Protein AF-0000000068845363 (afdb_homodimer)

InterPro domains:
  IPR013830 SGNH hydrolase-type esterase domain [PF13472] (43-236)
  IPR036514 SGNH hydrolase superfamily [G3DSA:3.40.50.1110] (39-269)
  IPR045136 Isoamyl acetate-hydrolyzing esterase Iah1-like [PTHR14209] (37-263)

Organism: Emiliania huxleyi (strain CCMP1516) (NCBI:txid280463)

Radius of gyration: 32.73 Å; Cα contacts (8 Å, |Δi|>4): 1125; chains: 2; bounding box: 74×101×127 Å

Sequence (704 aa):
MFGINHGLIVTALVFAAAALARWRTTTTRVPAFLGGSRPFALLLGDSLTGRGFQPEHHGWVASLSDRYSRKLDLVNRGYGGWNSRWVLRALPHLLPRWGPDAAQCRWVTLWLGANDAVDEWAKQHVPLVEFRANLRAIISQLRAAFPEAKLLLLTPPPCDTDAWAAHRLRQGKSSERSPQQVGLYAEAVREVAREHAGGESAVLVDIHRAFGGADGKGVSSLTLEDGVHLGANGSDLVAGEVLRALDGLGLGVEACAEDAPGHAEIESAADIDRWYTRGVPCSGLRFTAMASTSSPAPAVALMDQMATDSFLSSLAELRSMPHTHVNEKPVGRAEKPNDFGVLVTLNYSREGMFGINHGLIVTALVFAAAALARWRTTTTRVPAFLGGSRPFALLLGDSLTGRGFQPEHHGWVASLSDRYSRKLDLVNRGYGGWNSRWVLRALPHLLPRWGPDAAQCRWVTLWLGANDAVDEWAKQHVPLVEFRANLRAIISQLRAAFPEAKLLLLTPPPCDTDAWAAHRLRQGKSSERSPQQVGLYAEAVREVAREHAGGESAVLVDIHRAFGGADGKGVSSLTLEDGVHLGANGSDLVAGEVLRALDGLGLGVEACAEDAPGHAEIESAADIDRWYTRGVPCSGLRFTAMASTSSPAPAVALMDQMATDSFLSSLAELRSMPHTHVNEKPVGRAEKPNDFGVLVTLNYSREG

pLDDT: mean 72.12, std 30.53, range [21.64, 98.94]

Structure (mmCIF, N/CA/C/O backbone):
data_AF-0000000068845363-model_v1
#
loop_
_entity.id
_entity.type
_entity.pdbx_description
1 polymer 'SGNH hydrolase-type esterase domain-containing protein'
#
loop_
_atom_site.group_PDB
_atom_site.id
_atom_site.type_symbol
_atom_site.label_atom_id
_atom_site.label_alt_id
_atom_site.label_comp_id
_atom_site.label_asym_id
_atom_site.label_entity_id
_atom_site.label_seq_id
_atom_site.pdbx_PDB_ins_code
_atom_site.Cartn_x
_atom_site.Cartn_y
_atom_site.Cartn_z
_atom_site.occupancy
_atom_site.B_iso_or_equiv
_atom_site.auth_seq_id
_atom_site.auth_comp_id
_atom_site.auth_asym_id
_atom_site.auth_atom_id
_atom_site.pdbx_PDB_model_num
ATOM 1 N N . MET A 1 1 ? -51.906 67.938 -47.125 1 25.72 1 MET A N 1
ATOM 2 C CA . MET A 1 1 ? -50.75 67.188 -47.594 1 25.72 1 MET A CA 1
ATOM 3 C C . MET A 1 1 ? -49.844 66.812 -46.438 1 25.72 1 MET A C 1
ATOM 5 O O . MET A 1 1 ? -48.812 67.438 -46.219 1 25.72 1 MET A O 1
ATOM 9 N N . PHE A 1 2 ? -50.438 66.438 -45.312 1 29.45 2 PHE A N 1
ATOM 10 C CA . PHE A 1 2 ? -50.031 66.25 -43.938 1 29.45 2 PHE A CA 1
ATOM 11 C C . PHE A 1 2 ? -49.125 65 -43.812 1 29.45 2 PHE A C 1
ATOM 13 O O . PHE A 1 2 ? -49.594 63.875 -44 1 29.45 2 PHE A O 1
ATOM 20 N N . GLY A 1 3 ? -47.875 65.125 -44.25 1 30.02 3 GLY A N 1
ATOM 21 C CA . GLY A 1 3 ? -46.844 64.125 -44.438 1 30.02 3 GLY A CA 1
ATOM 22 C C . GLY A 1 3 ? -46.406 63.469 -43.125 1 30.02 3 GLY A C 1
ATOM 23 O O . GLY A 1 3 ? -46 64.125 -42.188 1 30.02 3 GLY A O 1
ATOM 24 N N . ILE A 1 4 ? -47.188 62.469 -42.656 1 31.7 4 ILE A N 1
ATOM 25 C CA . ILE A 1 4 ? -47.062 61.656 -41.438 1 31.7 4 ILE A CA 1
ATOM 26 C C . ILE A 1 4 ? -45.656 61.125 -41.312 1 31.7 4 ILE A C 1
ATOM 28 O O . ILE A 1 4 ? -45.125 60.469 -42.219 1 31.7 4 ILE A O 1
ATOM 32 N N . ASN A 1 5 ? -44.781 61.844 -40.531 1 28.81 5 ASN A N 1
ATOM 33 C CA . ASN A 1 5 ? -43.375 61.656 -40.219 1 28.81 5 ASN A CA 1
ATOM 34 C C . ASN A 1 5 ? -43.094 60.344 -39.531 1 28.81 5 ASN A C 1
ATOM 36 O O . ASN A 1 5 ? -43.625 60.094 -38.438 1 28.81 5 ASN A O 1
ATOM 40 N N . HIS A 1 6 ? -43.125 59.156 -40.25 1 33.81 6 HIS A N 1
ATOM 41 C CA . HIS A 1 6 ? -42.969 57.75 -39.906 1 33.81 6 HIS A CA 1
ATOM 42 C C . HIS A 1 6 ? -41.688 57.5 -39.125 1 33.81 6 HIS A C 1
ATOM 44 O O . HIS A 1 6 ? -41.281 56.344 -38.938 1 33.81 6 HIS A O 1
ATOM 50 N N . GLY A 1 7 ? -40.938 58.594 -38.625 1 29.39 7 GLY A N 1
ATOM 51 C CA . GLY A 1 7 ? -39.531 58.406 -38.281 1 29.39 7 GLY A CA 1
ATOM 52 C C . GLY A 1 7 ? -39.344 57.562 -37.031 1 29.39 7 GLY A C 1
ATOM 53 O O . GLY A 1 7 ? -38.25 57.031 -36.781 1 29.39 7 GLY A O 1
ATOM 54 N N . LEU A 1 8 ? -40.219 57.594 -36.062 1 29.12 8 LEU A N 1
ATOM 55 C CA . LEU A 1 8 ? -39.781 57.438 -34.656 1 29.12 8 LEU A CA 1
ATOM 56 C C . LEU A 1 8 ? -39.562 55.969 -34.344 1 29.12 8 LEU A C 1
ATOM 58 O O . LEU A 1 8 ? -39.062 55.625 -33.25 1 29.12 8 LEU A O 1
ATOM 62 N N . ILE A 1 9 ? -40.156 55.062 -35.094 1 27.56 9 ILE A N 1
ATOM 63 C CA . ILE A 1 9 ? -40.469 53.844 -34.375 1 27.56 9 ILE A CA 1
ATOM 64 C C . ILE A 1 9 ? -39.188 53.031 -34.156 1 27.56 9 ILE A C 1
ATOM 66 O O . ILE A 1 9 ? -39.125 52.125 -33.312 1 27.56 9 ILE A O 1
ATOM 70 N N . VAL A 1 10 ? -38.156 53.219 -35 1 27.89 10 VAL A N 1
ATOM 71 C CA . VAL A 1 10 ? -37.375 52 -35.219 1 27.89 10 VAL A CA 1
ATOM 72 C C . VAL A 1 10 ? -36.406 51.812 -34.031 1 27.89 10 VAL A C 1
ATOM 74 O O . VAL A 1 10 ? -35.625 50.875 -34 1 27.89 10 VAL A O 1
ATOM 77 N N . THR A 1 11 ? -36.375 52.75 -33.031 1 27.58 11 THR A N 1
ATOM 78 C CA . THR A 1 11 ? -35.125 52.812 -32.281 1 27.58 11 THR A CA 1
ATOM 79 C C . THR A 1 11 ? -35.062 51.688 -31.266 1 27.58 11 THR A C 1
ATOM 81 O O . THR A 1 11 ? -33.969 51.344 -30.766 1 27.58 11 THR A O 1
ATOM 84 N N . ALA A 1 12 ? -36.219 51.188 -30.828 1 25.89 12 ALA A N 1
ATOM 85 C CA . ALA A 1 12 ? -36.156 50.625 -29.484 1 25.89 12 ALA A CA 1
ATOM 86 C C . ALA A 1 12 ? -35.438 49.25 -29.516 1 25.89 12 ALA A C 1
ATOM 88 O O . ALA A 1 12 ? -35 48.75 -28.484 1 25.89 12 ALA A O 1
ATOM 89 N N . LEU A 1 13 ? -35.625 48.594 -30.625 1 26.62 13 LEU A N 1
ATOM 90 C CA . LEU A 1 13 ? -35.562 47.156 -30.391 1 26.62 13 LEU A CA 1
ATOM 91 C C . LEU A 1 13 ? -34.125 46.719 -30.047 1 26.62 13 LEU A C 1
ATOM 93 O O . LEU A 1 13 ? -33.906 45.594 -29.672 1 26.62 13 LEU A O 1
ATOM 97 N N . VAL A 1 14 ? -33.188 47.562 -30.406 1 28.8 14 VAL A N 1
ATOM 98 C CA . VAL A 1 14 ? -31.938 46.844 -30.656 1 28.8 14 VAL A CA 1
ATOM 99 C C . VAL A 1 14 ? -31.234 46.531 -29.344 1 28.8 14 VAL A C 1
ATOM 101 O O . VAL A 1 14 ? -30.141 45.969 -29.328 1 28.8 14 VAL A O 1
ATOM 104 N N . PHE A 1 15 ? -31.828 46.969 -28.172 1 30.08 15 PHE A N 1
ATOM 105 C CA . PHE A 1 15 ? -30.875 46.969 -27.062 1 30.08 15 PHE A CA 1
ATOM 106 C C . PHE A 1 15 ? -30.641 45.531 -26.562 1 30.08 15 PHE A C 1
ATOM 108 O O . PHE A 1 15 ? -29.828 45.312 -25.656 1 30.08 15 PHE A O 1
ATOM 115 N N . ALA A 1 16 ? -31.594 44.688 -26.828 1 27.31 16 ALA A N 1
ATOM 116 C CA . ALA A 1 16 ? -31.609 43.531 -25.938 1 27.31 16 ALA A CA 1
ATOM 117 C C . ALA A 1 16 ? -30.344 42.688 -26.125 1 27.31 16 ALA A C 1
ATOM 119 O O . ALA A 1 16 ? -29.984 41.906 -25.234 1 27.31 16 ALA A O 1
ATOM 120 N N . ALA A 1 17 ? -29.891 42.688 -27.312 1 28.28 17 ALA A N 1
ATOM 121 C CA . ALA A 1 17 ? -29.125 41.469 -27.562 1 28.28 17 ALA A CA 1
ATOM 122 C C . ALA A 1 17 ? -27.812 41.469 -26.781 1 28.28 17 ALA A C 1
ATOM 124 O O . ALA A 1 17 ? -27.125 40.438 -26.719 1 28.28 17 ALA A O 1
ATOM 125 N N . ALA A 1 18 ? -27.406 42.625 -26.328 1 28.77 18 ALA A N 1
ATOM 126 C CA . ALA A 1 18 ? -25.953 42.688 -26.125 1 28.77 18 ALA A CA 1
ATOM 127 C C . ALA A 1 18 ? -25.547 41.969 -24.844 1 28.77 18 ALA A C 1
ATOM 129 O O . ALA A 1 18 ? -24.344 41.781 -24.594 1 28.77 18 ALA A O 1
ATOM 130 N N . ALA A 1 19 ? -26.438 41.938 -23.844 1 30.7 19 ALA A N 1
ATOM 131 C CA . ALA A 1 19 ? -25.766 41.594 -22.594 1 30.7 19 ALA A CA 1
ATOM 132 C C . ALA A 1 19 ? -25.328 40.125 -22.594 1 30.7 19 ALA A C 1
ATOM 134 O O . ALA A 1 19 ? -26.078 39.25 -22.156 1 30.7 19 ALA A O 1
ATOM 135 N N . LEU A 1 20 ? -25.141 39.562 -23.688 1 30.61 20 LEU A N 1
ATOM 136 C CA . LEU A 1 20 ? -24.578 38.25 -23.406 1 30.61 20 LEU A CA 1
ATOM 137 C C . LEU A 1 20 ? -23.375 38.344 -22.484 1 30.61 20 LEU A C 1
ATOM 139 O O . LEU A 1 20 ? -22.344 38.906 -22.859 1 30.61 20 LEU A O 1
ATOM 143 N N . ALA A 1 21 ? -23.578 38.562 -21.203 1 30.47 21 ALA A N 1
ATOM 144 C CA . ALA A 1 21 ? -22.578 38.406 -20.156 1 30.47 21 ALA A CA 1
ATOM 145 C C . ALA A 1 21 ? -21.594 37.281 -20.469 1 30.47 21 ALA A C 1
ATOM 147 O O . ALA A 1 21 ? -22.016 36.125 -20.672 1 30.47 21 ALA A O 1
ATOM 148 N N . ARG A 1 22 ? -20.562 37.594 -21.047 1 30.45 22 ARG A N 1
ATOM 149 C CA . ARG A 1 22 ? -19.406 36.75 -21.281 1 30.45 22 ARG A CA 1
ATOM 150 C C . ARG A 1 22 ? -19 36 -20.016 1 30.45 22 ARG A C 1
ATOM 152 O O . ARG A 1 22 ? -18.625 36.625 -19.016 1 30.45 22 ARG A O 1
ATOM 159 N N . TRP A 1 23 ? -19.609 34.969 -19.766 1 31.52 23 TRP A N 1
ATOM 160 C CA . TRP A 1 23 ? -19.078 34 -18.812 1 31.52 23 TRP A CA 1
ATOM 161 C C . TRP A 1 23 ? -17.562 33.875 -18.953 1 31.52 23 TRP A C 1
ATOM 163 O O . TRP A 1 23 ? -17.062 33.562 -20.047 1 31.52 23 TRP A O 1
ATOM 173 N N . ARG A 1 24 ? -16.797 34.781 -18.406 1 28.55 24 ARG A N 1
ATOM 174 C CA . ARG A 1 24 ? -15.352 34.594 -18.219 1 28.55 24 ARG A CA 1
ATOM 175 C C . ARG A 1 24 ? -15.031 33.188 -17.719 1 28.55 24 ARG A C 1
ATOM 177 O O . ARG A 1 24 ? -15.344 32.844 -16.578 1 28.55 24 ARG A O 1
ATOM 184 N N . THR A 1 25 ? -15.016 32.281 -18.641 1 27.69 25 THR A N 1
ATOM 185 C CA . THR A 1 25 ? -14.43 31 -18.328 1 27.69 25 THR A CA 1
ATOM 186 C C . THR A 1 25 ? -12.977 31.141 -17.906 1 27.69 25 THR A C 1
ATOM 188 O O . THR A 1 25 ? -12.141 31.594 -18.688 1 27.69 25 THR A O 1
ATOM 191 N N . THR A 1 26 ? -12.664 31.75 -16.781 1 27.88 26 THR A N 1
ATOM 192 C CA . THR A 1 26 ? -11.281 31.672 -16.312 1 27.88 26 THR A CA 1
ATOM 193 C C . THR A 1 26 ? -10.758 30.25 -16.422 1 27.88 26 THR A C 1
ATOM 195 O O . THR A 1 26 ? -11.266 29.344 -15.75 1 27.88 26 THR A O 1
ATOM 198 N N . THR A 1 27 ? -10.461 29.969 -17.641 1 27.64 27 THR A N 1
ATOM 199 C CA . THR A 1 27 ? -9.742 28.703 -17.766 1 27.64 27 THR A CA 1
ATOM 200 C C . THR A 1 27 ? -8.438 28.75 -16.969 1 27.64 27 THR A C 1
ATOM 202 O O . THR A 1 27 ? -7.551 29.547 -17.281 1 27.64 27 THR A O 1
ATOM 205 N N . THR A 1 28 ? -8.453 28.766 -15.742 1 28.34 28 THR A N 1
ATOM 206 C CA . THR A 1 28 ? -7.211 28.609 -14.984 1 28.34 28 THR A CA 1
ATOM 207 C C . THR A 1 28 ? -6.367 27.484 -15.555 1 28.34 28 THR A C 1
ATOM 209 O O . THR A 1 28 ? -6.844 26.344 -15.688 1 28.34 28 THR A O 1
ATOM 212 N N . ARG A 1 29 ? -5.551 27.859 -16.594 1 28.59 29 ARG A N 1
ATOM 213 C CA . ARG A 1 29 ? -4.531 26.922 -17.047 1 28.59 29 ARG A CA 1
ATOM 214 C C . ARG A 1 29 ? -3.912 26.172 -15.867 1 28.59 29 ARG A C 1
ATOM 216 O O . ARG A 1 29 ? -3.355 26.797 -14.953 1 28.59 29 ARG A O 1
ATOM 223 N N . VAL A 1 30 ? -4.492 25.141 -15.602 1 31.75 30 VAL A N 1
ATOM 224 C CA . VAL A 1 30 ? -3.691 24.344 -14.688 1 31.75 30 VAL A CA 1
ATOM 225 C C . VAL A 1 30 ? -2.357 23.984 -15.344 1 31.75 30 VAL A C 1
ATOM 227 O O . VAL A 1 30 ? -2.322 23.516 -16.484 1 31.75 30 VAL A O 1
ATOM 230 N N . PRO A 1 31 ? -1.226 24.719 -15.172 1 31.17 31 PRO A N 1
ATOM 231 C CA . PRO A 1 31 ? 0.071 24.281 -15.703 1 31.17 31 PRO A CA 1
ATOM 232 C C . PRO A 1 31 ? 0.143 22.781 -15.945 1 31.17 31 PRO A C 1
ATOM 234 O O . PRO A 1 31 ? -0.518 22 -15.25 1 31.17 31 PRO A O 1
ATOM 237 N N . ALA A 1 32 ? 0.3 22.484 -17.25 1 33.78 32 ALA A N 1
ATOM 238 C CA . ALA A 1 32 ? 0.647 21.094 -17.516 1 33.78 32 ALA A CA 1
ATOM 239 C C . ALA A 1 32 ? 1.592 20.547 -16.453 1 33.78 32 ALA A C 1
ATOM 241 O O . ALA A 1 32 ? 2.652 21.125 -16.203 1 33.78 32 ALA A O 1
ATOM 242 N N . PHE A 1 33 ? 1.157 20.188 -15.414 1 36.81 33 PHE A N 1
ATOM 243 C CA . PHE A 1 33 ? 1.906 19.562 -14.328 1 36.81 33 PHE A CA 1
ATOM 244 C C . PHE A 1 33 ? 2.857 18.5 -14.867 1 36.81 33 PHE A C 1
ATOM 246 O O . PHE A 1 33 ? 2.42 17.5 -15.461 1 36.81 33 PHE A O 1
ATOM 253 N N . LEU A 1 34 ? 4.016 18.953 -15.531 1 39.16 34 LEU A N 1
ATOM 254 C CA . LEU A 1 34 ? 5.082 18.062 -15.984 1 39.16 34 LEU A CA 1
ATOM 255 C C . LEU A 1 34 ? 5.379 16.984 -14.945 1 39.16 34 LEU A C 1
ATOM 257 O O . LEU A 1 34 ? 6.219 16.109 -15.18 1 39.16 34 LEU A O 1
ATOM 261 N N . GLY A 1 35 ? 5.254 17.188 -13.719 1 46.09 35 GLY A N 1
ATOM 262 C CA . GLY A 1 35 ? 5.738 16.156 -12.812 1 46.09 35 GLY A CA 1
ATOM 263 C C . GLY A 1 35 ? 4.934 14.875 -12.883 1 46.09 35 GLY A C 1
ATOM 264 O O . GLY A 1 35 ? 3.705 14.898 -12.797 1 46.09 35 GLY A O 1
ATOM 265 N N . GLY A 1 36 ? 5.504 13.984 -13.75 1 54.75 36 GLY A N 1
ATOM 266 C CA . GLY A 1 36 ? 4.898 12.68 -13.969 1 54.75 36 GLY A CA 1
ATOM 267 C C . GLY A 1 36 ? 4.387 12.039 -12.695 1 54.75 36 GLY A C 1
ATOM 268 O O . GLY A 1 36 ? 4.742 12.461 -11.594 1 54.75 36 GLY A O 1
ATOM 269 N N . SER A 1 37 ? 3.295 11.242 -12.75 1 74.12 37 SER A N 1
ATOM 270 C CA . SER A 1 37 ? 2.705 10.438 -11.688 1 74.12 37 SER A CA 1
ATOM 271 C C . SER A 1 37 ? 3.701 9.414 -11.148 1 74.12 37 SER A C 1
ATOM 273 O O . SER A 1 37 ? 4.559 8.93 -11.883 1 74.12 37 SER A O 1
ATOM 275 N N . ARG A 1 38 ? 3.934 9.336 -9.773 1 87.94 38 ARG A N 1
ATOM 276 C CA . ARG A 1 38 ? 4.742 8.297 -9.148 1 87.94 38 ARG A CA 1
ATOM 277 C C . ARG A 1 38 ? 4.477 6.938 -9.789 1 87.94 38 ARG A C 1
ATOM 279 O O . ARG A 1 38 ? 3.324 6.527 -9.938 1 87.94 38 ARG A O 1
ATOM 286 N N . PRO A 1 39 ? 5.578 6.312 -10.352 1 91.38 39 PRO A N 1
ATOM 287 C CA . PRO A 1 39 ? 5.387 4.965 -10.898 1 91.38 39 PRO A CA 1
ATOM 288 C C . PRO A 1 39 ? 4.879 3.973 -9.852 1 91.38 39 PRO A C 1
ATOM 290 O O . PRO A 1 39 ? 4.758 4.316 -8.672 1 91.38 39 PRO A O 1
ATOM 293 N N . PHE A 1 40 ? 4.512 2.805 -10.367 1 92.25 40 PHE A N 1
ATOM 294 C CA . PHE A 1 40 ? 4.004 1.8 -9.438 1 92.25 40 PHE A CA 1
ATOM 295 C C . PHE A 1 40 ? 4.535 0.417 -9.797 1 92.25 40 PHE A C 1
ATOM 297 O O . PHE A 1 40 ? 5.195 0.245 -10.82 1 92.25 40 PHE A O 1
ATOM 304 N N . ALA A 1 41 ? 4.434 -0.48 -8.891 1 95.81 41 ALA A N 1
ATOM 305 C CA . ALA A 1 41 ? 4.656 -1.911 -9.086 1 95.81 41 ALA A CA 1
ATOM 306 C C . ALA A 1 41 ? 3.396 -2.709 -8.758 1 95.81 41 ALA A C 1
ATOM 308 O O . ALA A 1 41 ? 2.602 -2.305 -7.902 1 95.81 41 ALA A O 1
ATOM 309 N N . LEU A 1 42 ? 3.246 -3.766 -9.469 1 96.56 42 LEU A N 1
ATOM 310 C CA . LEU A 1 42 ? 2.08 -4.625 -9.281 1 96.56 42 LEU A CA 1
ATOM 311 C C . LEU A 1 42 ? 2.484 -5.969 -8.688 1 96.56 42 LEU A C 1
ATOM 313 O O . LEU A 1 42 ? 3.404 -6.621 -9.188 1 96.56 42 LEU A O 1
ATOM 317 N N . LEU A 1 43 ? 1.872 -6.324 -7.594 1 98.62 43 LEU A N 1
ATOM 318 C CA . LEU A 1 43 ? 2.084 -7.633 -6.984 1 98.62 43 LEU A CA 1
ATOM 319 C C . LEU A 1 43 ? 0.865 -8.531 -7.184 1 98.62 43 LEU A C 1
ATOM 321 O O . LEU A 1 43 ? -0.179 -8.312 -6.566 1 98.62 43 LEU A O 1
ATOM 325 N N . LEU A 1 44 ? 1.01 -9.5 -8.047 1 98.56 44 LEU A N 1
ATOM 326 C CA . LEU A 1 44 ? -0.089 -10.375 -8.438 1 98.56 44 LEU A CA 1
ATOM 327 C C . LEU A 1 44 ? 0.093 -11.766 -7.848 1 98.56 44 LEU A C 1
ATOM 329 O O . LEU A 1 44 ? 1.169 -12.359 -7.965 1 98.56 44 LEU A O 1
ATOM 333 N N . GLY A 1 45 ? -0.979 -12.289 -7.191 1 98.69 45 GLY A N 1
ATOM 334 C CA . GLY A 1 45 ? -0.862 -13.633 -6.652 1 98.69 45 GLY A CA 1
ATOM 335 C C . GLY A 1 45 ? -2.082 -14.062 -5.863 1 98.69 45 GLY A C 1
ATOM 336 O O . GLY A 1 45 ? -3.199 -13.633 -6.148 1 98.69 45 GLY A O 1
ATOM 337 N N . ASP A 1 46 ? -1.892 -15.023 -4.98 1 98.38 46 ASP A N 1
ATOM 338 C CA . ASP A 1 46 ? -2.957 -15.57 -4.148 1 98.38 46 ASP A CA 1
ATOM 339 C C . ASP A 1 46 ? -2.881 -15.023 -2.725 1 98.38 46 ASP A C 1
ATOM 341 O O . ASP A 1 46 ? -2.607 -13.836 -2.527 1 98.38 46 ASP A O 1
ATOM 345 N N . SER A 1 47 ? -3.156 -15.797 -1.711 1 97.88 47 SER A N 1
ATOM 346 C CA . SER A 1 47 ? -3.186 -15.312 -0.333 1 97.88 47 SER A CA 1
ATOM 347 C C . SER A 1 47 ? -1.797 -14.898 0.136 1 97.88 47 SER A C 1
ATOM 349 O O . SER A 1 47 ? -1.664 -14.031 1.007 1 97.88 47 SER A O 1
ATOM 351 N N . LEU A 1 48 ? -0.74 -15.531 -0.375 1 98.25 48 LEU A N 1
ATOM 352 C CA . LEU A 1 48 ? 0.622 -15.172 0.003 1 98.25 48 LEU A CA 1
ATOM 353 C C . LEU A 1 48 ? 0.919 -13.719 -0.352 1 98.25 48 LEU A C 1
ATOM 355 O O . LEU A 1 48 ? 1.643 -13.039 0.374 1 98.25 48 LEU A O 1
ATOM 359 N N . THR A 1 49 ? 0.365 -13.281 -1.445 1 98.69 49 THR A N 1
ATOM 360 C CA . THR A 1 49 ? 0.476 -11.891 -1.865 1 98.69 49 THR A CA 1
ATOM 361 C C . THR A 1 49 ? -0.546 -11.023 -1.137 1 98.69 49 THR A C 1
ATOM 363 O O . THR A 1 49 ? -0.206 -9.953 -0.619 1 98.69 49 THR A O 1
ATOM 366 N N . GLY A 1 50 ? -1.739 -11.492 -1.059 1 97.94 50 GLY A N 1
ATOM 367 C CA . GLY A 1 50 ? -2.826 -10.727 -0.471 1 97.94 50 GLY A CA 1
ATOM 368 C C . GLY A 1 50 ? -2.588 -10.367 0.984 1 97.94 50 GLY A C 1
ATOM 369 O O . GLY A 1 50 ? -3.016 -9.312 1.448 1 97.94 50 GLY A O 1
ATOM 370 N N . ARG A 1 51 ? -1.902 -11.242 1.668 1 97.19 51 ARG A N 1
ATOM 371 C CA . ARG A 1 51 ? -1.638 -11.039 3.088 1 97.19 51 ARG A CA 1
ATOM 372 C C . ARG A 1 51 ? -0.341 -10.266 3.299 1 97.19 51 ARG A C 1
ATOM 374 O O . ARG A 1 51 ? 0.202 -10.242 4.406 1 97.19 51 ARG A O 1
ATOM 381 N N . GLY A 1 52 ? 0.082 -9.641 2.244 1 97.56 52 GLY A N 1
ATOM 382 C CA . GLY A 1 52 ? 1.381 -8.984 2.242 1 97.56 52 GLY A CA 1
ATOM 383 C C . GLY A 1 52 ? 1.407 -7.711 3.062 1 97.56 52 GLY A C 1
ATOM 384 O O . GLY A 1 52 ? 2.469 -7.117 3.26 1 97.56 52 GLY A O 1
ATOM 385 N N . PHE A 1 53 ? 0.288 -7.289 3.662 1 97.25 53 PHE A N 1
ATOM 386 C CA . PHE A 1 53 ? 0.248 -6.074 4.469 1 97.25 53 PHE A CA 1
ATOM 387 C C . PHE A 1 53 ? -0.026 -6.406 5.93 1 97.25 53 PHE A C 1
ATOM 389 O O . PHE A 1 53 ? -0.12 -5.508 6.77 1 97.25 53 PHE A O 1
ATOM 396 N N . GLN A 1 54 ? -0.117 -7.641 6.281 1 94.12 54 GLN A N 1
ATOM 397 C CA . GLN A 1 54 ? -0.496 -8.023 7.637 1 94.12 54 GLN A CA 1
ATOM 398 C C . GLN A 1 54 ? 0.56 -7.586 8.648 1 94.12 54 GLN A C 1
ATOM 400 O O . GLN A 1 54 ? 1.683 -8.094 8.641 1 94.12 54 GLN A O 1
ATOM 405 N N . PRO A 1 55 ? 0.2 -6.754 9.539 1 90.12 55 PRO A N 1
ATOM 406 C CA . PRO A 1 55 ? 1.193 -6.207 10.469 1 90.12 55 PRO A CA 1
ATOM 407 C C . PRO A 1 55 ? 1.771 -7.262 11.406 1 90.12 55 PRO A C 1
ATOM 409 O O . PRO A 1 55 ? 2.955 -7.203 11.75 1 90.12 55 PRO A O 1
ATOM 412 N N . GLU A 1 56 ? 0.968 -8.242 11.766 1 88.06 56 GLU A N 1
ATOM 413 C CA . GLU A 1 56 ? 1.398 -9.258 12.719 1 88.06 56 GLU A CA 1
ATOM 414 C C . GLU A 1 56 ? 2.543 -10.094 12.164 1 88.06 56 GLU A C 1
ATOM 416 O O . GLU A 1 56 ? 3.305 -10.703 12.914 1 88.06 56 GLU A O 1
ATOM 421 N N . HIS A 1 57 ? 2.607 -10.078 10.852 1 90.44 57 HIS A N 1
ATOM 422 C CA . HIS A 1 57 ? 3.619 -10.906 10.211 1 90.44 57 HIS A CA 1
ATOM 423 C C . HIS A 1 57 ? 4.578 -10.062 9.375 1 90.44 57 HIS A C 1
ATOM 425 O O . HIS A 1 57 ? 5.105 -10.531 8.367 1 90.44 57 HIS A O 1
ATOM 431 N N . HIS A 1 58 ? 4.688 -8.758 9.758 1 87.25 58 HIS A N 1
ATOM 432 C CA . HIS A 1 58 ? 5.555 -7.785 9.102 1 87.25 58 HIS A CA 1
ATOM 433 C C . HIS A 1 58 ? 5.078 -7.496 7.684 1 87.25 58 HIS A C 1
ATOM 435 O O . HIS A 1 58 ? 5.059 -6.34 7.254 1 87.25 58 HIS A O 1
ATOM 441 N N . GLY A 1 59 ? 4.539 -8.531 6.988 1 94.12 59 GLY A N 1
ATOM 442 C CA . GLY A 1 59 ? 4.051 -8.367 5.629 1 94.12 59 GLY A CA 1
ATOM 443 C C . GLY A 1 59 ? 5.141 -8 4.645 1 94.12 59 GLY A C 1
ATOM 444 O O . GLY A 1 59 ? 5.73 -6.922 4.738 1 94.12 59 GLY A O 1
ATOM 445 N N . TRP A 1 60 ? 5.398 -8.773 3.645 1 97.94 60 TRP A N 1
ATOM 446 C CA . TRP A 1 60 ? 6.496 -8.516 2.717 1 97.94 60 TRP A CA 1
ATOM 447 C C . TRP A 1 60 ? 6.156 -7.355 1.786 1 97.94 60 TRP A C 1
ATOM 449 O O . TRP A 1 60 ? 7.043 -6.598 1.384 1 97.94 60 TRP A O 1
ATOM 459 N N . VAL A 1 61 ? 4.871 -7.168 1.494 1 98.5 61 VAL A N 1
ATOM 460 C CA . VAL A 1 61 ? 4.445 -6.039 0.674 1 98.5 61 VAL A CA 1
ATOM 461 C C . VAL A 1 61 ? 4.57 -4.746 1.473 1 98.5 61 VAL A C 1
ATOM 463 O O . VAL A 1 61 ? 4.984 -3.715 0.935 1 98.5 61 VAL A O 1
ATOM 466 N N . ALA A 1 62 ? 4.223 -4.773 2.73 1 97.81 62 ALA A N 1
ATOM 467 C CA . ALA A 1 62 ? 4.406 -3.617 3.604 1 97.81 62 ALA A CA 1
ATOM 468 C C . ALA A 1 62 ? 5.875 -3.215 3.674 1 97.81 62 ALA A C 1
ATOM 470 O O . ALA A 1 62 ? 6.207 -2.029 3.582 1 97.81 62 ALA A O 1
ATOM 471 N N . SER A 1 63 ? 6.727 -4.195 3.838 1 97.44 63 SER A N 1
ATOM 472 C CA . SER A 1 63 ? 8.164 -3.953 3.906 1 97.44 63 SER A CA 1
ATOM 473 C C . SER A 1 63 ? 8.672 -3.277 2.639 1 97.44 63 SER A C 1
ATOM 475 O O . SER A 1 63 ? 9.422 -2.299 2.707 1 97.44 63 SER A O 1
ATOM 477 N N . LEU A 1 64 ? 8.273 -3.812 1.541 1 98.38 64 LEU A N 1
ATOM 478 C CA . LEU A 1 64 ? 8.68 -3.215 0.276 1 98.38 64 LEU A CA 1
ATOM 479 C C . LEU A 1 64 ? 8.109 -1.809 0.129 1 98.38 64 LEU A C 1
ATOM 481 O O . LEU A 1 64 ? 8.797 -0.902 -0.35 1 98.38 64 LEU A O 1
ATOM 485 N N . SER A 1 65 ? 6.848 -1.619 0.495 1 98.12 65 SER A N 1
ATOM 486 C CA . SER A 1 65 ? 6.211 -0.308 0.409 1 98.12 65 SER A CA 1
ATOM 487 C C . SER A 1 65 ? 6.965 0.727 1.238 1 98.12 65 SER A C 1
ATOM 489 O O . SER A 1 65 ? 7.109 1.878 0.823 1 98.12 65 SER A O 1
ATOM 491 N N . ASP A 1 66 ? 7.383 0.296 2.381 1 97.44 66 ASP A N 1
ATOM 492 C CA . ASP A 1 66 ? 8.156 1.189 3.24 1 97.44 66 ASP A CA 1
ATOM 493 C C . ASP A 1 66 ? 9.484 1.566 2.59 1 97.44 66 ASP A C 1
ATOM 495 O O . ASP A 1 66 ? 9.867 2.738 2.582 1 97.44 66 ASP A O 1
ATOM 499 N N . ARG A 1 67 ? 10.148 0.593 2.031 1 97.19 67 ARG A N 1
ATOM 500 C CA . ARG A 1 67 ? 11.461 0.816 1.434 1 97.19 67 ARG A CA 1
ATOM 501 C C . ARG A 1 67 ? 11.359 1.708 0.2 1 97.19 67 ARG A C 1
ATOM 503 O O . ARG A 1 67 ? 12.25 2.516 -0.065 1 97.19 67 ARG A O 1
ATOM 510 N N . TYR A 1 68 ? 10.273 1.552 -0.508 1 97.5 68 TYR A N 1
ATOM 511 C CA . TYR A 1 68 ? 10.117 2.307 -1.747 1 97.5 68 TYR A CA 1
ATOM 512 C C . TYR A 1 68 ? 9.289 3.564 -1.52 1 97.5 68 TYR A C 1
ATOM 514 O O . TYR A 1 68 ? 8.797 4.176 -2.475 1 97.5 68 TYR A O 1
ATOM 522 N N . SER A 1 69 ? 9.102 3.912 -0.268 1 95.5 69 SER A N 1
ATOM 523 C CA . SER A 1 69 ? 8.359 5.125 0.057 1 95.5 69 SER A CA 1
ATOM 524 C C . SER A 1 69 ? 8.875 6.32 -0.739 1 95.5 69 SER A C 1
ATOM 526 O O . SER A 1 69 ? 10.078 6.484 -0.913 1 95.5 69 SER A O 1
ATOM 528 N N . ARG A 1 70 ? 7.902 7.16 -1.324 1 95.12 70 ARG A N 1
ATOM 529 C CA . ARG A 1 70 ? 8.18 8.375 -2.08 1 95.12 70 ARG A CA 1
ATOM 530 C C . ARG A 1 70 ? 8.758 8.047 -3.453 1 95.12 70 ARG A C 1
ATOM 532 O O . ARG A 1 70 ? 9.18 8.945 -4.188 1 95.12 70 ARG A O 1
ATOM 539 N N . LYS A 1 71 ? 8.844 6.754 -3.809 1 94.81 71 LYS A N 1
ATOM 540 C CA . LYS A 1 71 ? 9.477 6.352 -5.059 1 94.81 71 LYS A CA 1
ATOM 541 C C . LYS A 1 71 ? 8.516 5.551 -5.934 1 94.81 71 LYS A C 1
ATOM 543 O O . LYS A 1 71 ? 8.367 5.84 -7.121 1 94.81 71 LYS A O 1
ATOM 548 N N . LEU A 1 72 ? 7.891 4.562 -5.305 1 94.94 72 LEU A N 1
ATOM 549 C CA . LEU A 1 72 ? 7.008 3.627 -5.996 1 94.94 72 LEU A CA 1
ATOM 550 C C . LEU A 1 72 ? 5.781 3.309 -5.152 1 94.94 72 LEU A C 1
ATOM 552 O O . LEU A 1 72 ? 5.895 3.09 -3.943 1 94.94 72 LEU A O 1
ATOM 556 N N . ASP A 1 73 ? 4.648 3.324 -5.82 1 93.69 73 ASP A N 1
ATOM 557 C CA . ASP A 1 73 ? 3.469 2.766 -5.168 1 93.69 73 ASP A CA 1
ATOM 558 C C . ASP A 1 73 ? 3.342 1.27 -5.445 1 93.69 73 ASP A C 1
ATOM 560 O O . ASP A 1 73 ? 3.496 0.83 -6.586 1 93.69 73 ASP A O 1
ATOM 564 N N . LEU A 1 74 ? 3.141 0.5 -4.418 1 96.38 74 LEU A N 1
ATOM 565 C CA . LEU A 1 74 ? 2.928 -0.931 -4.602 1 96.38 74 LEU A CA 1
ATOM 566 C C . LEU A 1 74 ? 1.441 -1.267 -4.586 1 96.38 74 LEU A C 1
ATOM 568 O O . LEU A 1 74 ? 0.735 -0.931 -3.633 1 96.38 74 LEU A O 1
ATOM 572 N N . VAL A 1 75 ? 1.008 -1.908 -5.664 1 94.88 75 VAL A N 1
ATOM 573 C CA . VAL A 1 75 ? -0.389 -2.293 -5.836 1 94.88 75 VAL A CA 1
ATOM 574 C C . VAL A 1 75 ? -0.541 -3.797 -5.621 1 94.88 75 VAL A C 1
ATOM 576 O O . VAL A 1 75 ? -0.011 -4.598 -6.395 1 94.88 75 VAL A O 1
ATOM 579 N N . ASN A 1 76 ? -1.248 -4.109 -4.562 1 97.38 76 ASN A N 1
ATOM 580 C CA . ASN A 1 76 ? -1.437 -5.508 -4.191 1 97.38 76 ASN A CA 1
ATOM 581 C C . ASN A 1 76 ? -2.66 -6.109 -4.875 1 97.38 76 ASN A C 1
ATOM 583 O O . ASN A 1 76 ? -3.779 -5.625 -4.691 1 97.38 76 ASN A O 1
ATOM 587 N N . ARG A 1 77 ? -2.439 -7.086 -5.66 1 97.31 77 ARG A N 1
ATOM 588 C CA . ARG A 1 77 ? -3.49 -7.867 -6.305 1 97.31 77 ARG A CA 1
ATOM 589 C C . ARG A 1 77 ? -3.377 -9.344 -5.938 1 97.31 77 ARG A C 1
ATOM 591 O O . ARG A 1 77 ? -3.299 -10.203 -6.816 1 97.31 77 ARG A O 1
ATOM 598 N N . GLY A 1 78 ? -3.422 -9.594 -4.652 1 98.25 78 GLY A N 1
ATOM 599 C CA . GLY A 1 78 ? -3.488 -10.945 -4.109 1 98.25 78 GLY A CA 1
ATOM 600 C C . GLY A 1 78 ? -4.902 -11.383 -3.777 1 98.25 78 GLY A C 1
ATOM 601 O O . GLY A 1 78 ? -5.672 -10.625 -3.188 1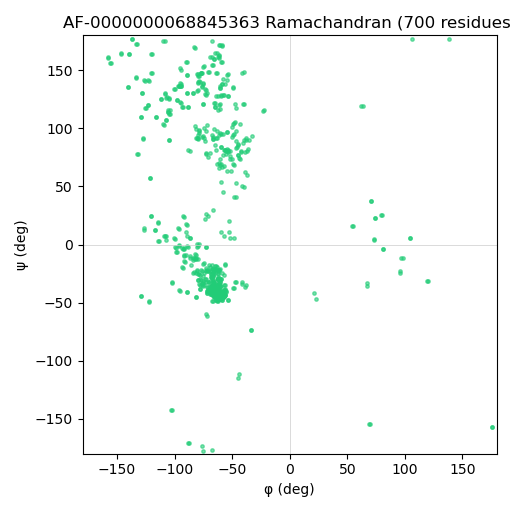 98.25 78 GLY A O 1
ATOM 602 N N . TYR A 1 79 ? -5.199 -12.609 -4.152 1 97.69 79 TYR A N 1
ATOM 603 C CA . TYR A 1 79 ? -6.551 -13.117 -3.943 1 97.69 79 TYR A CA 1
ATOM 604 C C . TYR A 1 79 ? -6.52 -14.469 -3.232 1 97.69 79 TYR A C 1
ATOM 606 O O . TYR A 1 79 ? -6.137 -15.477 -3.824 1 97.69 79 TYR A O 1
ATOM 614 N N . GLY A 1 80 ? -6.945 -14.438 -2.006 1 97.44 80 GLY A N 1
ATOM 615 C CA . GLY A 1 80 ? -6.906 -15.609 -1.146 1 97.44 80 GLY A CA 1
ATOM 616 C C . GLY A 1 80 ? -7.582 -16.828 -1.759 1 97.44 80 GLY A C 1
ATOM 617 O O . GLY A 1 80 ? -8.719 -16.734 -2.225 1 97.44 80 GLY A O 1
ATOM 618 N N . GLY A 1 81 ? -6.898 -17.922 -1.795 1 97.38 81 GLY A N 1
ATOM 619 C CA . GLY A 1 81 ? -7.441 -19.188 -2.264 1 97.38 81 GLY A CA 1
ATOM 620 C C . GLY A 1 81 ? -7.438 -19.312 -3.775 1 97.38 81 GLY A C 1
ATOM 621 O O . GLY A 1 81 ? -7.785 -20.375 -4.316 1 97.38 81 GLY A O 1
ATOM 622 N N . TRP A 1 82 ? -7.043 -18.281 -4.508 1 97.94 82 TRP A N 1
ATOM 623 C CA . TRP A 1 82 ? -7.117 -18.312 -5.965 1 97.94 82 TRP A CA 1
ATOM 624 C C . TRP A 1 82 ? -5.984 -19.141 -6.555 1 97.94 82 TRP A C 1
ATOM 626 O O . TRP A 1 82 ? -4.918 -19.266 -5.949 1 97.94 82 TRP A O 1
ATOM 636 N N . ASN A 1 83 ? -6.273 -19.797 -7.695 1 98.38 83 ASN A N 1
ATOM 637 C CA . ASN A 1 83 ? -5.309 -20.531 -8.5 1 98.38 83 ASN A CA 1
ATOM 638 C C . ASN A 1 83 ? -5 -19.812 -9.805 1 98.38 83 ASN A C 1
ATOM 640 O O . ASN A 1 83 ? -5.508 -18.719 -10.055 1 98.38 83 ASN A O 1
ATOM 644 N N . SER A 1 84 ? -4.074 -20.328 -10.578 1 98.56 84 SER A N 1
ATOM 645 C CA . SER A 1 84 ? -3.625 -19.703 -11.812 1 98.56 84 SER A CA 1
ATOM 646 C C . SER A 1 84 ? -4.762 -19.594 -12.82 1 98.56 84 SER A C 1
ATOM 648 O O . SER A 1 84 ? -4.84 -18.609 -13.57 1 98.56 84 SER A O 1
ATOM 650 N N . ARG A 1 85 ? -5.695 -20.578 -12.844 1 98 85 ARG A N 1
ATOM 651 C CA . ARG A 1 85 ? -6.832 -20.578 -13.766 1 98 85 ARG A CA 1
ATOM 652 C C . ARG A 1 85 ? -7.742 -19.391 -13.5 1 98 85 ARG A C 1
ATOM 654 O O . ARG A 1 85 ? -8.156 -18.688 -14.438 1 98 85 ARG A O 1
ATOM 661 N N . TRP A 1 86 ? -8.008 -19.188 -12.258 1 97.62 86 TRP A N 1
ATOM 662 C CA . TRP A 1 86 ? -8.914 -18.125 -11.867 1 97.62 86 TRP A CA 1
ATOM 663 C C . TRP A 1 86 ? -8.266 -16.75 -12.062 1 97.62 86 TRP A C 1
ATOM 665 O O . TRP A 1 86 ? -8.914 -15.82 -12.547 1 97.62 86 TRP A O 1
ATOM 675 N N . VAL A 1 87 ? -6.969 -16.578 -11.719 1 97.75 87 VAL A N 1
ATOM 676 C CA . VAL A 1 87 ? -6.242 -15.336 -11.93 1 97.75 87 VAL A CA 1
ATOM 677 C C . VAL A 1 87 ? -6.219 -15.008 -13.422 1 97.75 87 VAL A C 1
ATOM 679 O O . VAL A 1 87 ? -6.48 -13.867 -13.812 1 97.75 87 VAL A O 1
ATOM 682 N N . LEU A 1 88 ? -5.922 -15.984 -14.258 1 97.56 88 LEU A N 1
ATOM 683 C CA . LEU A 1 88 ? -5.863 -15.766 -15.695 1 97.56 88 LEU A CA 1
ATOM 684 C C . LEU A 1 88 ? -7.191 -15.227 -16.219 1 97.56 88 LEU A C 1
ATOM 686 O O . LEU A 1 88 ? -7.211 -14.266 -17 1 97.56 88 LEU A O 1
ATOM 690 N N . ARG A 1 89 ? -8.234 -15.82 -15.727 1 95.31 89 ARG A N 1
ATOM 691 C CA . ARG A 1 89 ? -9.555 -15.438 -16.203 1 95.31 89 ARG A CA 1
ATOM 692 C C . ARG A 1 89 ? -9.914 -14.023 -15.773 1 95.31 89 ARG A C 1
ATOM 694 O O . ARG A 1 89 ? -10.523 -13.273 -16.547 1 95.31 89 ARG A O 1
ATOM 701 N N . ALA A 1 90 ? -9.516 -13.633 -14.633 1 94.81 90 ALA A N 1
ATOM 702 C CA . ALA A 1 90 ? -9.93 -12.359 -14.047 1 94.81 90 ALA A CA 1
ATOM 703 C C . ALA A 1 90 ? -8.953 -11.242 -14.398 1 94.81 90 ALA A C 1
ATOM 705 O O . ALA A 1 90 ? -9.242 -10.062 -14.18 1 94.81 90 ALA A O 1
ATOM 706 N N . LEU A 1 91 ? -7.82 -11.516 -14.969 1 95.25 91 LEU A N 1
ATOM 707 C CA . LEU A 1 91 ? -6.668 -10.625 -15.062 1 95.25 91 LEU A CA 1
ATOM 708 C C . LEU A 1 91 ? -7.051 -9.305 -15.727 1 95.25 91 LEU A C 1
ATOM 710 O O . LEU A 1 91 ? -6.672 -8.234 -15.242 1 95.25 91 LEU A O 1
ATOM 714 N N . PRO A 1 92 ? -7.891 -9.242 -16.766 1 89.44 92 PRO A N 1
ATOM 715 C CA . PRO A 1 92 ? -8.234 -7.969 -17.391 1 89.44 92 PRO A CA 1
ATOM 716 C C . PRO A 1 92 ? -8.953 -7.016 -16.438 1 89.44 92 PRO A C 1
ATOM 718 O O . PRO A 1 92 ? -8.875 -5.797 -16.594 1 89.44 92 PRO A O 1
ATOM 721 N N . HIS A 1 93 ? -9.586 -7.602 -15.438 1 88.12 93 HIS A N 1
ATOM 722 C CA . HIS A 1 93 ? -10.359 -6.793 -14.508 1 88.12 93 HIS A CA 1
ATOM 723 C C . HIS A 1 93 ? -9.516 -6.359 -13.312 1 88.12 93 HIS A C 1
ATOM 725 O O . HIS A 1 93 ? -9.906 -5.461 -12.57 1 88.12 93 HIS A O 1
ATOM 731 N N . LEU A 1 94 ? -8.367 -7.004 -13.148 1 91.88 94 LEU A N 1
ATOM 732 C CA . LEU A 1 94 ? -7.586 -6.801 -11.938 1 91.88 94 LEU A CA 1
ATOM 733 C C . LEU A 1 94 ? -6.543 -5.711 -12.141 1 91.88 94 LEU A C 1
ATOM 735 O O . LEU A 1 94 ? -6.043 -5.133 -11.172 1 91.88 94 LEU A O 1
ATOM 739 N N . LEU A 1 95 ? -6.242 -5.426 -13.359 1 89.06 95 LEU A N 1
ATOM 740 C CA . LEU A 1 95 ? -5.137 -4.52 -13.656 1 89.06 95 LEU A CA 1
ATOM 741 C C . LEU A 1 95 ? -5.566 -3.066 -13.5 1 89.06 95 LEU A C 1
ATOM 743 O O . LEU A 1 95 ? -6.668 -2.693 -13.914 1 89.06 95 LEU A O 1
ATOM 747 N N . PRO A 1 96 ? -4.719 -2.305 -12.789 1 81.81 96 PRO A N 1
ATOM 748 C CA . PRO A 1 96 ? -5.031 -0.874 -12.711 1 81.81 96 PRO A CA 1
ATOM 749 C C . PRO A 1 96 ? -5.082 -0.212 -14.086 1 81.81 96 PRO A C 1
ATOM 751 O O . PRO A 1 96 ? -4.309 -0.572 -14.984 1 81.81 96 PRO A O 1
ATOM 754 N N . ARG A 1 97 ? -6.078 0.639 -14.234 1 70.81 97 ARG A N 1
ATOM 755 C CA . ARG A 1 97 ? -6.242 1.39 -15.477 1 70.81 97 ARG A CA 1
ATOM 756 C C . ARG A 1 97 ? -5.809 2.842 -15.297 1 70.81 97 ARG A C 1
ATOM 758 O O . ARG A 1 97 ? -6.531 3.639 -14.695 1 70.81 97 ARG A O 1
ATOM 765 N N . TRP A 1 98 ? -4.617 3.055 -15.539 1 62.78 98 TRP A N 1
ATOM 766 C CA . TRP A 1 98 ? -4.09 4.402 -15.367 1 62.78 98 TRP A CA 1
ATOM 767 C C . TRP A 1 98 ? -4.242 5.215 -16.656 1 62.78 98 TRP A C 1
ATOM 769 O O . TRP A 1 98 ? -4.328 4.648 -17.734 1 62.78 98 TRP A O 1
ATOM 779 N N . GLY A 1 99 ? -4.477 6.441 -16.484 1 58.34 99 GLY A N 1
ATOM 780 C CA . GLY A 1 99 ? -4.57 7.352 -17.625 1 58.34 99 GLY A CA 1
ATOM 781 C C . GLY A 1 99 ? -3.289 7.438 -18.422 1 58.34 99 GLY A C 1
ATOM 782 O O . GLY A 1 99 ? -2.268 6.859 -18.047 1 58.34 99 GLY A O 1
ATOM 783 N N . PRO A 1 100 ? -3.418 7.953 -19.641 1 53.94 100 PRO A N 1
ATOM 784 C CA . PRO A 1 100 ? -2.27 8.039 -20.547 1 53.94 100 PRO A CA 1
ATOM 785 C C . PRO A 1 100 ? -1.04 8.656 -19.875 1 53.94 100 PRO A C 1
ATOM 787 O O . PRO A 1 100 ? 0.092 8.305 -20.219 1 53.94 100 PRO A O 1
ATOM 790 N N . ASP A 1 101 ? -1.303 9.625 -19.047 1 56.5 101 ASP A N 1
ATOM 791 C CA . ASP A 1 101 ? -0.191 10.258 -18.344 1 56.5 101 ASP A CA 1
ATOM 792 C C . ASP A 1 101 ? 0.053 9.602 -17 1 56.5 101 ASP A C 1
ATOM 794 O O . ASP A 1 101 ? 0.684 10.188 -16.109 1 56.5 101 ASP A O 1
ATOM 798 N N . ALA A 1 102 ? -0.434 8.367 -17.094 1 59.09 102 ALA A N 1
ATOM 799 C CA . ALA A 1 102 ? -0.514 7.699 -15.805 1 59.09 102 ALA A CA 1
ATOM 800 C C . ALA A 1 102 ? 0.827 7.078 -15.422 1 59.09 102 ALA A C 1
ATOM 802 O O . ALA A 1 102 ? 1.74 7.004 -16.25 1 59.09 102 ALA A O 1
ATOM 803 N N . ALA A 1 103 ? 0.874 6.641 -14.188 1 63.22 103 ALA A N 1
ATOM 804 C CA . ALA A 1 103 ? 2.025 6.027 -13.531 1 63.22 103 ALA A CA 1
ATOM 805 C C . ALA A 1 103 ? 2.502 4.797 -14.297 1 63.22 103 ALA A C 1
ATOM 807 O O . ALA A 1 103 ? 1.69 4.027 -14.812 1 63.22 103 ALA A O 1
ATOM 808 N N . GLN A 1 104 ? 3.74 4.75 -14.586 1 81.38 104 GLN A N 1
ATOM 809 C CA . GLN A 1 104 ? 4.41 3.627 -15.234 1 81.38 104 GLN A CA 1
ATOM 810 C C . GLN A 1 104 ? 4.57 2.453 -14.273 1 81.38 104 GLN A C 1
ATOM 812 O O . GLN A 1 104 ? 4.969 2.637 -13.117 1 81.38 104 GLN A O 1
ATOM 817 N N . CYS A 1 105 ? 4.133 1.289 -14.781 1 91.62 105 CYS A N 1
ATOM 818 C CA . CYS A 1 105 ? 4.453 0.082 -14.023 1 91.62 105 CYS A CA 1
ATOM 819 C C . CYS A 1 105 ? 5.914 -0.308 -14.203 1 91.62 105 CYS A C 1
ATOM 821 O O . CYS A 1 105 ? 6.355 -0.563 -15.328 1 91.62 105 CYS A O 1
ATOM 823 N N . ARG A 1 106 ? 6.66 -0.371 -13.109 1 93.44 106 ARG A N 1
ATOM 824 C CA . ARG A 1 106 ? 8.094 -0.62 -13.219 1 93.44 106 ARG A CA 1
ATOM 825 C C . ARG A 1 106 ? 8.391 -2.115 -13.188 1 93.44 106 ARG A C 1
ATOM 827 O O . ARG A 1 106 ? 9.266 -2.594 -13.914 1 93.44 106 ARG A O 1
ATOM 834 N N . TRP A 1 107 ? 7.691 -2.781 -12.336 1 96.31 107 TRP A N 1
ATOM 835 C CA . TRP A 1 107 ? 7.875 -4.223 -12.227 1 96.31 107 TRP A CA 1
ATOM 836 C C . TRP A 1 107 ? 6.629 -4.895 -11.656 1 96.31 107 TRP A C 1
ATOM 838 O O . TRP A 1 107 ? 5.781 -4.23 -11.055 1 96.31 107 TRP A O 1
ATOM 848 N N . VAL A 1 108 ? 6.488 -6.195 -11.977 1 97.56 108 VAL A N 1
ATOM 849 C CA . VAL A 1 108 ? 5.371 -7.023 -11.547 1 97.56 108 VAL A CA 1
ATOM 850 C C . VAL A 1 108 ? 5.895 -8.305 -10.906 1 97.56 108 VAL A C 1
ATOM 852 O O . VAL A 1 108 ? 6.812 -8.938 -11.43 1 97.56 108 VAL A O 1
ATOM 855 N N . THR A 1 109 ? 5.387 -8.617 -9.75 1 98.69 109 THR A N 1
ATOM 856 C CA . THR A 1 109 ? 5.594 -9.977 -9.242 1 98.69 109 THR A CA 1
ATOM 857 C C . THR A 1 109 ? 4.418 -10.875 -9.602 1 98.69 109 THR A C 1
ATOM 859 O O . THR A 1 109 ? 3.266 -10.438 -9.578 1 98.69 109 THR A O 1
ATOM 862 N N . LEU A 1 110 ? 4.723 -12.047 -10.023 1 98.81 110 LEU A N 1
ATOM 863 C CA . LEU A 1 110 ? 3.752 -13.117 -10.234 1 98.81 110 LEU A CA 1
ATOM 864 C C . LEU A 1 110 ? 4.023 -14.289 -9.297 1 98.81 110 LEU A C 1
ATOM 866 O O . LEU A 1 110 ? 5.035 -14.977 -9.438 1 98.81 110 LEU A O 1
ATOM 870 N N . TRP A 1 111 ? 3.15 -14.5 -8.312 1 98.94 111 TRP A N 1
ATOM 871 C CA . TRP A 1 111 ? 3.367 -15.5 -7.273 1 98.94 111 TRP A CA 1
ATOM 872 C C . TRP A 1 111 ? 2.16 -16.422 -7.148 1 98.94 111 TRP A C 1
ATOM 874 O O . TRP A 1 111 ? 1.23 -16.141 -6.391 1 98.94 111 TRP A O 1
ATOM 884 N N . LEU A 1 112 ? 2.174 -17.531 -7.875 1 98.81 112 LEU A N 1
ATOM 885 C CA . LEU A 1 112 ? 1.137 -18.562 -7.902 1 98.81 112 LEU A CA 1
ATOM 886 C C . LEU A 1 112 ? 1.748 -19.953 -7.789 1 98.81 112 LEU A C 1
ATOM 888 O O . LEU A 1 112 ? 2.973 -20.094 -7.793 1 98.81 112 LEU A O 1
ATOM 892 N N . GLY A 1 113 ? 0.904 -21 -7.641 1 98.62 113 GLY A N 1
ATOM 893 C CA . GLY A 1 113 ? 1.368 -22.375 -7.59 1 98.62 113 GLY A CA 1
ATOM 894 C C . GLY A 1 113 ? 1.016 -23.078 -6.293 1 98.62 113 GLY A C 1
ATOM 895 O O . GLY A 1 113 ? 0.822 -24.297 -6.27 1 98.62 113 GLY A O 1
ATOM 896 N N . ALA A 1 114 ? 0.952 -22.328 -5.148 1 97.75 114 ALA A N 1
ATOM 897 C CA . ALA A 1 114 ? 0.663 -22.938 -3.85 1 97.75 114 ALA A CA 1
ATOM 898 C C . ALA A 1 114 ? -0.711 -23.594 -3.846 1 97.75 114 ALA A C 1
ATOM 900 O O . ALA A 1 114 ? -0.856 -24.734 -3.398 1 97.75 114 ALA A O 1
ATOM 901 N N . ASN A 1 115 ? -1.731 -22.875 -4.352 1 98.06 115 ASN A N 1
ATOM 902 C CA . ASN A 1 115 ? -3.082 -23.422 -4.391 1 98.06 115 ASN A CA 1
ATOM 903 C C . ASN A 1 115 ? -3.268 -24.375 -5.574 1 98.06 115 ASN A C 1
ATOM 905 O O . ASN A 1 115 ? -4.012 -25.344 -5.484 1 98.06 115 ASN A O 1
ATOM 909 N N . ASP A 1 116 ? -2.545 -24.125 -6.68 1 98.44 116 ASP A N 1
ATOM 910 C CA . ASP A 1 116 ? -2.594 -25 -7.855 1 98.44 116 ASP A CA 1
ATOM 911 C C . ASP A 1 116 ? -2.111 -26.406 -7.52 1 98.44 116 ASP A C 1
ATOM 913 O O . ASP A 1 116 ? -2.596 -27.391 -8.086 1 98.44 116 ASP A O 1
ATOM 917 N N . ALA A 1 117 ? -1.255 -26.531 -6.574 1 98.12 117 ALA A N 1
ATOM 918 C CA . ALA A 1 117 ? -0.503 -27.75 -6.289 1 98.12 117 ALA A CA 1
ATOM 919 C C . ALA A 1 117 ? -1.265 -28.641 -5.32 1 98.12 117 ALA A C 1
ATOM 921 O O . ALA A 1 117 ? -0.787 -29.719 -4.957 1 98.12 117 ALA A O 1
ATOM 922 N N . VAL A 1 118 ? -2.428 -28.219 -4.867 1 97.44 118 VAL A N 1
ATOM 923 C CA . VAL A 1 118 ? -3.16 -29.062 -3.939 1 97.44 118 VAL A CA 1
ATOM 924 C C . VAL A 1 118 ? -3.564 -30.359 -4.637 1 97.44 118 VAL A C 1
ATOM 926 O O . VAL A 1 118 ? -3.467 -30.469 -5.859 1 97.44 118 VAL A O 1
ATOM 929 N N . ASP A 1 119 ? -3.947 -31.312 -3.824 1 96 119 ASP A N 1
ATOM 930 C CA . ASP A 1 119 ? -4.312 -32.625 -4.363 1 96 119 ASP A CA 1
ATOM 931 C C . ASP A 1 119 ? -5.469 -32.5 -5.355 1 96 119 ASP A C 1
ATOM 933 O O . ASP A 1 119 ? -6.266 -31.562 -5.277 1 96 119 ASP A O 1
ATOM 937 N N . GLU A 1 120 ? -5.578 -33.438 -6.191 1 95.12 120 GLU A N 1
ATOM 938 C CA . GLU A 1 120 ? -6.531 -33.438 -7.297 1 95.12 120 GLU A CA 1
ATOM 939 C C . GLU A 1 120 ? -7.969 -33.375 -6.781 1 95.12 120 GLU A C 1
ATOM 941 O O . GLU A 1 120 ? -8.852 -32.844 -7.441 1 95.12 120 GLU A O 1
ATOM 946 N N . TRP A 1 121 ? -8.219 -33.969 -5.633 1 93.38 121 TRP A N 1
ATOM 947 C CA . TRP A 1 121 ? -9.586 -34.031 -5.129 1 93.38 121 TRP A CA 1
ATOM 948 C C . TRP A 1 121 ? -10.07 -32.656 -4.668 1 93.38 121 TRP A C 1
ATOM 950 O O . TRP A 1 121 ? -11.273 -32.438 -4.512 1 93.38 121 TRP A O 1
ATOM 960 N N . ALA A 1 122 ? -9.125 -31.781 -4.359 1 94.19 122 ALA A N 1
ATOM 961 C CA . ALA A 1 122 ? -9.477 -30.438 -3.889 1 94.19 122 ALA A CA 1
ATOM 962 C C . ALA A 1 122 ? -9.844 -29.531 -5.055 1 94.19 122 ALA A C 1
ATOM 964 O O . ALA A 1 122 ? -9.219 -29.578 -6.117 1 94.19 122 ALA A O 1
ATOM 965 N N . LYS A 1 123 ? -10.766 -28.578 -4.926 1 92.38 123 LYS A N 1
ATOM 966 C CA . LYS A 1 123 ? -11.344 -27.75 -5.973 1 92.38 123 LYS A CA 1
ATOM 967 C C . LYS A 1 123 ? -10.297 -26.797 -6.562 1 92.38 123 LYS A C 1
ATOM 969 O O . LYS A 1 123 ? -10.391 -26.422 -7.727 1 92.38 123 LYS A O 1
ATOM 974 N N . GLN A 1 124 ? -9.336 -26.5 -5.824 1 95.81 124 GLN A N 1
ATOM 975 C CA . GLN A 1 124 ? -8.359 -25.5 -6.246 1 95.81 124 GLN A CA 1
ATOM 976 C C . GLN A 1 124 ? -7.309 -26.109 -7.164 1 95.81 124 GLN A C 1
ATOM 978 O O . GLN A 1 124 ? -6.559 -25.375 -7.824 1 95.81 124 GLN A O 1
ATOM 983 N N . HIS A 1 125 ? -7.223 -27.406 -7.277 1 97.62 125 HIS A N 1
ATOM 984 C CA . HIS A 1 125 ? -6.16 -28.062 -8.016 1 97.62 125 HIS A CA 1
ATOM 985 C C . HIS A 1 125 ? -6.164 -27.656 -9.484 1 97.62 125 HIS A C 1
ATOM 987 O O . HIS A 1 125 ? -7.223 -27.609 -10.117 1 97.62 125 HIS A O 1
ATOM 993 N N . VAL A 1 126 ? -5.004 -27.359 -10.023 1 98.19 126 VAL A N 1
ATOM 994 C CA . VAL A 1 126 ? -4.766 -27.141 -11.453 1 98.19 126 VAL A CA 1
ATOM 995 C C . VAL A 1 126 ? -3.688 -28.109 -11.945 1 98.19 126 VAL A C 1
ATOM 997 O O . VAL A 1 126 ? -2.561 -28.109 -11.445 1 98.19 126 VAL A O 1
ATOM 1000 N N . PRO A 1 127 ? -4.023 -28.953 -12.898 1 98.62 127 PRO A N 1
ATOM 1001 C CA . PRO A 1 127 ? -3.006 -29.875 -13.406 1 98.62 127 PRO A CA 1
ATOM 1002 C C . PRO A 1 127 ? -1.74 -29.156 -13.875 1 98.62 127 PRO A C 1
ATOM 1004 O O . PRO A 1 127 ? -1.818 -28.047 -14.422 1 98.62 127 PRO A O 1
ATOM 1007 N N . LEU A 1 128 ? -0.606 -29.797 -13.688 1 98.56 128 LEU A N 1
ATOM 1008 C CA . LEU A 1 128 ? 0.709 -29.203 -13.898 1 98.56 128 LEU A CA 1
ATOM 1009 C C . LEU A 1 128 ? 0.83 -28.641 -15.305 1 98.56 128 LEU A C 1
ATOM 1011 O O . LEU A 1 128 ? 1.358 -27.547 -15.492 1 98.56 128 LEU A O 1
ATOM 1015 N N . VAL A 1 129 ? 0.315 -29.328 -16.312 1 98.56 129 VAL A N 1
ATOM 1016 C CA . VAL A 1 129 ? 0.383 -28.891 -17.703 1 98.56 129 VAL A CA 1
ATOM 1017 C C . VAL A 1 129 ? -0.419 -27.594 -17.875 1 98.56 129 VAL A C 1
ATOM 1019 O O . VAL A 1 129 ? 0.044 -26.656 -18.516 1 98.56 129 VAL A O 1
ATOM 1022 N N . GLU A 1 130 ? -1.525 -27.578 -17.297 1 98.56 130 GLU A N 1
ATOM 1023 C CA . GLU A 1 130 ? -2.373 -26.391 -17.375 1 98.56 130 GLU A CA 1
ATOM 1024 C C . GLU A 1 130 ? -1.746 -25.219 -16.609 1 98.56 130 GLU A C 1
ATOM 1026 O O . GLU A 1 130 ? -1.814 -24.078 -17.062 1 98.56 130 GLU A O 1
ATOM 1031 N N . PHE A 1 131 ? -1.146 -25.547 -15.531 1 98.81 131 PHE A N 1
ATOM 1032 C CA . PHE A 1 131 ? -0.487 -24.516 -14.734 1 98.81 131 PHE A CA 1
ATOM 1033 C C . PHE A 1 131 ? 0.595 -23.812 -15.539 1 98.81 131 PHE A C 1
ATOM 1035 O O . PHE A 1 131 ? 0.651 -22.578 -15.578 1 98.81 131 PHE A O 1
ATOM 1042 N N . ARG A 1 132 ? 1.38 -24.562 -16.234 1 98.69 132 ARG A N 1
ATOM 1043 C CA . ARG A 1 132 ? 2.418 -24 -17.094 1 98.69 132 ARG A CA 1
ATOM 1044 C C . ARG A 1 132 ? 1.813 -23.078 -18.156 1 98.69 132 ARG A C 1
ATOM 1046 O O . ARG A 1 132 ? 2.301 -21.969 -18.375 1 98.69 132 ARG A O 1
ATOM 1053 N N . ALA A 1 133 ? 0.79 -23.594 -18.734 1 98.69 133 ALA A N 1
ATOM 1054 C CA . ALA A 1 133 ? 0.127 -22.828 -19.781 1 98.69 133 ALA A CA 1
ATOM 1055 C C . ALA A 1 133 ? -0.47 -21.531 -19.234 1 98.69 133 ALA A C 1
ATOM 1057 O O . ALA A 1 133 ? -0.404 -20.484 -19.891 1 98.69 133 ALA A O 1
ATOM 1058 N N . ASN A 1 134 ? -1.067 -21.656 -18.094 1 98.69 134 ASN A N 1
ATOM 1059 C CA . ASN A 1 134 ? -1.646 -20.469 -17.453 1 98.69 134 ASN A CA 1
ATOM 1060 C C . ASN A 1 134 ? -0.583 -19.422 -17.156 1 98.69 134 ASN A C 1
ATOM 1062 O O . ASN A 1 134 ? -0.796 -18.234 -17.406 1 98.69 134 ASN A O 1
ATOM 1066 N N . LEU A 1 135 ? 0.582 -19.812 -16.625 1 98.56 135 LEU A N 1
ATOM 1067 C CA . LEU A 1 135 ? 1.661 -18.875 -16.344 1 98.56 135 LEU A CA 1
ATOM 1068 C C . LEU A 1 135 ? 2.08 -18.141 -17.609 1 98.56 135 LEU A C 1
ATOM 1070 O O . LEU A 1 135 ? 2.215 -16.906 -17.609 1 98.56 135 LEU A O 1
ATOM 1074 N N . ARG A 1 136 ? 2.211 -18.891 -18.688 1 97.75 136 ARG A N 1
ATOM 1075 C CA . ARG A 1 136 ? 2.617 -18.297 -19.953 1 97.75 136 ARG A CA 1
ATOM 1076 C C . ARG A 1 136 ? 1.58 -17.281 -20.438 1 97.75 136 ARG A C 1
ATOM 1078 O O . ARG A 1 136 ? 1.933 -16.203 -20.906 1 97.75 136 ARG A O 1
ATOM 1085 N N . ALA A 1 137 ? 0.338 -17.641 -20.297 1 98.12 137 ALA A N 1
ATOM 1086 C CA . ALA A 1 137 ? -0.741 -16.766 -20.75 1 98.12 137 ALA A CA 1
ATOM 1087 C C . ALA A 1 137 ? -0.812 -15.508 -19.891 1 98.12 137 ALA A C 1
ATOM 1089 O O . ALA A 1 137 ? -1.026 -14.406 -20.406 1 98.12 137 ALA A O 1
ATOM 1090 N N . ILE A 1 138 ? -0.646 -15.617 -18.594 1 98.06 138 ILE A N 1
ATOM 1091 C CA . ILE A 1 138 ? -0.653 -14.477 -17.703 1 98.06 138 ILE A CA 1
ATOM 1092 C C . ILE A 1 138 ? 0.509 -13.539 -18.031 1 98.06 138 ILE A C 1
ATOM 1094 O O . ILE A 1 138 ? 0.333 -12.32 -18.125 1 98.06 138 ILE A O 1
ATOM 1098 N N . ILE A 1 139 ? 1.678 -14.125 -18.234 1 97 139 ILE A N 1
ATOM 1099 C CA . ILE A 1 139 ? 2.854 -13.336 -18.594 1 97 139 ILE A CA 1
ATOM 1100 C C . ILE A 1 139 ? 2.58 -12.555 -19.875 1 97 139 ILE A C 1
ATOM 1102 O O . ILE A 1 139 ? 2.887 -11.367 -19.953 1 97 139 ILE A O 1
ATOM 1106 N N . SER A 1 140 ? 1.997 -13.242 -20.828 1 95.31 140 SER A N 1
ATOM 1107 C CA . SER A 1 140 ? 1.688 -12.586 -22.094 1 95.31 140 SER A CA 1
ATOM 1108 C C . SER A 1 140 ? 0.749 -11.406 -21.891 1 95.31 140 SER A C 1
ATOM 1110 O O . SER A 1 140 ? 0.958 -10.336 -22.469 1 95.31 140 SER A O 1
ATOM 1112 N N . GLN A 1 141 ? -0.25 -11.57 -21.094 1 95.25 141 GLN A N 1
ATOM 1113 C CA . GLN A 1 141 ? -1.201 -10.492 -20.828 1 95.25 141 GLN A CA 1
ATOM 1114 C C . GLN A 1 141 ? -0.543 -9.352 -20.062 1 95.25 141 GLN A C 1
ATOM 1116 O O . GLN A 1 141 ? -0.806 -8.18 -20.344 1 95.25 141 GLN A O 1
ATOM 1121 N N . LEU A 1 142 ? 0.291 -9.672 -19.094 1 94.56 142 LEU A N 1
ATOM 1122 C CA . LEU A 1 142 ? 0.995 -8.648 -18.328 1 94.56 142 LEU A CA 1
ATOM 1123 C C . LEU A 1 142 ? 1.933 -7.848 -19.219 1 94.56 142 LEU A C 1
ATOM 1125 O O . LEU A 1 142 ? 2.045 -6.629 -19.078 1 94.56 142 LEU A O 1
ATOM 1129 N N . ARG A 1 143 ? 2.543 -8.5 -20.188 1 92.5 143 ARG A N 1
ATOM 1130 C CA . ARG A 1 143 ? 3.436 -7.824 -21.125 1 92.5 143 ARG A CA 1
ATOM 1131 C C . ARG A 1 143 ? 2.658 -6.883 -22.047 1 92.5 143 ARG A C 1
ATOM 1133 O O . ARG A 1 143 ? 3.152 -5.816 -22.406 1 92.5 143 ARG A O 1
ATOM 1140 N N . ALA A 1 144 ? 1.519 -7.32 -22.359 1 90.31 144 ALA A N 1
ATOM 1141 C CA . ALA A 1 144 ? 0.674 -6.465 -23.188 1 90.31 144 ALA A CA 1
ATOM 1142 C C . ALA A 1 144 ? 0.216 -5.23 -22.422 1 90.31 144 ALA A C 1
ATOM 1144 O O . ALA A 1 144 ? 0.179 -4.125 -22.969 1 90.31 144 ALA A O 1
ATOM 1145 N N . ALA A 1 145 ? -0.077 -5.395 -21.203 1 88.94 145 ALA A N 1
ATOM 1146 C CA . ALA A 1 145 ? -0.59 -4.305 -20.375 1 88.94 145 ALA A CA 1
ATOM 1147 C C . ALA A 1 145 ? 0.537 -3.373 -19.938 1 88.94 145 ALA A C 1
ATOM 1149 O O . ALA A 1 145 ? 0.343 -2.158 -19.828 1 88.94 145 ALA A O 1
ATOM 1150 N N . PHE A 1 146 ? 1.688 -3.99 -19.641 1 89.5 146 PHE A N 1
ATOM 1151 C CA . PHE A 1 146 ? 2.84 -3.254 -19.125 1 89.5 146 PHE A CA 1
ATOM 1152 C C . PHE A 1 146 ? 4.105 -3.643 -19.875 1 89.5 146 PHE A C 1
ATOM 1154 O O . PHE A 1 146 ? 4.996 -4.285 -19.328 1 89.5 146 PHE A O 1
ATOM 1161 N N . PRO A 1 147 ? 4.309 -3.152 -21.031 1 88.56 147 PRO A N 1
ATOM 1162 C CA . PRO A 1 147 ? 5.375 -3.639 -21.922 1 88.56 147 PRO A CA 1
ATOM 1163 C C . PRO A 1 147 ? 6.77 -3.336 -21.375 1 88.56 147 PRO A C 1
ATOM 1165 O O . PRO A 1 147 ? 7.723 -4.055 -21.688 1 88.56 147 PRO A O 1
ATOM 1168 N N . GLU A 1 148 ? 6.91 -2.328 -20.516 1 87.56 148 GLU A N 1
ATOM 1169 C CA . GLU A 1 148 ? 8.242 -1.948 -20.047 1 87.56 148 GLU A CA 1
ATOM 1170 C C . GLU A 1 148 ? 8.531 -2.539 -18.672 1 87.56 148 GLU A C 1
ATOM 1172 O O . GLU A 1 148 ? 9.656 -2.434 -18.172 1 87.56 148 GLU A O 1
ATOM 1177 N N . ALA A 1 149 ? 7.551 -3.174 -18.047 1 92.88 149 ALA A N 1
ATOM 1178 C CA . ALA A 1 149 ? 7.719 -3.68 -16.688 1 92.88 149 ALA A CA 1
ATOM 1179 C C . ALA A 1 149 ? 8.57 -4.945 -16.688 1 92.88 149 ALA A C 1
ATOM 1181 O O . ALA A 1 149 ? 8.438 -5.797 -17.562 1 92.88 149 ALA A O 1
ATOM 1182 N N . LYS A 1 150 ? 9.438 -5.023 -15.727 1 95.69 150 LYS A N 1
ATOM 1183 C CA . LYS A 1 150 ? 10.117 -6.289 -15.477 1 95.69 150 LYS A CA 1
ATOM 1184 C C . LYS A 1 150 ? 9.227 -7.25 -14.688 1 95.69 150 LYS A C 1
ATOM 1186 O O . LYS A 1 150 ? 8.508 -6.832 -13.781 1 95.69 150 LYS A O 1
ATOM 1191 N N . LEU A 1 151 ? 9.305 -8.508 -15.102 1 97.12 151 LEU A N 1
ATOM 1192 C CA . LEU A 1 151 ? 8.469 -9.508 -14.438 1 97.12 151 LEU A CA 1
ATOM 1193 C C . LEU A 1 151 ? 9.305 -10.383 -13.508 1 97.12 151 LEU A C 1
ATOM 1195 O O . LEU A 1 151 ? 10.336 -10.914 -13.914 1 97.12 151 LEU A O 1
ATOM 1199 N N . LEU A 1 152 ? 8.945 -10.477 -12.281 1 98.44 152 LEU A N 1
ATOM 1200 C CA . LEU A 1 152 ? 9.531 -11.383 -11.305 1 98.44 152 LEU A CA 1
ATOM 1201 C C . LEU A 1 152 ? 8.609 -12.57 -11.031 1 98.44 152 LEU A C 1
ATOM 1203 O O . LEU A 1 152 ? 7.5 -12.398 -10.516 1 98.44 152 LEU A O 1
ATOM 1207 N N . LEU A 1 153 ? 9.016 -13.742 -11.422 1 98.62 153 LEU A N 1
ATOM 1208 C CA . LEU A 1 153 ? 8.258 -14.961 -11.148 1 98.62 153 LEU A CA 1
ATOM 1209 C C . LEU A 1 153 ? 8.734 -15.617 -9.859 1 98.62 153 LEU A C 1
ATOM 1211 O O . LEU A 1 153 ? 9.906 -15.977 -9.734 1 98.62 153 LEU A O 1
ATOM 1215 N N . LEU A 1 154 ? 7.879 -15.734 -8.891 1 98.88 154 LEU A N 1
ATOM 1216 C CA . LEU A 1 154 ? 8.211 -16.328 -7.602 1 98.88 154 LEU A CA 1
ATOM 1217 C C . LEU A 1 154 ? 7.73 -17.766 -7.523 1 98.88 154 LEU A C 1
ATOM 1219 O O . LEU A 1 154 ? 6.602 -18.078 -7.91 1 98.88 154 LEU A O 1
ATOM 1223 N N . THR A 1 155 ? 8.555 -18.656 -7.062 1 98.62 155 THR A N 1
ATOM 1224 C CA . THR A 1 155 ? 8.117 -20.031 -6.789 1 98.62 155 THR A CA 1
ATOM 1225 C C . THR A 1 155 ? 7.324 -20.094 -5.488 1 98.62 155 THR A C 1
ATOM 1227 O O . THR A 1 155 ? 7.566 -19.297 -4.57 1 98.62 155 THR A O 1
ATOM 1230 N N . PRO A 1 156 ? 6.352 -21 -5.406 1 97.5 156 PRO A N 1
ATOM 1231 C CA . PRO A 1 156 ? 5.691 -21.156 -4.109 1 97.5 156 PRO A CA 1
ATOM 1232 C C . PRO A 1 156 ? 6.645 -21.656 -3.023 1 97.5 156 PRO A C 1
ATOM 1234 O O . PRO A 1 156 ? 7.598 -22.375 -3.316 1 97.5 156 PRO A O 1
ATOM 1237 N N . PRO A 1 157 ? 6.422 -21.234 -1.779 1 95.56 157 PRO A N 1
ATOM 1238 C CA . PRO A 1 157 ? 7.195 -21.828 -0.683 1 95.56 157 PRO A CA 1
ATOM 1239 C C . PRO A 1 157 ? 6.883 -23.297 -0.463 1 95.56 157 PRO A C 1
ATOM 1241 O O . PRO A 1 157 ? 5.867 -23.797 -0.953 1 95.56 157 PRO A O 1
ATOM 1244 N N . PRO A 1 158 ? 7.828 -23.953 0.192 1 93.38 158 PRO A N 1
ATOM 1245 C CA . PRO A 1 158 ? 7.465 -25.297 0.616 1 93.38 158 PRO A CA 1
ATOM 1246 C C . PRO A 1 158 ? 6.289 -25.328 1.589 1 93.38 158 PRO A C 1
ATOM 1248 O O . PRO A 1 158 ? 5.898 -24.281 2.113 1 93.38 158 PRO A O 1
ATOM 1251 N N . CYS A 1 159 ? 5.691 -26.438 1.687 1 90.19 159 CYS A N 1
ATOM 1252 C CA . CYS A 1 159 ? 4.605 -26.609 2.643 1 90.19 159 CYS A CA 1
ATOM 1253 C C . CYS A 1 159 ? 5.051 -27.453 3.826 1 90.19 159 CYS A C 1
ATOM 1255 O O . CYS A 1 159 ? 5.668 -28.516 3.641 1 90.19 159 CYS A O 1
ATOM 1257 N N . ASP A 1 160 ? 4.852 -26.938 4.996 1 90.06 160 ASP A N 1
ATOM 1258 C CA . ASP A 1 160 ? 4.93 -27.797 6.172 1 90.06 160 ASP A CA 1
ATOM 1259 C C . ASP A 1 160 ? 3.652 -28.609 6.344 1 90.06 160 ASP A C 1
ATOM 1261 O O . ASP A 1 160 ? 2.691 -28.156 6.961 1 90.06 160 ASP A O 1
ATOM 1265 N N . THR A 1 161 ? 3.77 -29.781 5.895 1 87.38 161 THR A N 1
ATOM 1266 C CA . THR A 1 161 ? 2.568 -30.609 5.777 1 87.38 161 THR A CA 1
ATOM 1267 C C . THR A 1 161 ? 2.01 -30.953 7.152 1 87.38 161 THR A C 1
ATOM 1269 O O . THR A 1 161 ? 0.794 -31.062 7.324 1 87.38 161 THR A O 1
ATOM 1272 N N . ASP A 1 162 ? 2.893 -31.141 8.102 1 89.62 162 ASP A N 1
ATOM 1273 C CA . ASP A 1 162 ? 2.426 -31.469 9.453 1 89.62 162 ASP A CA 1
ATOM 1274 C C . ASP A 1 162 ? 1.686 -30.281 10.07 1 89.62 162 ASP A C 1
ATOM 1276 O O . ASP A 1 162 ? 0.596 -30.438 10.625 1 89.62 162 ASP A O 1
ATOM 1280 N N . ALA A 1 163 ? 2.297 -29.172 9.969 1 91.44 163 ALA A N 1
ATOM 1281 C CA . ALA A 1 163 ? 1.657 -27.969 10.508 1 91.44 163 ALA A CA 1
ATOM 1282 C C . ALA A 1 163 ? 0.338 -27.688 9.797 1 91.44 163 ALA A C 1
ATOM 1284 O O . ALA A 1 163 ? -0.65 -27.312 10.438 1 91.44 163 ALA A O 1
ATOM 1285 N N . TRP A 1 164 ? 0.32 -27.859 8.539 1 93.31 164 TRP A N 1
ATOM 1286 C CA . TRP A 1 164 ? -0.899 -27.625 7.77 1 93.31 164 TRP A CA 1
ATOM 1287 C C . TRP A 1 164 ? -1.974 -28.641 8.117 1 93.31 164 TRP A C 1
ATOM 1289 O O . TRP A 1 164 ? -3.145 -28.297 8.289 1 93.31 164 TRP A O 1
ATOM 1299 N N . ALA A 1 165 ? -1.563 -29.891 8.242 1 92.75 165 ALA A N 1
ATOM 1300 C CA . ALA A 1 165 ? -2.508 -30.938 8.625 1 92.75 165 ALA A CA 1
ATOM 1301 C C . ALA A 1 165 ? -3.141 -30.641 9.984 1 92.75 165 ALA A C 1
ATOM 1303 O O . ALA A 1 165 ? -4.348 -30.828 10.164 1 92.75 165 ALA A O 1
ATOM 1304 N N . ALA A 1 166 ? -2.311 -30.203 10.883 1 93.44 166 ALA A N 1
ATOM 1305 C CA . ALA A 1 166 ? -2.82 -29.828 12.203 1 93.44 166 ALA A CA 1
ATOM 1306 C C . ALA A 1 166 ? -3.812 -28.672 12.102 1 93.44 166 ALA A C 1
ATOM 1308 O O . ALA A 1 166 ? -4.855 -28.688 12.758 1 93.44 166 ALA A O 1
ATOM 1309 N N . HIS A 1 167 ? -3.475 -27.703 11.281 1 92.25 167 HIS A N 1
ATOM 1310 C CA . HIS A 1 167 ? -4.344 -26.562 11.055 1 92.25 167 HIS A CA 1
ATOM 1311 C C . HIS A 1 167 ? -5.676 -26.984 10.453 1 92.25 167 HIS A C 1
ATOM 1313 O O . HIS A 1 167 ? -6.734 -26.531 10.898 1 92.25 167 HIS A O 1
ATOM 1319 N N . ARG A 1 168 ? -5.598 -27.859 9.539 1 92.81 168 ARG A N 1
ATOM 1320 C CA . ARG A 1 168 ? -6.793 -28.359 8.875 1 92.81 168 ARG A CA 1
ATOM 1321 C C . ARG A 1 168 ? -7.637 -29.203 9.828 1 92.81 168 ARG A C 1
ATOM 1323 O O . ARG A 1 168 ? -8.867 -29.094 9.828 1 92.81 168 ARG A O 1
ATOM 1330 N N . LEU A 1 169 ? -6.992 -30.016 10.562 1 92.69 169 LEU A N 1
ATOM 1331 C CA . LEU A 1 169 ? -7.688 -30.875 11.523 1 92.69 169 LEU A CA 1
ATOM 1332 C C . LEU A 1 169 ? -8.5 -30.031 12.508 1 92.69 169 LEU A C 1
ATOM 1334 O O . LEU A 1 169 ? -9.633 -30.391 12.844 1 92.69 169 LEU A O 1
ATOM 1338 N N . ARG A 1 170 ? -7.965 -28.922 12.953 1 93.62 170 ARG A N 1
ATOM 1339 C CA . ARG A 1 170 ? -8.664 -28.016 13.859 1 93.62 170 ARG A CA 1
ATOM 1340 C C . ARG A 1 170 ? -9.938 -27.469 13.219 1 93.62 170 ARG A C 1
ATOM 1342 O O . ARG A 1 170 ? -10.852 -27.031 13.914 1 93.62 170 ARG A O 1
ATOM 1349 N N . GLN A 1 171 ? -9.953 -27.516 11.898 1 91.69 171 GLN A N 1
ATOM 1350 C CA . GLN A 1 171 ? -11.102 -27.031 11.156 1 91.69 171 GLN A CA 1
ATOM 1351 C C . GLN A 1 171 ? -12.016 -28.172 10.727 1 91.69 171 GLN A C 1
ATOM 1353 O O . GLN A 1 171 ? -12.984 -27.969 9.992 1 91.69 171 GLN A O 1
ATOM 1358 N N . GLY A 1 172 ? -11.625 -29.391 11.016 1 92.06 172 GLY A N 1
ATOM 1359 C CA . GLY A 1 172 ? -12.398 -30.562 10.633 1 92.06 172 GLY A CA 1
ATOM 1360 C C . GLY A 1 172 ? -12.195 -30.953 9.18 1 92.06 172 GLY A C 1
ATOM 1361 O O . GLY A 1 172 ? -13.094 -31.516 8.555 1 92.06 172 GLY A O 1
ATOM 1362 N N . LYS A 1 173 ? -11.047 -30.562 8.672 1 92.75 173 LYS A N 1
ATOM 1363 C CA . LYS A 1 173 ? -10.766 -30.828 7.262 1 92.75 173 LYS A CA 1
ATOM 1364 C C . LYS A 1 173 ? -9.523 -31.703 7.102 1 92.75 173 LYS A C 1
ATOM 1366 O O . LYS A 1 173 ? -8.742 -31.859 8.047 1 92.75 173 LYS A O 1
ATOM 1371 N N . SER A 1 174 ? -9.352 -32.281 5.941 1 91.88 174 SER A N 1
ATOM 1372 C CA . SER A 1 174 ? -8.164 -33.062 5.598 1 91.88 174 SER A CA 1
ATOM 1373 C C . SER A 1 174 ? -7.133 -32.188 4.871 1 91.88 174 SER A C 1
ATOM 1375 O O . SER A 1 174 ? -7.492 -31.219 4.195 1 91.88 174 SER A O 1
ATOM 1377 N N . SER A 1 175 ? -5.918 -32.562 5.066 1 92.12 175 SER A N 1
ATOM 1378 C CA . SER A 1 175 ? -4.852 -31.891 4.352 1 92.12 175 SER A CA 1
ATOM 1379 C C . SER A 1 175 ? -4.836 -32.281 2.873 1 92.12 175 SER A C 1
ATOM 1381 O O . SER A 1 175 ? -5.012 -33.438 2.529 1 92.12 175 SER A O 1
ATOM 1383 N N . GLU A 1 176 ? -4.73 -31.297 2.055 1 94.19 176 GLU A N 1
ATOM 1384 C CA . GLU A 1 176 ? -4.723 -31.5 0.61 1 94.19 176 GLU A CA 1
ATOM 1385 C C . GLU A 1 176 ? -3.383 -31.109 0 1 94.19 176 GLU A C 1
ATOM 1387 O O . GLU A 1 176 ? -3.293 -30.859 -1.202 1 94.19 176 GLU A O 1
ATOM 1392 N N . ARG A 1 177 ? -2.346 -31.047 0.816 1 93.62 177 ARG A N 1
ATOM 1393 C CA . ARG A 1 177 ? -1.056 -30.562 0.34 1 93.62 177 ARG A CA 1
ATOM 1394 C C . ARG A 1 177 ? 0.055 -31.562 0.635 1 93.62 177 ARG A C 1
ATOM 1396 O O . ARG A 1 177 ? 0.036 -32.219 1.67 1 93.62 177 ARG A O 1
ATOM 1403 N N . SER A 1 178 ? 1.005 -31.734 -0.279 1 90.12 178 SER A N 1
ATOM 1404 C CA . SER A 1 178 ? 2.219 -32.531 -0.076 1 90.12 178 SER A CA 1
ATOM 1405 C C . SER A 1 178 ? 3.451 -31.766 -0.573 1 90.12 178 SER A C 1
ATOM 1407 O O . SER A 1 178 ? 3.381 -31.031 -1.562 1 90.12 178 SER A O 1
ATOM 1409 N N . PRO A 1 179 ? 4.523 -31.906 0.093 1 89.19 179 PRO A N 1
ATOM 1410 C CA . PRO A 1 179 ? 5.762 -31.25 -0.313 1 89.19 179 PRO A CA 1
ATOM 1411 C C . PRO A 1 179 ? 6.184 -31.609 -1.737 1 89.19 179 PRO A C 1
ATOM 1413 O O . PRO A 1 179 ? 6.734 -30.766 -2.451 1 89.19 179 PRO A O 1
ATOM 1416 N N . GLN A 1 180 ? 5.93 -32.812 -2.119 1 91.12 180 GLN A N 1
ATOM 1417 C CA . GLN A 1 180 ? 6.312 -33.281 -3.451 1 91.12 180 GLN A CA 1
ATOM 1418 C C . GLN A 1 180 ? 5.547 -32.531 -4.535 1 91.12 180 GLN A C 1
ATOM 1420 O O . GLN A 1 180 ? 6.129 -32.094 -5.527 1 91.12 180 GLN A O 1
ATOM 1425 N N . GLN A 1 181 ? 4.266 -32.406 -4.281 1 93.19 181 GLN A N 1
ATOM 1426 C CA . GLN A 1 181 ? 3.447 -31.719 -5.27 1 93.19 181 GLN A CA 1
ATOM 1427 C C . GLN A 1 181 ? 3.861 -30.266 -5.398 1 93.19 181 GLN A C 1
ATOM 1429 O O . GLN A 1 181 ? 3.992 -29.75 -6.508 1 93.19 181 GLN A O 1
ATOM 1434 N N . VAL A 1 182 ? 4.07 -29.609 -4.301 1 94.88 182 VAL A N 1
ATOM 1435 C CA . VAL A 1 182 ? 4.48 -28.203 -4.336 1 94.88 182 VAL A CA 1
ATOM 1436 C C . VAL A 1 182 ? 5.82 -28.078 -5.059 1 94.88 182 VAL A C 1
ATOM 1438 O O . VAL A 1 182 ? 6.035 -27.125 -5.809 1 94.88 182 VAL A O 1
ATOM 1441 N N . GLY A 1 183 ? 6.688 -29.016 -4.836 1 95.56 183 GLY A N 1
ATOM 1442 C CA . GLY A 1 183 ? 7.969 -29.031 -5.523 1 95.56 183 GLY A CA 1
ATOM 1443 C C . GLY A 1 183 ? 7.84 -29.062 -7.031 1 95.56 183 GLY A C 1
ATOM 1444 O O . GLY A 1 183 ? 8.602 -28.406 -7.746 1 95.56 183 GLY A O 1
ATOM 1445 N N . LEU A 1 184 ? 6.898 -29.859 -7.539 1 97.25 184 LEU A N 1
ATOM 1446 C CA . LEU A 1 184 ? 6.66 -29.953 -8.977 1 97.25 184 LEU A CA 1
ATOM 1447 C C . LEU A 1 184 ? 6.211 -28.609 -9.539 1 97.25 184 LEU A C 1
ATOM 1449 O O . LEU A 1 184 ? 6.621 -28.219 -10.633 1 97.25 184 LEU A O 1
ATOM 1453 N N . TYR A 1 185 ? 5.441 -27.922 -8.836 1 98.44 185 TYR A N 1
ATOM 1454 C CA . TYR A 1 185 ? 4.941 -26.625 -9.297 1 98.44 185 TYR A CA 1
ATOM 1455 C C . TYR A 1 185 ? 6.02 -25.547 -9.188 1 98.44 185 TYR A C 1
ATOM 1457 O O . TYR A 1 185 ? 6.094 -24.656 -10.031 1 98.44 185 TYR A O 1
ATOM 1465 N N . ALA A 1 186 ? 6.859 -25.625 -8.172 1 98.12 186 ALA A N 1
ATOM 1466 C CA . ALA A 1 186 ? 8.023 -24.75 -8.109 1 98.12 186 ALA A CA 1
ATOM 1467 C C . ALA A 1 186 ? 8.922 -24.938 -9.328 1 98.12 186 ALA A C 1
ATOM 1469 O O . ALA A 1 186 ? 9.391 -23.953 -9.914 1 98.12 186 ALA A O 1
ATOM 1470 N N . GLU A 1 187 ? 9.078 -26.188 -9.703 1 98.25 187 GLU A N 1
ATOM 1471 C CA . GLU A 1 187 ? 9.883 -26.469 -10.883 1 98.25 187 GLU A CA 1
ATOM 1472 C C . GLU A 1 187 ? 9.242 -25.922 -12.148 1 98.25 187 GLU A C 1
ATOM 1474 O O . GLU A 1 187 ? 9.938 -25.422 -13.039 1 98.25 187 GLU A O 1
ATOM 1479 N N . ALA A 1 188 ? 7.957 -26.047 -12.227 1 98.75 188 ALA A N 1
ATOM 1480 C CA . ALA A 1 188 ? 7.238 -25.469 -13.367 1 98.75 188 ALA A CA 1
ATOM 1481 C C . ALA A 1 188 ? 7.48 -23.969 -13.461 1 98.75 188 ALA A C 1
ATOM 1483 O O . ALA A 1 188 ? 7.68 -23.438 -14.562 1 98.75 188 ALA A O 1
ATOM 1484 N N . VAL A 1 189 ? 7.484 -23.234 -12.367 1 98.69 189 VAL A N 1
ATOM 1485 C CA . VAL A 1 189 ? 7.746 -21.797 -12.359 1 98.69 189 VAL A CA 1
ATOM 1486 C C . VAL A 1 189 ? 9.172 -21.531 -12.844 1 98.69 189 VAL A C 1
ATOM 1488 O O . VAL A 1 189 ? 9.398 -20.609 -13.633 1 98.69 189 VAL A O 1
ATOM 1491 N N . ARG A 1 190 ? 10.133 -22.328 -12.422 1 98.06 190 ARG A N 1
ATOM 1492 C CA . ARG A 1 190 ? 11.523 -22.188 -12.859 1 98.06 190 ARG A CA 1
ATOM 1493 C C . ARG A 1 190 ? 11.633 -22.328 -14.375 1 98.06 190 ARG A C 1
ATOM 1495 O O . ARG A 1 190 ? 12.336 -21.547 -15.023 1 98.06 190 ARG A O 1
ATOM 1502 N N . GLU A 1 191 ? 10.922 -23.312 -14.852 1 97.81 191 GLU A N 1
ATOM 1503 C CA . GLU A 1 191 ? 10.961 -23.578 -16.281 1 97.81 191 GLU A CA 1
ATOM 1504 C C . GLU A 1 191 ? 10.375 -22.406 -17.078 1 97.81 191 GLU A C 1
ATOM 1506 O O . GLU A 1 191 ? 10.984 -21.938 -18.047 1 97.81 191 GLU A O 1
ATOM 1511 N N . VAL A 1 192 ? 9.234 -21.953 -16.656 1 97.44 192 VAL A N 1
ATOM 1512 C CA . VAL A 1 192 ? 8.578 -20.859 -17.344 1 97.44 192 VAL A CA 1
ATOM 1513 C C . VAL A 1 192 ? 9.438 -19.594 -17.25 1 97.44 192 VAL A C 1
ATOM 1515 O O . VAL A 1 192 ? 9.539 -18.828 -18.219 1 97.44 192 VAL A O 1
ATOM 1518 N N . ALA A 1 193 ? 10.039 -19.328 -16.125 1 97.06 193 ALA A N 1
ATOM 1519 C CA . ALA A 1 193 ? 10.93 -18.188 -15.961 1 97.06 193 ALA A CA 1
ATOM 1520 C C . ALA A 1 193 ? 12.102 -18.266 -16.938 1 97.06 193 ALA A C 1
ATOM 1522 O O . ALA A 1 193 ? 12.469 -17.266 -17.562 1 97.06 193 ALA A O 1
ATOM 1523 N N . ARG A 1 194 ? 12.664 -19.422 -17.125 1 95.25 194 ARG A N 1
ATOM 1524 C CA . ARG A 1 194 ? 13.773 -19.625 -18.047 1 95.25 194 ARG A CA 1
ATOM 1525 C C . ARG A 1 194 ? 13.344 -19.344 -19.484 1 95.25 194 ARG A C 1
ATOM 1527 O O . ARG A 1 194 ? 14.086 -18.734 -20.25 1 95.25 194 ARG A O 1
ATOM 1534 N N . GLU A 1 195 ? 12.148 -19.797 -19.766 1 94.56 195 GLU A N 1
ATOM 1535 C CA . GLU A 1 195 ? 11.609 -19.594 -21.109 1 94.56 195 GLU A CA 1
ATOM 1536 C C . GLU A 1 195 ? 11.469 -18.109 -21.438 1 94.56 195 GLU A C 1
ATOM 1538 O O . GLU A 1 195 ? 11.539 -17.719 -22.594 1 94.56 195 GLU A O 1
ATOM 1543 N N . HIS A 1 196 ? 11.25 -17.391 -20.422 1 93.12 196 HIS A N 1
ATOM 1544 C CA . HIS A 1 196 ? 10.961 -15.984 -20.625 1 93.12 196 HIS A CA 1
ATOM 1545 C C . HIS A 1 196 ? 12.141 -15.109 -20.203 1 93.12 196 HIS A C 1
ATOM 1547 O O . HIS A 1 196 ? 12.008 -13.891 -20.094 1 93.12 196 HIS A O 1
ATOM 1553 N N . ALA A 1 197 ? 13.164 -16.141 -19.922 1 83.81 197 ALA A N 1
ATOM 1554 C CA . ALA A 1 197 ? 14.383 -15.414 -19.578 1 83.81 197 ALA A CA 1
ATOM 1555 C C . ALA A 1 197 ? 14.992 -14.742 -20.812 1 83.81 197 ALA A C 1
ATOM 1557 O O . ALA A 1 197 ? 14.789 -15.203 -21.938 1 83.81 197 ALA A O 1
ATOM 1558 N N . GLY A 1 198 ? 15.344 -13.469 -20.781 1 74 198 GLY A N 1
ATOM 1559 C CA . GLY A 1 198 ? 15.844 -12.742 -21.938 1 74 198 GLY A CA 1
ATOM 1560 C C . GLY A 1 198 ? 14.836 -11.773 -22.516 1 74 198 GLY A C 1
ATOM 1561 O O . GLY A 1 198 ? 13.656 -11.812 -22.172 1 74 198 GLY A O 1
ATOM 1562 N N . GLY A 1 199 ? 15.227 -11.047 -23.5 1 59.75 199 GLY A N 1
ATOM 1563 C CA . GLY A 1 199 ? 14.422 -10.078 -24.219 1 59.75 199 GLY A CA 1
ATOM 1564 C C . GLY A 1 199 ? 13.242 -9.562 -23.422 1 59.75 199 GLY A C 1
ATOM 1565 O O . GLY A 1 199 ? 12.984 -8.359 -23.391 1 59.75 199 GLY A O 1
ATOM 1566 N N . GLU A 1 200 ? 12.469 -10.781 -22.734 1 61.06 200 GLU A N 1
ATOM 1567 C CA . GLU A 1 200 ? 11.195 -10.398 -22.125 1 61.06 200 GLU A CA 1
ATOM 1568 C C . GLU A 1 200 ? 11.391 -9.914 -20.688 1 61.06 200 GLU A C 1
ATOM 1570 O O . GLU A 1 200 ? 10.43 -9.516 -20.031 1 61.06 200 GLU A O 1
ATOM 1575 N N . SER A 1 201 ? 12.492 -10.086 -20.203 1 81.5 201 SER A N 1
ATOM 1576 C CA . SER A 1 201 ? 12.883 -9.43 -18.953 1 81.5 201 SER A CA 1
ATOM 1577 C C . SER A 1 201 ? 12.133 -10.016 -17.766 1 81.5 201 SER A C 1
ATOM 1579 O O . SER A 1 201 ? 11.648 -9.273 -16.906 1 81.5 201 SER A O 1
ATOM 1581 N N . ALA A 1 202 ? 11.922 -11.43 -17.828 1 88.69 202 ALA A N 1
ATOM 1582 C CA . ALA A 1 202 ? 11.406 -12.07 -16.625 1 88.69 202 ALA A CA 1
ATOM 1583 C C . ALA A 1 202 ? 12.539 -12.664 -15.789 1 88.69 202 ALA A C 1
ATOM 1585 O O . ALA A 1 202 ? 13.492 -13.227 -16.344 1 88.69 202 ALA A O 1
ATOM 1586 N N . VAL A 1 203 ? 12.531 -12.508 -14.5 1 95.25 203 VAL A N 1
ATOM 1587 C CA . VAL A 1 203 ? 13.547 -13.031 -13.594 1 95.25 203 VAL A CA 1
ATOM 1588 C C . VAL A 1 203 ? 12.891 -13.93 -12.547 1 95.25 203 VAL A C 1
ATOM 1590 O O . VAL A 1 203 ? 11.773 -13.664 -12.102 1 95.25 203 VAL A O 1
ATOM 1593 N N . LEU A 1 204 ? 13.594 -14.953 -12.258 1 97.69 204 LEU A N 1
ATOM 1594 C CA . LEU A 1 204 ? 13.133 -15.891 -11.242 1 97.69 204 LEU A CA 1
ATOM 1595 C C . LEU A 1 204 ? 13.516 -15.414 -9.844 1 97.69 204 LEU A C 1
ATOM 1597 O O . LEU A 1 204 ? 14.656 -15 -9.617 1 97.69 204 LEU A O 1
ATOM 1601 N N . VAL A 1 205 ? 12.594 -15.391 -8.938 1 98.25 205 VAL A N 1
ATOM 1602 C CA . VAL A 1 205 ? 12.836 -15.305 -7.5 1 98.25 205 VAL A CA 1
ATOM 1603 C C . VAL A 1 205 ? 12.469 -16.625 -6.836 1 98.25 205 VAL A C 1
ATOM 1605 O O . VAL A 1 205 ? 11.289 -16.906 -6.613 1 98.25 205 VAL A O 1
ATOM 1608 N N . ASP A 1 206 ? 13.414 -17.406 -6.488 1 97.94 206 ASP A N 1
ATOM 1609 C CA . ASP A 1 206 ? 13.203 -18.797 -6.09 1 97.94 206 ASP A CA 1
ATOM 1610 C C . ASP A 1 206 ? 12.922 -18.891 -4.59 1 97.94 206 ASP A C 1
ATOM 1612 O O . ASP A 1 206 ? 13.766 -19.359 -3.826 1 97.94 206 ASP A O 1
ATOM 1616 N N . ILE A 1 207 ? 11.727 -18.641 -4.246 1 97.44 207 ILE A N 1
ATOM 1617 C CA . ILE A 1 207 ? 11.289 -18.625 -2.857 1 97.44 207 ILE A CA 1
ATOM 1618 C C . ILE A 1 207 ? 11.336 -20.047 -2.297 1 97.44 207 ILE A C 1
ATOM 1620 O O . ILE A 1 207 ? 11.711 -20.25 -1.138 1 97.44 207 ILE A O 1
ATOM 1624 N N . HIS A 1 208 ? 10.953 -21.047 -3.08 1 96.25 208 HIS A N 1
ATOM 1625 C CA . HIS A 1 208 ? 10.992 -22.438 -2.65 1 96.25 208 HIS A CA 1
ATOM 1626 C C . HIS A 1 208 ? 12.375 -22.828 -2.139 1 96.25 208 HIS A C 1
ATOM 1628 O O . HIS A 1 208 ? 12.508 -23.406 -1.057 1 96.25 208 HIS A O 1
ATOM 1634 N N . ARG A 1 209 ? 13.352 -22.5 -2.877 1 94.12 209 ARG A N 1
ATOM 1635 C CA . ARG A 1 209 ? 14.734 -22.781 -2.504 1 94.12 209 ARG A CA 1
ATOM 1636 C C . ARG A 1 209 ? 15.156 -21.969 -1.287 1 94.12 209 ARG A C 1
ATOM 1638 O O . ARG A 1 209 ? 15.836 -22.484 -0.394 1 94.12 209 ARG A O 1
ATOM 1645 N N . ALA A 1 210 ? 14.789 -20.672 -1.235 1 93.81 210 ALA A N 1
ATOM 1646 C CA . ALA A 1 210 ? 15.172 -19.797 -0.141 1 93.81 210 ALA A CA 1
ATOM 1647 C C . ALA A 1 210 ? 14.656 -20.312 1.196 1 93.81 210 ALA A C 1
ATOM 1649 O O . ALA A 1 210 ? 15.273 -20.094 2.238 1 93.81 210 ALA A O 1
ATOM 1650 N N . PHE A 1 211 ? 13.508 -21.016 1.133 1 93.25 211 PHE A N 1
ATOM 1651 C CA . PHE A 1 211 ? 12.922 -21.578 2.342 1 93.25 211 PHE A CA 1
ATOM 1652 C C . PHE A 1 211 ? 13.508 -22.953 2.646 1 93.25 211 PHE A C 1
ATOM 1654 O O . PHE A 1 211 ? 13.07 -23.625 3.584 1 93.25 211 PHE A O 1
ATOM 1661 N N . GLY A 1 212 ? 14.453 -23.422 1.96 1 85.31 212 GLY A N 1
ATOM 1662 C CA . GLY A 1 212 ? 15.117 -24.688 2.23 1 85.31 212 GLY A CA 1
ATOM 1663 C C . GLY A 1 212 ? 14.711 -25.797 1.275 1 85.31 212 GLY A C 1
ATOM 1664 O O . GLY A 1 212 ? 15.102 -26.953 1.451 1 85.31 212 GLY A O 1
ATOM 1665 N N . GLY A 1 213 ? 13.938 -25.516 0.271 1 75.62 213 GLY A N 1
ATOM 1666 C CA . GLY A 1 213 ? 13.57 -26.484 -0.754 1 75.62 213 GLY A CA 1
ATOM 1667 C C . GLY A 1 213 ? 12.648 -27.578 -0.242 1 75.62 213 GLY A C 1
ATOM 1668 O O . GLY A 1 213 ? 11.844 -27.344 0.664 1 75.62 213 GLY A O 1
ATOM 1669 N N . ALA A 1 214 ? 12.734 -28.719 -0.944 1 66.44 214 ALA A N 1
ATOM 1670 C CA . ALA A 1 214 ? 11.828 -29.828 -0.649 1 66.44 214 ALA A CA 1
ATOM 1671 C C . ALA A 1 214 ? 12.117 -30.422 0.725 1 66.44 214 ALA A C 1
ATOM 1673 O O . ALA A 1 214 ? 11.227 -30.953 1.378 1 66.44 214 ALA A O 1
ATOM 1674 N N . ASP A 1 215 ? 13.297 -30.141 1.094 1 68.69 215 ASP A N 1
ATOM 1675 C CA . ASP A 1 215 ? 13.656 -30.688 2.396 1 68.69 215 ASP A CA 1
ATOM 1676 C C . ASP A 1 215 ? 13.133 -29.812 3.529 1 68.69 215 ASP A C 1
ATOM 1678 O O . ASP A 1 215 ? 13.102 -30.234 4.688 1 68.69 215 ASP A O 1
ATOM 1682 N N . GLY A 1 216 ? 12.648 -28.719 3.23 1 63.59 216 GLY A N 1
ATOM 1683 C CA . GLY A 1 216 ? 11.969 -27.797 4.129 1 63.59 216 GLY A CA 1
ATOM 1684 C C . GLY A 1 216 ? 12.797 -27.422 5.344 1 63.59 216 GLY A C 1
ATOM 1685 O O . GLY A 1 216 ? 12.25 -27.141 6.41 1 63.59 216 GLY A O 1
ATOM 1686 N N . LYS A 1 217 ? 14.047 -27.641 5.367 1 65.38 217 LYS A N 1
ATOM 1687 C CA . LYS A 1 217 ? 14.898 -27.438 6.531 1 65.38 217 LYS A CA 1
ATOM 1688 C C . LYS A 1 217 ? 14.789 -26 7.051 1 65.38 217 LYS A C 1
ATOM 1690 O O . LYS A 1 217 ? 15.031 -25.75 8.234 1 65.38 217 LYS A O 1
ATOM 1695 N N . GLY A 1 218 ? 14.266 -25.156 6.188 1 66.94 218 GLY A N 1
ATOM 1696 C CA . GLY A 1 218 ? 14.141 -23.766 6.613 1 66.94 218 GLY A CA 1
ATOM 1697 C C . GLY A 1 218 ? 12.742 -23.406 7.051 1 66.94 218 GLY A C 1
ATOM 1698 O O . GLY A 1 218 ? 12.469 -22.25 7.379 1 66.94 218 GLY A O 1
ATOM 1699 N N . VAL A 1 219 ? 11.953 -24.406 7.086 1 72.38 219 VAL A N 1
ATOM 1700 C CA . VAL A 1 219 ? 10.555 -24.125 7.383 1 72.38 219 VAL A CA 1
ATOM 1701 C C . VAL A 1 219 ? 10.297 -24.312 8.875 1 72.38 219 VAL A C 1
ATOM 1703 O O . VAL A 1 219 ? 10.75 -25.297 9.469 1 72.38 219 VAL A O 1
ATOM 1706 N N . SER A 1 220 ? 9.852 -23.344 9.484 1 76.38 220 SER A N 1
ATOM 1707 C CA . SER A 1 220 ? 9.398 -23.312 10.867 1 76.38 220 SER A CA 1
ATOM 1708 C C . SER A 1 220 ? 8.102 -22.516 11.008 1 76.38 220 SER A C 1
ATOM 1710 O O . SER A 1 220 ? 7.566 -22 10.023 1 76.38 220 SER A O 1
ATOM 1712 N N . SER A 1 221 ? 7.621 -22.516 12.234 1 77.75 221 SER A N 1
ATOM 1713 C CA . SER A 1 221 ? 6.43 -21.719 12.523 1 77.75 221 SER A CA 1
ATOM 1714 C C . SER A 1 221 ? 6.703 -20.234 12.344 1 77.75 221 SER A C 1
ATOM 1716 O O . SER A 1 221 ? 5.773 -19.453 12.141 1 77.75 221 SER A O 1
ATOM 1718 N N . LEU A 1 222 ? 7.961 -19.906 12.344 1 79.44 222 LEU A N 1
ATOM 1719 C CA . LEU A 1 222 ? 8.32 -18.5 12.195 1 79.44 222 LEU A CA 1
ATOM 1720 C C . LEU A 1 222 ? 8.344 -18.094 10.727 1 79.44 222 LEU A C 1
ATOM 1722 O O . LEU A 1 222 ? 8.109 -16.922 10.391 1 79.44 222 LEU A O 1
ATOM 1726 N N . THR A 1 223 ? 8.539 -19.062 9.953 1 89.56 223 THR A N 1
ATOM 1727 C CA . THR A 1 223 ? 8.586 -18.75 8.531 1 89.56 223 THR A CA 1
ATOM 1728 C C . THR A 1 223 ? 7.227 -18.984 7.879 1 89.56 223 THR A C 1
ATOM 1730 O O . THR A 1 223 ? 6.773 -18.172 7.074 1 89.56 223 THR A O 1
ATOM 1733 N N . LEU A 1 224 ? 6.594 -20.062 8.328 1 92.44 224 LEU A N 1
ATOM 1734 C CA . LEU A 1 224 ? 5.234 -20.359 7.895 1 92.44 224 LEU A CA 1
ATOM 1735 C C . LEU A 1 224 ? 4.309 -20.547 9.094 1 92.44 224 LEU A C 1
ATOM 1737 O O . LEU A 1 224 ? 4.434 -21.516 9.836 1 92.44 224 LEU A O 1
ATOM 1741 N N . GLU A 1 225 ? 3.346 -19.719 9.211 1 92.56 225 GLU A N 1
ATOM 1742 C CA . GLU A 1 225 ? 2.537 -19.641 10.422 1 92.56 225 GLU A CA 1
ATOM 1743 C C . GLU A 1 225 ? 1.676 -20.875 10.609 1 92.56 225 GLU A C 1
ATOM 1745 O O . GLU A 1 225 ? 1.521 -21.375 11.727 1 92.56 225 GLU A O 1
ATOM 1750 N N . ASP A 1 226 ? 1.104 -21.438 9.516 1 93.12 226 ASP A N 1
ATOM 1751 C CA . ASP A 1 226 ? 0.231 -22.609 9.57 1 93.12 226 ASP A CA 1
ATOM 1752 C C . ASP A 1 226 ? 0.715 -23.688 8.625 1 93.12 226 ASP A C 1
ATOM 1754 O O . ASP A 1 226 ? -0.046 -24.594 8.266 1 93.12 226 ASP A O 1
ATOM 1758 N N . GLY A 1 227 ? 1.959 -23.5 8.164 1 93.75 227 GLY A N 1
ATOM 1759 C CA . GLY A 1 227 ? 2.545 -24.453 7.238 1 93.75 227 GLY A CA 1
ATOM 1760 C C . GLY A 1 227 ? 2.422 -24.031 5.789 1 93.75 227 GLY A C 1
ATOM 1761 O O . GLY A 1 227 ? 3.066 -24.609 4.906 1 93.75 227 GLY A O 1
ATOM 1762 N N . VAL A 1 228 ? 1.598 -23 5.559 1 94.31 228 VAL A N 1
ATOM 1763 C CA . VAL A 1 228 ? 1.391 -22.547 4.188 1 94.31 228 VAL A CA 1
ATOM 1764 C C . VAL A 1 228 ? 1.607 -21.031 4.105 1 94.31 228 VAL A C 1
ATOM 1766 O O . VAL A 1 228 ? 2.33 -20.547 3.232 1 94.31 228 VAL A O 1
ATOM 1769 N N . HIS A 1 229 ? 1.061 -20.328 5.047 1 96.31 229 HIS A N 1
ATOM 1770 C CA . HIS A 1 229 ? 1.12 -18.875 5.008 1 96.31 229 HIS A CA 1
ATOM 1771 C C . HIS A 1 229 ? 2.361 -18.359 5.727 1 96.31 229 HIS A C 1
ATOM 1773 O O . HIS A 1 229 ? 2.863 -19 6.652 1 96.31 229 HIS A O 1
ATOM 1779 N N . LEU A 1 230 ? 2.746 -17.188 5.375 1 96.38 230 LEU A N 1
ATOM 1780 C CA . LEU A 1 230 ? 3.992 -16.625 5.883 1 96.38 230 LEU A CA 1
ATOM 1781 C C . LEU A 1 230 ? 3.826 -16.141 7.32 1 96.38 230 LEU A C 1
ATOM 1783 O O . LEU A 1 230 ? 2.812 -15.531 7.66 1 96.38 230 LEU A O 1
ATOM 1787 N N . GLY A 1 231 ? 4.789 -16.453 8.117 1 94.12 231 GLY A N 1
ATOM 1788 C CA . GLY A 1 231 ? 5.016 -15.727 9.359 1 94.12 231 GLY A CA 1
ATOM 1789 C C . GLY A 1 231 ? 5.922 -14.523 9.172 1 94.12 231 GLY A C 1
ATOM 1790 O O . GLY A 1 231 ? 6.215 -14.125 8.047 1 94.12 231 GLY A O 1
ATOM 1791 N N . ALA A 1 232 ? 6.344 -13.914 10.25 1 93.06 232 ALA A N 1
ATOM 1792 C CA . ALA A 1 232 ? 7.148 -12.695 10.195 1 93.06 232 ALA A CA 1
ATOM 1793 C C . ALA A 1 232 ? 8.484 -12.961 9.508 1 93.06 232 ALA A C 1
ATOM 1795 O O . ALA A 1 232 ? 8.883 -12.219 8.609 1 93.06 232 ALA A O 1
ATOM 1796 N N . ASN A 1 233 ? 9.156 -14.016 9.938 1 94.12 233 ASN A N 1
ATOM 1797 C CA . ASN A 1 233 ? 10.453 -14.336 9.352 1 94.12 233 ASN A CA 1
ATOM 1798 C C . ASN A 1 233 ? 10.32 -14.703 7.875 1 94.12 233 ASN A C 1
ATOM 1800 O O . ASN A 1 233 ? 11.203 -14.383 7.07 1 94.12 233 ASN A O 1
ATOM 1804 N N . GLY A 1 234 ? 9.242 -15.438 7.531 1 95.62 234 GLY A N 1
ATOM 1805 C CA . GLY A 1 234 ? 8.977 -15.742 6.133 1 95.62 234 GLY A CA 1
ATOM 1806 C C . GLY A 1 234 ? 8.758 -14.508 5.281 1 95.62 234 GLY A C 1
ATOM 1807 O O . GLY A 1 234 ? 9.266 -14.422 4.164 1 95.62 234 GLY A O 1
ATOM 1808 N N . SER A 1 235 ? 8.016 -13.594 5.836 1 96.12 235 SER A N 1
ATOM 1809 C CA . SER A 1 235 ? 7.777 -12.336 5.145 1 96.12 235 SER A CA 1
ATOM 1810 C C . SER A 1 235 ? 9.078 -11.57 4.918 1 96.12 235 SER A C 1
ATOM 1812 O O . SER A 1 235 ? 9.297 -11.016 3.838 1 96.12 235 SER A O 1
ATOM 1814 N N . ASP A 1 236 ? 9.914 -11.539 5.93 1 95.88 236 ASP A N 1
ATOM 1815 C CA . ASP A 1 236 ? 11.203 -10.867 5.805 1 95.88 236 ASP A CA 1
ATOM 1816 C C . ASP A 1 236 ? 12.062 -11.516 4.727 1 95.88 236 ASP A C 1
ATOM 1818 O O . ASP A 1 236 ? 12.719 -10.82 3.949 1 95.88 236 ASP A O 1
ATOM 1822 N N . LEU A 1 237 ? 12.047 -12.812 4.707 1 95.88 237 LEU A N 1
ATOM 1823 C CA . LEU A 1 237 ? 12.82 -13.555 3.713 1 95.88 237 LEU A CA 1
ATOM 1824 C C . LEU A 1 237 ? 12.336 -13.242 2.303 1 95.88 237 LEU A C 1
ATOM 1826 O O . LEU A 1 237 ? 13.141 -12.977 1.408 1 95.88 237 LEU A O 1
ATOM 1830 N N . VAL A 1 238 ? 11.039 -13.266 2.117 1 97.81 238 VAL A N 1
ATOM 1831 C CA . VAL A 1 238 ? 10.461 -12.992 0.805 1 97.81 238 VAL A CA 1
ATOM 1832 C C . VAL A 1 238 ? 10.812 -11.57 0.373 1 97.81 238 VAL A C 1
ATOM 1834 O O . VAL A 1 238 ? 11.266 -11.352 -0.755 1 97.81 238 VAL A O 1
ATOM 1837 N N . ALA A 1 239 ? 10.625 -10.578 1.257 1 98.06 239 ALA A N 1
ATOM 1838 C CA . ALA A 1 239 ? 10.977 -9.203 0.943 1 98.06 239 ALA A CA 1
ATOM 1839 C C . ALA A 1 239 ? 12.445 -9.086 0.541 1 98.06 239 ALA A C 1
ATOM 1841 O O . ALA A 1 239 ? 12.781 -8.406 -0.434 1 98.06 239 ALA A O 1
ATOM 1842 N N . GLY A 1 240 ? 13.273 -9.773 1.307 1 97.94 240 GLY A N 1
ATOM 1843 C CA . GLY A 1 240 ? 14.703 -9.742 1.009 1 97.94 240 GLY A CA 1
ATOM 1844 C C . GLY A 1 240 ? 15.031 -10.32 -0.356 1 97.94 240 GLY A C 1
ATOM 1845 O O . GLY A 1 240 ? 15.836 -9.742 -1.095 1 97.94 240 GLY A O 1
ATOM 1846 N N . GLU A 1 241 ? 14.438 -11.445 -0.701 1 98.06 241 GLU A N 1
ATOM 1847 C CA . GLU A 1 241 ? 14.695 -12.086 -1.985 1 98.06 241 GLU A CA 1
ATOM 1848 C C . GLU A 1 241 ? 14.211 -11.219 -3.145 1 98.06 241 GLU A C 1
ATOM 1850 O O . GLU A 1 241 ? 14.883 -11.125 -4.176 1 98.06 241 GLU A O 1
ATOM 1855 N N . VAL A 1 242 ? 13.07 -10.594 -2.986 1 98.56 242 VAL A N 1
ATOM 1856 C CA . VAL A 1 242 ? 12.539 -9.727 -4.027 1 98.56 242 VAL A CA 1
ATOM 1857 C C . VAL A 1 242 ? 13.445 -8.5 -4.191 1 98.56 242 VAL A C 1
ATOM 1859 O O . VAL A 1 242 ? 13.789 -8.117 -5.312 1 98.56 242 VAL A O 1
ATOM 1862 N N . LEU A 1 243 ? 13.867 -7.902 -3.092 1 98.25 243 LEU A N 1
ATOM 1863 C CA . LEU A 1 243 ? 14.75 -6.738 -3.146 1 98.25 243 LEU A CA 1
ATOM 1864 C C . LEU A 1 243 ? 16.062 -7.086 -3.832 1 98.25 243 LEU A C 1
ATOM 1866 O O . LEU A 1 243 ? 16.578 -6.297 -4.629 1 98.25 243 LEU A O 1
ATOM 1870 N N . ARG A 1 244 ? 16.594 -8.258 -3.508 1 97.5 244 ARG A N 1
ATOM 1871 C CA . ARG A 1 244 ? 17.844 -8.695 -4.133 1 97.5 244 ARG A CA 1
ATOM 1872 C C . ARG A 1 244 ? 17.672 -8.812 -5.645 1 97.5 244 ARG A C 1
ATOM 1874 O O . ARG A 1 244 ? 18.547 -8.367 -6.406 1 97.5 244 ARG A O 1
ATOM 1881 N N . ALA A 1 245 ? 16.609 -9.43 -6.066 1 96.94 245 ALA A N 1
ATOM 1882 C CA . ALA A 1 245 ? 16.344 -9.562 -7.496 1 96.94 245 ALA A CA 1
ATOM 1883 C C . ALA A 1 245 ? 16.219 -8.188 -8.156 1 96.94 245 ALA A C 1
ATOM 1885 O O . ALA A 1 245 ? 16.766 -7.965 -9.242 1 96.94 245 ALA A O 1
ATOM 1886 N N . LEU A 1 246 ? 15.539 -7.266 -7.512 1 97.12 246 LEU A N 1
ATOM 1887 C CA . LEU A 1 246 ? 15.336 -5.926 -8.055 1 97.12 246 LEU A CA 1
ATOM 1888 C C . LEU A 1 246 ? 16.656 -5.168 -8.141 1 97.12 246 LEU A C 1
ATOM 1890 O O . LEU A 1 246 ? 16.891 -4.422 -9.102 1 97.12 246 LEU A O 1
ATOM 1894 N N . ASP A 1 247 ? 17.484 -5.332 -7.168 1 96 247 ASP A N 1
ATOM 1895 C CA . ASP A 1 247 ? 18.812 -4.734 -7.211 1 96 247 ASP A CA 1
ATOM 1896 C C . ASP A 1 247 ? 19.594 -5.223 -8.43 1 96 247 ASP A C 1
ATOM 1898 O O . ASP A 1 247 ? 20.234 -4.43 -9.117 1 96 247 ASP A O 1
ATOM 1902 N N . GLY A 1 248 ? 19.5 -6.508 -8.656 1 93.5 248 GLY A N 1
ATOM 1903 C CA . GLY A 1 248 ? 20.188 -7.086 -9.805 1 93.5 248 GLY A CA 1
ATOM 1904 C C . GLY A 1 248 ? 19.688 -6.555 -11.133 1 93.5 248 GLY A C 1
ATOM 1905 O O . GLY A 1 248 ? 20.422 -6.555 -12.125 1 93.5 248 GLY A O 1
ATOM 1906 N N . LEU A 1 249 ? 18.469 -6.027 -11.156 1 92.69 249 LEU A N 1
ATOM 1907 C CA . LEU A 1 249 ? 17.844 -5.523 -12.375 1 92.69 249 LEU A CA 1
ATOM 1908 C C . LEU A 1 249 ? 18.031 -4.012 -12.5 1 92.69 249 LEU A C 1
ATOM 1910 O O . LEU A 1 249 ? 17.562 -3.396 -13.453 1 92.69 249 LEU A O 1
ATOM 1914 N N . GLY A 1 250 ? 18.688 -3.416 -11.492 1 93.56 250 GLY A N 1
ATOM 1915 C CA . GLY A 1 250 ? 18.812 -1.968 -11.477 1 93.56 250 GLY A CA 1
ATOM 1916 C C . GLY A 1 250 ? 17.516 -1.257 -11.109 1 93.56 250 GLY A C 1
ATOM 1917 O O . GLY A 1 250 ? 17.297 -0.111 -11.516 1 93.56 250 GLY A O 1
ATOM 1918 N N . LEU A 1 251 ? 16.656 -1.946 -10.43 1 95 251 LEU A N 1
ATOM 1919 C CA . LEU A 1 251 ? 15.367 -1.402 -10.031 1 95 251 LEU A CA 1
ATOM 1920 C C . LEU A 1 251 ? 15.258 -1.332 -8.508 1 95 251 LEU A C 1
ATOM 1922 O O . LEU A 1 251 ? 14.164 -1.161 -7.969 1 95 251 LEU A O 1
ATOM 1926 N N . GLY A 1 252 ? 16.344 -1.509 -7.82 1 96.06 252 GLY A N 1
ATOM 1927 C CA . GLY A 1 252 ? 16.391 -1.401 -6.371 1 96.06 252 GLY A CA 1
ATOM 1928 C C . GLY A 1 252 ? 15.992 -0.026 -5.863 1 96.06 252 GLY A C 1
ATOM 1929 O O . GLY A 1 252 ? 15.828 0.908 -6.652 1 96.06 252 GLY A O 1
ATOM 1930 N N . VAL A 1 253 ? 15.867 0.05 -4.605 1 96.69 253 VAL A N 1
ATOM 1931 C CA . VAL A 1 253 ? 15.383 1.255 -3.938 1 96.69 253 VAL A CA 1
ATOM 1932 C C . VAL A 1 253 ? 16.266 2.445 -4.324 1 96.69 253 VAL A C 1
ATOM 1934 O O . VAL A 1 253 ? 15.75 3.506 -4.691 1 96.69 253 VAL A O 1
ATOM 1937 N N . GLU A 1 254 ? 17.562 2.277 -4.34 1 94.44 254 GLU A N 1
ATOM 1938 C CA . GLU A 1 254 ? 18.484 3.371 -4.594 1 94.44 254 GLU A CA 1
ATOM 1939 C C . GLU A 1 254 ? 18.469 3.789 -6.062 1 94.44 254 GLU A C 1
ATOM 1941 O O . GLU A 1 254 ? 18.891 4.895 -6.406 1 94.44 254 GLU A O 1
ATOM 1946 N N . ALA A 1 255 ? 18.016 2.916 -6.875 1 94.06 255 ALA A N 1
ATOM 1947 C CA . ALA A 1 255 ? 17.984 3.193 -8.312 1 94.06 255 ALA A CA 1
ATOM 1948 C C . ALA A 1 255 ? 16.734 3.975 -8.688 1 94.06 255 ALA A C 1
ATOM 1950 O O . ALA A 1 255 ? 16.641 4.512 -9.789 1 94.06 255 ALA A O 1
ATOM 1951 N N . CYS A 1 256 ? 15.789 4.082 -7.785 1 93.56 256 CYS A N 1
ATOM 1952 C CA . CYS A 1 256 ? 14.523 4.754 -8.062 1 93.56 256 CYS A CA 1
ATOM 1953 C C . CYS A 1 256 ? 14.57 6.211 -7.617 1 93.56 256 CYS A C 1
ATOM 1955 O O . CYS A 1 256 ? 15.078 6.52 -6.539 1 93.56 256 CYS A O 1
ATOM 1957 N N . ALA A 1 257 ? 14.039 7.07 -8.406 1 91.12 257 ALA A N 1
ATOM 1958 C CA . ALA A 1 257 ? 14 8.492 -8.078 1 91.12 257 ALA A CA 1
ATOM 1959 C C . ALA A 1 257 ? 12.891 8.805 -7.086 1 91.12 257 ALA A C 1
ATOM 1961 O O . ALA A 1 257 ? 11.797 8.234 -7.168 1 91.12 257 ALA A O 1
ATOM 1962 N N . GLU A 1 258 ? 13.148 9.75 -6.215 1 92.75 258 GLU A N 1
ATOM 1963 C CA . GLU A 1 258 ? 12.102 10.258 -5.324 1 92.75 258 GLU A CA 1
ATOM 1964 C C . GLU A 1 258 ? 11.133 11.164 -6.074 1 92.75 258 GLU A C 1
ATOM 1966 O O . GLU A 1 258 ? 11.492 11.766 -7.09 1 92.75 258 GLU A O 1
ATOM 1971 N N . ASP A 1 259 ? 9.945 11.219 -5.578 1 92.12 259 ASP A N 1
ATOM 1972 C CA . ASP A 1 259 ? 8.922 11.984 -6.289 1 92.12 259 ASP A CA 1
ATOM 1973 C C . ASP A 1 259 ? 8.844 13.414 -5.762 1 92.12 259 ASP A C 1
ATOM 1975 O O . ASP A 1 259 ? 8.086 14.234 -6.285 1 92.12 259 ASP A O 1
ATOM 1979 N N . ALA A 1 260 ? 9.617 13.734 -4.754 1 93.5 260 ALA A N 1
ATOM 1980 C CA . ALA A 1 260 ? 9.648 15.062 -4.145 1 93.5 260 ALA A CA 1
ATOM 1981 C C . ALA A 1 260 ? 10.969 15.289 -3.404 1 93.5 260 ALA A C 1
ATOM 1983 O O . ALA A 1 260 ? 11.672 14.336 -3.07 1 93.5 260 ALA A O 1
ATOM 1984 N N . PRO A 1 261 ? 11.297 16.516 -3.146 1 93.69 261 PRO A N 1
ATOM 1985 C CA . PRO A 1 261 ? 12.555 16.75 -2.426 1 93.69 261 PRO A CA 1
ATOM 1986 C C . PRO A 1 261 ? 12.477 16.328 -0.96 1 93.69 261 PRO A C 1
ATOM 1988 O O . PRO A 1 261 ? 11.406 16.359 -0.357 1 93.69 261 PRO A O 1
ATOM 1991 N N . GLY A 1 262 ? 13.609 15.898 -0.46 1 93.88 262 GLY A N 1
ATOM 1992 C CA . GLY A 1 262 ? 13.711 15.703 0.978 1 93.88 262 GLY A CA 1
ATOM 1993 C C . GLY A 1 262 ? 13.625 17 1.764 1 93.88 262 GLY A C 1
ATOM 1994 O O . GLY A 1 262 ? 13.922 18.062 1.233 1 93.88 262 GLY A O 1
ATOM 1995 N N . HIS A 1 263 ? 13.195 16.875 2.992 1 92 263 HIS A N 1
ATOM 1996 C CA . HIS A 1 263 ? 12.977 18.094 3.76 1 92 263 HIS A CA 1
ATOM 1997 C C . HIS A 1 263 ? 14.289 18.859 3.957 1 92 263 HIS A C 1
ATOM 1999 O O . HIS A 1 263 ? 14.281 20.094 4.039 1 92 263 HIS A O 1
ATOM 2005 N N . ALA A 1 264 ? 15.383 18.125 4 1 90.25 264 ALA A N 1
ATOM 2006 C CA . ALA A 1 264 ? 16.688 18.766 4.168 1 90.25 264 ALA A CA 1
ATOM 2007 C C . ALA A 1 264 ? 17.031 19.641 2.959 1 90.25 264 ALA A C 1
ATOM 2009 O O . ALA A 1 264 ? 17.828 20.562 3.059 1 90.25 264 ALA A O 1
ATOM 2010 N N . GLU A 1 265 ? 16.391 19.375 1.856 1 91.19 265 GLU A N 1
ATOM 2011 C CA . GLU A 1 265 ? 16.688 20.078 0.612 1 91.19 265 GLU A CA 1
ATOM 2012 C C . GLU A 1 265 ? 15.781 21.297 0.451 1 91.19 265 GLU A C 1
ATOM 2014 O O . GLU A 1 265 ? 15.953 22.078 -0.486 1 91.19 265 GLU A O 1
ATOM 2019 N N . ILE A 1 266 ? 14.867 21.453 1.37 1 93.06 266 ILE A N 1
ATOM 2020 C CA . ILE A 1 266 ? 13.891 22.531 1.244 1 93.06 266 ILE A CA 1
ATOM 2021 C C . ILE A 1 266 ? 14.242 23.672 2.207 1 93.06 266 ILE A C 1
ATOM 2023 O O . ILE A 1 266 ? 14.266 23.469 3.426 1 93.06 266 ILE A O 1
ATOM 2027 N N . GLU A 1 267 ? 14.555 24.797 1.663 1 89.12 267 GLU A N 1
ATOM 2028 C CA . GLU A 1 267 ? 14.766 25.984 2.471 1 89.12 267 GLU A CA 1
ATOM 2029 C C . GLU A 1 267 ? 13.555 26.922 2.402 1 89.12 267 GLU A C 1
ATOM 2031 O O . GLU A 1 267 ? 13.266 27.641 3.357 1 89.12 267 GLU A O 1
ATOM 2036 N N . SER A 1 268 ? 12.977 26.875 1.257 1 86.19 268 SER A N 1
ATOM 2037 C CA . SER A 1 268 ? 11.758 27.656 1.032 1 86.19 268 SER A CA 1
ATOM 2038 C C . SER A 1 268 ? 10.812 26.938 0.076 1 86.19 268 SER A C 1
ATOM 2040 O O . SER A 1 268 ? 11.203 25.984 -0.59 1 86.19 268 SER A O 1
ATOM 2042 N N . ALA A 1 269 ? 9.594 27.391 0.074 1 84 269 ALA A N 1
ATOM 2043 C CA . ALA A 1 269 ? 8.594 26.812 -0.815 1 84 269 ALA A CA 1
ATOM 2044 C C . ALA A 1 269 ? 9.039 26.891 -2.271 1 84 269 ALA A C 1
ATOM 2046 O O . ALA A 1 269 ? 8.688 26.031 -3.084 1 84 269 ALA A O 1
ATOM 2047 N N . ALA A 1 270 ? 9.867 27.844 -2.57 1 85.56 270 ALA A N 1
ATOM 2048 C CA . ALA A 1 270 ? 10.367 28.016 -3.93 1 85.56 270 ALA A CA 1
ATOM 2049 C C . ALA A 1 270 ? 11.25 26.844 -4.352 1 85.56 270 ALA A C 1
ATOM 2051 O O . ALA A 1 270 ? 11.344 26.531 -5.535 1 85.56 270 ALA A O 1
ATOM 2052 N N . ASP A 1 271 ? 11.805 26.234 -3.352 1 90.06 271 ASP A N 1
ATOM 2053 C CA . ASP A 1 271 ? 12.656 25.078 -3.643 1 90.06 271 ASP A CA 1
ATOM 2054 C C . ASP A 1 271 ? 11.844 23.906 -4.184 1 90.06 271 ASP A C 1
ATOM 2056 O O . ASP A 1 271 ? 12.328 23.125 -5 1 90.06 271 ASP A O 1
ATOM 2060 N N . ILE A 1 272 ? 10.633 23.844 -3.793 1 90.5 272 ILE A N 1
ATOM 2061 C CA . ILE A 1 272 ? 9.75 22.781 -4.262 1 90.5 272 ILE A CA 1
ATOM 2062 C C . ILE A 1 272 ? 9.406 23 -5.734 1 90.5 272 ILE A C 1
ATOM 2064 O O . ILE A 1 272 ? 9.484 22.078 -6.543 1 90.5 272 ILE A O 1
ATOM 2068 N N . ASP A 1 273 ? 9.188 24.266 -6.062 1 86.94 273 ASP A N 1
ATOM 2069 C CA . ASP A 1 273 ? 8.914 24.594 -7.457 1 86.94 273 ASP A CA 1
ATOM 2070 C C . ASP A 1 273 ? 10.109 24.266 -8.344 1 86.94 273 ASP A C 1
ATOM 2072 O O . ASP A 1 273 ? 9.953 23.672 -9.414 1 86.94 273 ASP A O 1
ATOM 2076 N N . ARG A 1 274 ? 11.234 24.594 -7.859 1 86 274 ARG A N 1
ATOM 2077 C CA . ARG A 1 274 ? 12.453 24.359 -8.617 1 86 274 ARG A CA 1
ATOM 2078 C C . ARG A 1 274 ? 12.703 22.875 -8.797 1 86 274 ARG A C 1
ATOM 2080 O O . ARG A 1 274 ? 13.18 22.438 -9.852 1 86 274 ARG A O 1
ATOM 2087 N N . TRP A 1 275 ? 12.391 22.172 -7.77 1 89.31 275 TRP A N 1
ATOM 2088 C CA . TRP A 1 275 ? 12.602 20.734 -7.82 1 89.31 275 TRP A CA 1
ATOM 2089 C C . TRP A 1 275 ? 11.766 20.094 -8.93 1 89.31 275 TRP A C 1
ATOM 2091 O O . TRP A 1 275 ? 12.258 19.25 -9.68 1 89.31 275 TRP A O 1
ATOM 2101 N N . TYR A 1 276 ? 10.547 20.484 -9.078 1 86.31 276 TYR A N 1
ATOM 2102 C CA . TYR A 1 276 ? 9.656 19.875 -10.055 1 86.31 276 TYR A CA 1
ATOM 2103 C C . TYR A 1 276 ? 9.914 20.422 -11.453 1 86.31 276 TYR A C 1
ATOM 2105 O O . TYR A 1 276 ? 9.469 19.844 -12.445 1 86.31 276 TYR A O 1
ATOM 2113 N N . THR A 1 277 ? 10.641 21.453 -11.617 1 77.62 277 THR A N 1
ATOM 2114 C CA . THR A 1 277 ? 10.875 22.047 -12.93 1 77.62 277 THR A CA 1
ATOM 2115 C C . THR A 1 277 ? 12.312 21.797 -13.391 1 77.62 277 THR A C 1
ATOM 2117 O O . THR A 1 277 ? 12.734 22.312 -14.43 1 77.62 277 THR A O 1
ATOM 2120 N N . ARG A 1 278 ? 12.898 20.969 -12.523 1 65.75 278 ARG A N 1
ATOM 2121 C CA . ARG A 1 278 ? 14.281 20.656 -12.883 1 65.75 278 ARG A CA 1
ATOM 2122 C C . ARG A 1 278 ? 14.344 19.891 -14.195 1 65.75 278 ARG A C 1
ATOM 2124 O O . ARG A 1 278 ? 13.586 18.938 -14.398 1 65.75 278 ARG A O 1
ATOM 2131 N N . GLY A 1 279 ? 15.047 20.375 -15.234 1 54.16 279 GLY A N 1
ATOM 2132 C CA . GLY A 1 279 ? 15.273 19.75 -16.531 1 54.16 279 GLY A CA 1
ATOM 2133 C C . GLY A 1 279 ? 14.297 20.219 -17.594 1 54.16 279 GLY A C 1
ATOM 2134 O O . GLY A 1 279 ? 14.32 19.719 -18.719 1 54.16 279 GLY A O 1
ATOM 2135 N N . VAL A 1 280 ? 13.133 20.688 -17.188 1 44.94 280 VAL A N 1
ATOM 2136 C CA . VAL A 1 280 ? 12.305 21.281 -18.234 1 44.94 280 VAL A CA 1
ATOM 2137 C C . VAL A 1 280 ? 13.094 22.359 -18.969 1 44.94 280 VAL A C 1
ATOM 2139 O O . VAL A 1 280 ? 13.562 23.328 -18.359 1 44.94 280 VAL A O 1
ATOM 2142 N N . PRO A 1 281 ? 13.664 21.938 -20.109 1 38.34 281 PRO A N 1
ATOM 2143 C CA . PRO A 1 281 ? 14.375 22.984 -20.844 1 38.34 281 PRO A CA 1
ATOM 2144 C C . PRO A 1 281 ? 13.539 24.266 -21.016 1 38.34 281 PRO A C 1
ATOM 2146 O O . PRO A 1 281 ? 12.32 24.188 -21.188 1 38.34 281 PRO A O 1
ATOM 2149 N N . CYS A 1 282 ? 13.836 25.281 -20.281 1 33.31 282 CYS A N 1
ATOM 2150 C CA . CYS A 1 282 ? 13.203 26.578 -20.5 1 33.31 282 CYS A CA 1
ATOM 2151 C C . CYS A 1 282 ? 13.016 26.844 -21.984 1 33.31 282 CYS A C 1
ATOM 2153 O O . CYS A 1 282 ? 12.273 27.75 -22.375 1 33.31 282 CYS A O 1
ATOM 2155 N N . SER A 1 283 ? 13.938 26.406 -22.828 1 31.52 283 SER A N 1
ATOM 2156 C CA . SER A 1 283 ? 13.953 26.969 -24.172 1 31.52 283 SER A CA 1
ATOM 2157 C C . SER A 1 283 ? 12.773 26.469 -25 1 31.52 283 SER A C 1
ATOM 2159 O O . SER A 1 283 ? 12.195 27.234 -25.781 1 31.52 283 SER A O 1
ATOM 2161 N N . GLY A 1 284 ? 12.609 25.078 -25.281 1 29.62 284 GLY A N 1
ATOM 2162 C CA . GLY A 1 284 ? 11.93 24.656 -26.5 1 29.62 284 GLY A CA 1
ATOM 2163 C C . GLY A 1 284 ? 10.43 24.5 -26.312 1 29.62 284 GLY A C 1
ATOM 2164 O O . GLY A 1 284 ? 9.797 23.719 -27.031 1 29.62 284 GLY A O 1
ATOM 2165 N N . LEU A 1 285 ? 9.812 24.891 -25.281 1 29.16 285 LEU A N 1
ATOM 2166 C CA . LEU A 1 285 ? 8.359 24.844 -25.438 1 29.16 285 LEU A CA 1
ATOM 2167 C C . LEU A 1 285 ? 7.914 25.672 -26.641 1 29.16 285 LEU A C 1
ATOM 2169 O O . LEU A 1 285 ? 8.125 26.875 -26.688 1 29.16 285 LEU A O 1
ATOM 2173 N N . ARG A 1 286 ? 8.062 25 -27.797 1 26.08 286 ARG A N 1
ATOM 2174 C CA . ARG A 1 286 ? 7.5 25.578 -29.016 1 26.08 286 ARG A CA 1
ATOM 2175 C C . ARG A 1 286 ? 5.977 25.609 -28.953 1 26.08 286 ARG A C 1
ATOM 2177 O O . ARG A 1 286 ? 5.34 24.594 -28.656 1 26.08 286 ARG A O 1
ATOM 2184 N N . PHE A 1 287 ? 5.398 26.672 -28.469 1 26.45 287 PHE A N 1
ATOM 2185 C CA . PHE A 1 287 ? 3.984 26.953 -28.656 1 26.45 287 PHE A CA 1
ATOM 2186 C C . PHE A 1 287 ? 3.654 27.062 -30.141 1 26.45 287 PHE A C 1
ATOM 2188 O O . PHE A 1 287 ? 4.34 27.766 -30.891 1 26.45 287 PHE A O 1
ATOM 2195 N N . THR A 1 288 ? 3.449 25.906 -30.672 1 25.03 288 THR A N 1
ATOM 2196 C CA . THR A 1 288 ? 2.912 26.109 -32 1 25.03 288 THR A CA 1
ATOM 2197 C C . THR A 1 288 ? 1.466 26.594 -31.953 1 25.03 288 THR A C 1
ATOM 2199 O O . THR A 1 288 ? 0.606 25.922 -31.375 1 25.03 288 THR A O 1
ATOM 2202 N N . ALA A 1 289 ? 1.278 27.812 -31.688 1 25.77 289 ALA A N 1
ATOM 2203 C CA . ALA A 1 289 ? -0.003 28.453 -32 1 25.77 289 ALA A CA 1
ATOM 2204 C C . ALA A 1 289 ? -0.363 28.297 -33.469 1 25.77 289 ALA A C 1
ATOM 2206 O O . ALA A 1 289 ? 0.414 28.672 -34.344 1 25.77 289 ALA A O 1
ATOM 2207 N N . MET A 1 290 ? -0.882 27.125 -33.688 1 24.7 290 MET A N 1
ATOM 2208 C CA . MET A 1 290 ? -1.422 27.094 -35.062 1 24.7 290 MET A CA 1
ATOM 2209 C C . MET A 1 290 ? -2.547 28.109 -35.219 1 24.7 290 MET A C 1
ATOM 2211 O O . MET A 1 290 ? -3.551 28.047 -34.5 1 24.7 290 MET A O 1
ATOM 2215 N N . ALA A 1 291 ? -2.148 29.375 -35.188 1 24.89 291 ALA A N 1
ATOM 2216 C CA . ALA A 1 291 ? -3.076 30.359 -35.75 1 24.89 291 ALA A CA 1
ATOM 2217 C C . ALA A 1 291 ? -3.375 30.062 -37.219 1 24.89 291 ALA A C 1
ATOM 2219 O O . ALA A 1 291 ? -2.465 29.766 -38 1 24.89 291 ALA A O 1
ATOM 2220 N N . SER A 1 292 ? -4.484 29.359 -37.344 1 25.67 292 SER A N 1
ATOM 2221 C CA . SER A 1 292 ? -4.949 29.391 -38.719 1 25.67 292 SER A CA 1
ATOM 2222 C C . SER A 1 292 ? -4.926 30.797 -39.281 1 25.67 292 SER A C 1
ATOM 2224 O O . SER A 1 292 ? -5.973 31.438 -39.438 1 25.67 292 SER A O 1
ATOM 2226 N N . THR A 1 293 ? -3.863 31.562 -38.969 1 25.12 293 THR A N 1
ATOM 2227 C CA . THR A 1 293 ? -3.955 32.75 -39.812 1 25.12 293 THR A CA 1
ATOM 2228 C C . THR A 1 293 ? -3.871 32.375 -41.281 1 25.12 293 THR A C 1
ATOM 2230 O O . THR A 1 293 ? -3.33 31.328 -41.625 1 25.12 293 THR A O 1
ATOM 2233 N N . SER A 1 294 ? -4.863 32.844 -42.125 1 27.44 294 SER A N 1
ATOM 2234 C CA . SER A 1 294 ? -4.555 33.031 -43.531 1 27.44 294 SER A CA 1
ATOM 2235 C C . SER A 1 294 ? -3.115 33.469 -43.719 1 27.44 294 SER A C 1
ATOM 2237 O O . SER A 1 294 ? -2.459 33.094 -44.688 1 27.44 294 SER A O 1
ATOM 2239 N N . SER A 1 295 ? -2.807 34.781 -43.375 1 24.56 295 SER A N 1
ATOM 2240 C CA . SER A 1 295 ? -1.55 35.312 -43.875 1 24.56 295 SER A CA 1
ATOM 2241 C C . SER A 1 295 ? -0.366 34.812 -43.031 1 24.56 295 SER A C 1
ATOM 2243 O O . SER A 1 295 ? -0.488 34.625 -41.844 1 24.56 295 SER A O 1
ATOM 2245 N N . PRO A 1 296 ? 0.79 34.469 -43.562 1 27.45 296 PRO A N 1
ATOM 2246 C CA . PRO A 1 296 ? 2.088 33.875 -43.188 1 27.45 296 PRO A CA 1
ATOM 2247 C C . PRO A 1 296 ? 2.727 34.594 -42 1 27.45 296 PRO A C 1
ATOM 2249 O O . PRO A 1 296 ? 3.904 34.375 -41.719 1 27.45 296 PRO A O 1
ATOM 2252 N N . ALA A 1 297 ? 2.051 35.625 -41.281 1 24.77 297 ALA A N 1
ATOM 2253 C CA . ALA A 1 297 ? 2.982 36.5 -40.594 1 24.77 297 ALA A CA 1
ATOM 2254 C C . ALA A 1 297 ? 3.697 35.781 -39.469 1 24.77 297 ALA A C 1
ATOM 2256 O O . ALA A 1 297 ? 3.232 34.719 -39 1 24.77 297 ALA A O 1
ATOM 2257 N N . PRO A 1 298 ? 4.613 36.531 -38.625 1 27.14 298 PRO A N 1
ATOM 2258 C CA . PRO A 1 298 ? 5.781 36.312 -37.781 1 27.14 298 PRO A CA 1
ATOM 2259 C C . PRO A 1 298 ? 5.434 35.625 -36.469 1 27.14 298 PRO A C 1
ATOM 2261 O O . PRO A 1 298 ? 6.215 35.656 -35.5 1 27.14 298 PRO A O 1
ATOM 2264 N N . ALA A 1 299 ? 4.328 34.938 -36.438 1 27 299 ALA A N 1
ATOM 2265 C CA . ALA A 1 299 ? 3.883 34.469 -35.125 1 27 299 ALA A CA 1
ATOM 2266 C C . ALA A 1 299 ? 4.898 33.5 -34.531 1 27 299 ALA A C 1
ATOM 2268 O O . ALA A 1 299 ? 4.797 33.125 -33.344 1 27 299 ALA A O 1
ATOM 2269 N N . VAL A 1 300 ? 5.742 32.938 -35.344 1 28.61 300 VAL A N 1
ATOM 2270 C CA . VAL A 1 300 ? 6.695 31.969 -34.812 1 28.61 300 VAL A CA 1
ATOM 2271 C C . VAL A 1 300 ? 7.66 32.656 -33.844 1 28.61 300 VAL A C 1
ATOM 2273 O O . VAL A 1 300 ? 8.102 32.031 -32.875 1 28.61 300 VAL A O 1
ATOM 2276 N N . ALA A 1 301 ? 8.086 33.938 -34.156 1 27.11 301 ALA A N 1
ATOM 2277 C CA . ALA A 1 301 ? 9.125 34.625 -33.406 1 27.11 301 ALA A CA 1
ATOM 2278 C C . ALA A 1 301 ? 8.664 34.906 -31.969 1 27.11 301 ALA A C 1
ATOM 2280 O O . ALA A 1 301 ? 9.477 34.938 -31.047 1 27.11 301 ALA A O 1
ATOM 2281 N N . LEU A 1 302 ? 7.367 35.188 -31.828 1 26.58 302 LEU A N 1
ATOM 2282 C CA . LEU A 1 302 ? 6.941 35.625 -30.5 1 26.58 302 LEU A CA 1
ATOM 2283 C C . LEU A 1 302 ? 7 34.469 -29.516 1 26.58 302 LEU A C 1
ATOM 2285 O O . LEU A 1 302 ? 7.363 34.656 -28.344 1 26.58 302 LEU A O 1
ATOM 2289 N N . MET A 1 303 ? 6.75 33.219 -30.016 1 28.44 303 MET A N 1
ATOM 2290 C CA . MET A 1 303 ? 6.652 32.125 -29.047 1 28.44 303 MET A CA 1
ATOM 2291 C C . MET A 1 303 ? 8.031 31.734 -28.531 1 28.44 303 MET A C 1
ATOM 2293 O O . MET A 1 303 ? 8.188 31.328 -27.375 1 28.44 303 MET A O 1
ATOM 2297 N N . ASP A 1 304 ? 9.086 31.828 -29.344 1 29.12 304 ASP A N 1
ATOM 2298 C CA . ASP A 1 304 ? 10.438 31.531 -28.875 1 29.12 304 ASP A CA 1
ATOM 2299 C C . ASP A 1 304 ? 10.852 32.5 -27.766 1 29.12 304 ASP A C 1
ATOM 2301 O O . ASP A 1 304 ? 11.586 32.094 -26.844 1 29.12 304 ASP A O 1
ATOM 2305 N N . GLN A 1 305 ? 10.602 33.844 -27.875 1 27.94 305 GLN A N 1
ATOM 2306 C CA . GLN A 1 305 ? 11.008 34.812 -26.859 1 27.94 305 GLN A CA 1
ATOM 2307 C C . GLN A 1 305 ? 10.219 34.625 -25.578 1 27.94 305 GLN A C 1
ATOM 2309 O O . GLN A 1 305 ? 10.602 35.156 -24.531 1 27.94 305 GLN A O 1
ATOM 2314 N N . MET A 1 306 ? 9.031 34.125 -25.656 1 29.02 306 MET A N 1
ATOM 2315 C CA . MET A 1 306 ? 8.227 34.062 -24.438 1 29.02 306 MET A CA 1
ATOM 2316 C C . MET A 1 306 ? 8.719 32.938 -23.516 1 29.02 306 MET A C 1
ATOM 2318 O O . MET A 1 306 ? 8.234 32.812 -22.391 1 29.02 306 MET A O 1
ATOM 2322 N N . ALA A 1 307 ? 9.5 32.031 -24.016 1 29.05 307 ALA A N 1
ATOM 2323 C CA . ALA A 1 307 ? 9.969 30.922 -23.156 1 29.05 307 ALA A CA 1
ATOM 2324 C C . ALA A 1 307 ? 10.977 31.422 -22.125 1 29.05 307 ALA A C 1
ATOM 2326 O O . ALA A 1 307 ? 11.469 30.656 -21.312 1 29.05 307 ALA A O 1
ATOM 2327 N N . THR A 1 308 ? 11.68 32.594 -22.359 1 27.28 308 THR A N 1
ATOM 2328 C CA . THR A 1 308 ? 12.625 33.062 -21.344 1 27.28 308 THR A CA 1
ATOM 2329 C C . THR A 1 308 ? 11.891 33.688 -20.156 1 27.28 308 THR A C 1
ATOM 2331 O O . THR A 1 308 ? 10.695 33.969 -20.25 1 27.28 308 THR A O 1
ATOM 2334 N N . ASP A 1 309 ? 12.648 34.25 -19.078 1 30.97 309 ASP A N 1
ATOM 2335 C CA . ASP A 1 309 ? 12.305 34.906 -17.828 1 30.97 309 ASP A CA 1
ATOM 2336 C C . ASP A 1 309 ? 11.219 35.969 -18.031 1 30.97 309 ASP A C 1
ATOM 2338 O O . ASP A 1 309 ? 10.445 36.25 -17.125 1 30.97 309 ASP A O 1
ATOM 2342 N N . SER A 1 310 ? 11.195 36.625 -19.203 1 28.59 310 SER A N 1
ATOM 2343 C CA . SER A 1 310 ? 10.383 37.812 -19.438 1 28.59 310 SER A CA 1
ATOM 2344 C C . SER A 1 310 ? 8.938 37.469 -19.734 1 28.59 310 SER A C 1
ATOM 2346 O O . SER A 1 310 ? 8.086 38.344 -19.875 1 28.59 310 SER A O 1
ATOM 2348 N N . PHE A 1 311 ? 8.656 36.25 -20.203 1 31.55 311 PHE A N 1
ATOM 2349 C CA . PHE A 1 311 ? 7.262 36 -20.531 1 31.55 311 PHE A CA 1
ATOM 2350 C C . PHE A 1 311 ? 6.422 35.875 -19.266 1 31.55 311 PHE A C 1
ATOM 2352 O O . PHE A 1 311 ? 5.309 36.406 -19.203 1 31.55 311 PHE A O 1
ATOM 2359 N N . LEU A 1 312 ? 6.91 35.312 -18.219 1 30.03 312 LEU A N 1
ATOM 2360 C CA . LEU A 1 312 ? 6.164 35.375 -16.969 1 30.03 312 LEU A CA 1
ATOM 2361 C C . LEU A 1 312 ? 5.973 36.844 -16.531 1 30.03 312 LEU A C 1
ATOM 2363 O O . LEU A 1 312 ? 4.922 37.188 -15.992 1 30.03 312 LEU A O 1
ATOM 2367 N N . SER A 1 313 ? 6.965 37.625 -16.766 1 28.8 313 SER A N 1
ATOM 2368 C CA . SER A 1 313 ? 6.805 39.031 -16.469 1 28.8 313 SER A CA 1
ATOM 2369 C C . SER A 1 313 ? 5.82 39.688 -17.438 1 28.8 313 SER A C 1
ATOM 2371 O O . SER A 1 313 ? 5.031 40.562 -17.031 1 28.8 313 SER A O 1
ATOM 2373 N N . SER A 1 314 ? 5.867 39.281 -18.719 1 29.36 314 SER A N 1
ATOM 2374 C CA . SER A 1 314 ? 5.035 39.938 -19.703 1 29.36 314 SER A CA 1
ATOM 2375 C C . SER A 1 314 ? 3.586 39.469 -19.625 1 29.36 314 SER A C 1
ATOM 2377 O O . SER A 1 314 ? 2.664 40.25 -19.922 1 29.36 314 SER A O 1
ATOM 2379 N N . LEU A 1 315 ? 3.309 38.25 -19.328 1 30.84 315 LEU A N 1
ATOM 2380 C CA . LEU A 1 315 ? 1.923 37.875 -19.047 1 30.84 315 LEU A CA 1
ATOM 2381 C C . LEU A 1 315 ? 1.39 38.625 -17.828 1 30.84 315 LEU A C 1
ATOM 2383 O O . LEU A 1 315 ? 0.215 39 -17.781 1 30.84 315 LEU A O 1
ATOM 2387 N N . ALA A 1 316 ? 2.25 38.969 -16.906 1 28.77 316 ALA A N 1
ATOM 2388 C CA . ALA A 1 316 ? 1.873 39.875 -15.828 1 28.77 316 ALA A CA 1
ATOM 2389 C C . ALA A 1 316 ? 1.564 41.281 -16.375 1 28.77 316 ALA A C 1
ATOM 2391 O O . ALA A 1 316 ? 0.641 41.938 -15.898 1 28.77 316 ALA A O 1
ATOM 2392 N N . GLU A 1 317 ? 2.414 41.688 -17.375 1 29.22 317 GLU A N 1
ATOM 2393 C CA . GLU A 1 317 ? 2.176 43 -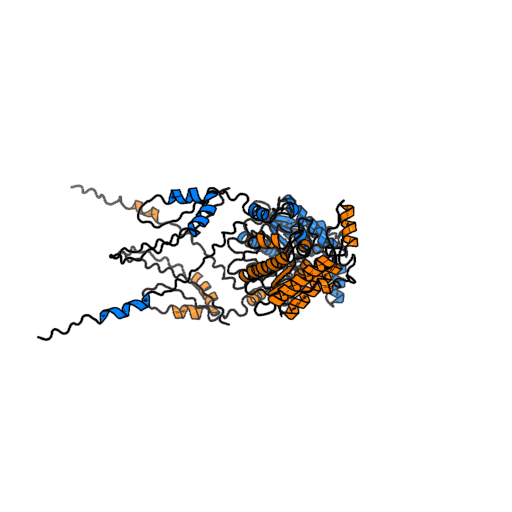17.922 1 29.22 317 GLU A CA 1
ATOM 2394 C C . GLU A 1 317 ? 0.928 43.031 -18.812 1 29.22 317 GLU A C 1
ATOM 2396 O O . GLU A 1 317 ? 0.199 44 -18.844 1 29.22 317 GLU A O 1
ATOM 2401 N N . LEU A 1 318 ? 0.706 41.875 -19.469 1 29.44 318 LEU A N 1
ATOM 2402 C CA . LEU A 1 318 ? -0.508 41.906 -20.281 1 29.44 318 LEU A CA 1
ATOM 2403 C C . LEU A 1 318 ? -1.749 41.969 -19.391 1 29.44 318 LEU A C 1
ATOM 2405 O O . LEU A 1 318 ? -2.785 42.5 -19.812 1 29.44 318 LEU A O 1
ATOM 2409 N N . ARG A 1 319 ? -1.561 41.469 -18.188 1 28.64 319 ARG A N 1
ATOM 2410 C CA . ARG A 1 319 ? -2.666 41.656 -17.25 1 28.64 319 ARG A CA 1
ATOM 2411 C C . ARG A 1 319 ? -2.822 43.125 -16.875 1 28.64 319 ARG A C 1
ATOM 2413 O O . ARG A 1 319 ? -3.873 43.531 -16.375 1 28.64 319 ARG A O 1
ATOM 2420 N N . SER A 1 320 ? -1.623 43.781 -16.969 1 28.41 320 SER A N 1
ATOM 2421 C CA . SER A 1 320 ? -1.734 45.219 -16.625 1 28.41 320 SER A CA 1
ATOM 2422 C C . SER A 1 320 ? -2.191 46.031 -17.828 1 28.41 320 SER A C 1
ATOM 2424 O O . SER A 1 320 ? -2.178 47.25 -17.781 1 28.41 320 SER A O 1
ATOM 2426 N N . MET A 1 321 ? -2.129 45.375 -19.016 1 25.8 321 MET A N 1
ATOM 2427 C CA . MET A 1 321 ? -2.512 46.281 -20.094 1 25.8 321 MET A CA 1
ATOM 2428 C C . MET A 1 321 ? -3.941 46.781 -19.891 1 25.8 321 MET A C 1
ATOM 2430 O O . MET A 1 321 ? -4.824 46 -19.516 1 25.8 321 MET A O 1
ATOM 2434 N N . PRO A 1 322 ? -4.004 48.031 -19.719 1 24.84 322 PRO A N 1
ATOM 2435 C CA . PRO A 1 322 ? -5.293 48.719 -19.547 1 24.84 322 PRO A CA 1
ATOM 2436 C C . PRO A 1 322 ? -6.352 48.219 -20.531 1 24.84 322 PRO A C 1
ATOM 2438 O O . PRO A 1 322 ? -6.027 47.844 -21.656 1 24.84 322 PRO A O 1
ATOM 2441 N N . HIS A 1 323 ? -7.242 47.438 -20.094 1 26.98 323 HIS A N 1
ATOM 2442 C CA . HIS A 1 323 ? -8.43 47.094 -20.875 1 26.98 323 HIS A CA 1
ATOM 2443 C C . HIS A 1 323 ? -8.945 48.281 -21.672 1 26.98 323 HIS A C 1
ATOM 2445 O O . HIS A 1 323 ? -9.414 49.25 -21.078 1 26.98 323 HIS A O 1
ATOM 2451 N N . THR A 1 324 ? -8.078 48.812 -22.562 1 24.17 324 THR A N 1
ATOM 2452 C CA . THR A 1 324 ? -8.656 49.875 -23.375 1 24.17 324 THR A CA 1
ATOM 2453 C C . THR A 1 324 ? -10.016 49.469 -23.922 1 24.17 324 THR A C 1
ATOM 2455 O O . THR A 1 324 ? -10.203 48.312 -24.328 1 24.17 324 THR A O 1
ATOM 2458 N N . HIS A 1 325 ? -10.977 50.188 -23.516 1 24.75 325 HIS A N 1
ATOM 2459 C CA . HIS A 1 325 ? -12.375 50.188 -23.938 1 24.75 325 HIS A CA 1
ATOM 2460 C C . HIS A 1 325 ? -12.484 50.281 -25.453 1 24.75 325 HIS A C 1
ATOM 2462 O O . HIS A 1 325 ? -12.047 51.281 -26.062 1 24.75 325 HIS A O 1
ATOM 2468 N N . VAL A 1 326 ? -11.938 49.219 -26.141 1 24.11 326 VAL A N 1
ATOM 2469 C CA . VAL A 1 326 ? -12.117 49.312 -27.578 1 24.11 326 VAL A CA 1
ATOM 2470 C C . VAL A 1 326 ? -13.562 49.688 -27.891 1 24.11 326 VAL A C 1
ATOM 2472 O O . VAL A 1 326 ? -14.5 49.031 -27.422 1 24.11 326 VAL A O 1
ATOM 2475 N N . ASN A 1 327 ? -13.75 50.875 -28.109 1 24.08 327 ASN A N 1
ATOM 2476 C CA . ASN A 1 327 ? -14.953 51.469 -28.672 1 24.08 327 ASN A CA 1
ATOM 2477 C C . ASN A 1 327 ? -15.406 50.75 -29.938 1 24.08 327 ASN A C 1
ATOM 2479 O O . ASN A 1 327 ? -14.633 50.594 -30.875 1 24.08 327 ASN A O 1
ATOM 2483 N N . GLU A 1 328 ? -16.312 49.812 -29.75 1 24.92 328 GLU A N 1
ATOM 2484 C CA . GLU A 1 328 ? -16.984 49 -30.75 1 24.92 328 GLU A CA 1
ATOM 2485 C C . GLU A 1 328 ? -17.484 49.844 -31.906 1 24.92 328 GLU A C 1
ATOM 2487 O O . GLU A 1 328 ? -18.531 50.5 -31.797 1 24.92 328 GLU A O 1
ATOM 2492 N N . LYS A 1 329 ? -16.688 50.688 -32.594 1 26.98 329 LYS A N 1
ATOM 2493 C CA . LYS A 1 329 ? -17.328 51.25 -33.75 1 26.98 329 LYS A CA 1
ATOM 2494 C C . LYS A 1 329 ? -17.812 50.156 -34.719 1 26.98 329 LYS A C 1
ATOM 2496 O O . LYS A 1 329 ? -17.172 49.125 -34.844 1 26.98 329 LYS A O 1
ATOM 2501 N N . PRO A 1 330 ? -18.969 50.344 -35.344 1 25.67 330 PRO A N 1
ATOM 2502 C CA . PRO A 1 330 ? -19.812 49.5 -36.188 1 25.67 330 PRO A CA 1
ATOM 2503 C C . PRO A 1 330 ? -19.078 49 -37.406 1 25.67 330 PRO A C 1
ATOM 2505 O O . PRO A 1 330 ? -18.75 49.781 -38.312 1 25.67 330 PRO A O 1
ATOM 2508 N N . VAL A 1 331 ? -17.828 48.5 -37.375 1 24.77 331 VAL A N 1
ATOM 2509 C CA . VAL A 1 331 ? -17.281 48.281 -38.719 1 24.77 331 VAL A CA 1
ATOM 2510 C C . VAL A 1 331 ? -18.188 47.375 -39.531 1 24.77 331 VAL A C 1
ATOM 2512 O O . VAL A 1 331 ? -18.875 46.5 -38.969 1 24.77 331 VAL A O 1
ATOM 2515 N N . GLY A 1 332 ? -18.438 47.688 -40.875 1 23.58 332 GLY A N 1
ATOM 2516 C CA . GLY A 1 332 ? -19.203 47.156 -42 1 23.58 332 GLY A CA 1
ATOM 2517 C C . GLY A 1 332 ? -19.094 45.656 -42.156 1 23.58 332 GLY A C 1
ATOM 2518 O O . GLY A 1 332 ? -20.062 44.938 -41.938 1 23.58 332 GLY A O 1
ATOM 2519 N N . ARG A 1 333 ? -18.438 45.219 -43.219 1 21.64 333 ARG A N 1
ATOM 2520 C CA . ARG A 1 333 ? -18.594 44.031 -44.062 1 21.64 333 ARG A CA 1
ATOM 2521 C C . ARG A 1 333 ? -18.25 42.75 -43.312 1 21.64 333 ARG A C 1
ATOM 2523 O O . ARG A 1 333 ? -17.531 42.781 -42.312 1 21.64 333 ARG A O 1
ATOM 2530 N N . ALA A 1 334 ? -18.766 41.531 -43.906 1 24.75 334 ALA A N 1
ATOM 2531 C CA . ALA A 1 334 ? -19.016 40.125 -43.656 1 24.75 334 ALA A CA 1
ATOM 2532 C C . ALA A 1 334 ? -17.719 39.406 -43.25 1 24.75 334 ALA A C 1
ATOM 2534 O O . ALA A 1 334 ? -17.703 38.188 -43.125 1 24.75 334 ALA A O 1
ATOM 2535 N N . GLU A 1 335 ? -16.609 40.062 -43.031 1 22.62 335 GLU A N 1
ATOM 2536 C CA . GLU A 1 335 ? -15.484 39.156 -43.156 1 22.62 335 GLU A CA 1
ATOM 2537 C C . GLU A 1 335 ? -15.57 38.031 -42.156 1 22.62 335 GLU A C 1
ATOM 2539 O O . GLU A 1 335 ? -15.992 38.219 -41 1 22.62 335 GLU A O 1
ATOM 2544 N N . LYS A 1 336 ? -15.602 36.75 -42.812 1 26.78 336 LYS A N 1
ATOM 2545 C CA . LYS A 1 336 ? -15.656 35.375 -42.281 1 26.78 336 LYS A CA 1
ATOM 2546 C C . LYS A 1 336 ? -14.758 35.219 -41.062 1 26.78 336 LYS A C 1
ATOM 2548 O O . LYS A 1 336 ? -13.562 35.5 -41.125 1 26.78 336 LYS A O 1
ATOM 2553 N N . PRO A 1 337 ? -15.266 35.5 -39.906 1 24.7 337 PRO A N 1
ATOM 2554 C CA . PRO A 1 337 ? -14.375 35.5 -38.75 1 24.7 337 PRO A CA 1
ATOM 2555 C C . PRO A 1 337 ? -13.602 34.188 -38.625 1 24.7 337 PRO A C 1
ATOM 2557 O O . PRO A 1 337 ? -14.195 33.094 -38.688 1 24.7 337 PRO A O 1
ATOM 2560 N N . ASN A 1 338 ? -12.453 33.969 -39.438 1 23.2 338 ASN A N 1
ATOM 2561 C CA . ASN A 1 338 ? -11.516 32.875 -39.344 1 23.2 338 ASN A CA 1
ATOM 2562 C C . ASN A 1 338 ? -11.203 32.5 -37.906 1 23.2 338 ASN A C 1
ATOM 2564 O O . ASN A 1 338 ? -10.414 33.188 -37.25 1 23.2 338 ASN A O 1
ATOM 2568 N N . ASP A 1 339 ? -12.25 32.344 -37.188 1 24.83 339 ASP A N 1
ATOM 2569 C CA . ASP A 1 339 ? -12.031 31.969 -35.812 1 24.83 339 ASP A CA 1
ATOM 2570 C C . ASP A 1 339 ? -11.062 30.797 -35.688 1 24.83 339 ASP A C 1
ATOM 2572 O O . ASP A 1 339 ? -11.352 29.703 -36.188 1 24.83 339 ASP A O 1
ATOM 2576 N N . PHE A 1 340 ? -9.797 31.062 -36 1 22.11 340 PHE A N 1
ATOM 2577 C CA . PHE A 1 340 ? -8.68 30.125 -35.938 1 22.11 340 PHE A CA 1
ATOM 2578 C C . PHE A 1 340 ? -8.555 29.516 -34.531 1 22.11 340 PHE A C 1
ATOM 2580 O O . PHE A 1 340 ? -8.594 30.234 -33.531 1 22.11 340 PHE A O 1
ATOM 2587 N N . GLY A 1 341 ? -9.328 28.641 -34.25 1 24.06 341 GLY A N 1
ATOM 2588 C CA . GLY A 1 341 ? -9.102 27.875 -33.062 1 24.06 341 GLY A CA 1
ATOM 2589 C C . GLY A 1 341 ? -7.805 27.078 -33.094 1 24.06 341 GLY A C 1
ATOM 2590 O O . GLY A 1 341 ? -7.402 26.594 -34.156 1 24.06 341 GLY A O 1
ATOM 2591 N N . VAL A 1 342 ? -6.742 27.656 -32.594 1 23.19 342 VAL A N 1
ATOM 2592 C CA . VAL A 1 342 ? -5.473 26.938 -32.469 1 23.19 342 VAL A CA 1
ATOM 2593 C C . VAL A 1 342 ? -5.617 25.766 -31.516 1 23.19 342 VAL A C 1
ATOM 2595 O O . VAL A 1 342 ? -6.074 25.938 -30.391 1 23.19 342 VAL A O 1
ATOM 2598 N N . LEU A 1 343 ? -5.816 24.641 -32.125 1 23.89 343 LEU A N 1
ATOM 2599 C CA . LEU A 1 343 ? -5.637 23.391 -31.391 1 23.89 343 LEU A CA 1
ATOM 2600 C C . LEU A 1 343 ? -4.156 23.109 -31.156 1 23.89 343 LEU A C 1
ATOM 2602 O O . LEU A 1 343 ? -3.369 23.062 -32.125 1 23.89 343 LEU A O 1
ATOM 2606 N N . VAL A 1 344 ? -3.602 23.578 -30.078 1 24.28 344 VAL A N 1
ATOM 2607 C CA . VAL A 1 344 ? -2.234 23.203 -29.719 1 24.28 344 VAL A CA 1
ATOM 2608 C C . VAL A 1 344 ? -2.211 21.781 -29.172 1 24.28 344 VAL A C 1
ATOM 2610 O O . VAL A 1 344 ? -2.91 21.469 -28.203 1 24.28 344 VAL A O 1
ATOM 2613 N N . THR A 1 345 ? -1.957 20.844 -30.062 1 24.08 345 THR A N 1
ATOM 2614 C CA . THR A 1 345 ? -1.632 19.484 -29.656 1 24.08 345 THR A CA 1
ATOM 2615 C C . THR A 1 345 ? -0.16 19.375 -29.266 1 24.08 345 THR A C 1
ATOM 2617 O O . THR A 1 345 ? 0.721 19.734 -30.047 1 24.08 345 THR A O 1
ATOM 2620 N N . LEU A 1 346 ? 0.198 19.406 -28.016 1 23.62 346 LEU A N 1
ATOM 2621 C CA . LEU A 1 346 ? 1.572 19.188 -27.578 1 23.62 346 LEU A CA 1
ATOM 2622 C C . LEU A 1 346 ? 1.931 17.703 -27.625 1 23.62 346 LEU A C 1
ATOM 2624 O O . LEU A 1 346 ? 1.239 16.875 -27.031 1 23.62 346 LEU A O 1
ATOM 2628 N N . ASN A 1 347 ? 2.467 17.25 -28.688 1 24.28 347 ASN A N 1
ATOM 2629 C CA . ASN A 1 347 ? 3.08 15.93 -28.828 1 24.28 347 ASN A CA 1
ATOM 2630 C C . ASN A 1 347 ? 4.492 15.906 -28.25 1 24.28 347 ASN A C 1
ATOM 2632 O O . ASN A 1 347 ? 5.32 16.75 -28.594 1 24.28 347 ASN A O 1
ATOM 2636 N N . TYR A 1 348 ? 4.715 15.555 -26.969 1 23.25 348 TYR A N 1
ATOM 2637 C CA . TYR A 1 348 ? 6.062 15.43 -26.422 1 23.25 348 TYR A CA 1
ATOM 2638 C C . TYR A 1 348 ? 6.691 14.102 -26.828 1 23.25 348 TYR A C 1
ATOM 2640 O O . TYR A 1 348 ? 6.051 13.047 -26.75 1 23.25 348 TYR A O 1
ATOM 2648 N N . SER A 1 349 ? 7.379 14.055 -27.906 1 23.19 349 SER A N 1
ATOM 2649 C CA . SER A 1 349 ? 8.242 12.922 -28.234 1 23.19 349 SER A CA 1
ATOM 2650 C C . SER A 1 349 ? 9.492 12.906 -27.375 1 23.19 349 SER A C 1
ATOM 2652 O O . SER A 1 349 ? 10.164 13.93 -27.234 1 23.19 349 SER A O 1
ATOM 2654 N N . ARG A 1 350 ? 9.547 12.117 -26.281 1 25 350 ARG A N 1
ATOM 2655 C CA . ARG A 1 350 ? 10.828 11.875 -25.625 1 25 350 ARG A CA 1
ATOM 2656 C C . ARG A 1 350 ? 11.859 11.352 -26.625 1 25 350 ARG A C 1
ATOM 2658 O O . ARG A 1 350 ? 11.719 10.25 -27.156 1 25 350 ARG A O 1
ATOM 2665 N N . GLU A 1 351 ? 12.453 12.141 -27.375 1 23.33 351 GLU A N 1
ATOM 2666 C CA . GLU A 1 351 ? 13.648 11.742 -28.109 1 23.33 351 GLU A CA 1
ATOM 2667 C C . GLU A 1 351 ? 14.727 11.219 -27.156 1 23.33 351 GLU A C 1
ATOM 2669 O O . GLU A 1 351 ? 15.547 10.391 -27.547 1 23.33 351 GLU A O 1
ATOM 2674 N N . GLY A 1 352 ? 15.117 11.562 -25.984 1 23.5 352 GLY A N 1
ATOM 2675 C CA . GLY A 1 352 ? 16.328 10.891 -25.531 1 23.5 352 GLY A CA 1
ATOM 2676 C C . GLY A 1 352 ? 16.078 9.461 -25.062 1 23.5 352 GLY A C 1
ATOM 2677 O O . GLY A 1 352 ? 14.961 9.117 -24.672 1 23.5 352 GLY A O 1
ATOM 2678 N N . MET B 1 1 ? -0.4 -6.871 -98.375 1 26.03 1 MET B N 1
ATOM 2679 C CA . MET B 1 1 ? -1.208 -6.047 -97.5 1 26.03 1 MET B CA 1
ATOM 2680 C C . MET B 1 1 ? -1.231 -6.633 -96.062 1 26.03 1 MET B C 1
ATOM 2682 O O . MET B 1 1 ? -2.199 -7.285 -95.688 1 26.03 1 MET B O 1
ATOM 2686 N N . PHE B 1 2 ? -0.114 -7.098 -95.625 1 29.97 2 PHE B N 1
ATOM 2687 C CA . PHE B 1 2 ? 0.263 -7.953 -94.5 1 29.97 2 PHE B CA 1
ATOM 2688 C C . PHE B 1 2 ? 0.067 -7.223 -93.188 1 29.97 2 PHE B C 1
ATOM 2690 O O . PHE B 1 2 ? 0.771 -6.254 -92.875 1 29.97 2 PHE B O 1
ATOM 2697 N N . GLY B 1 3 ? -1.171 -7.129 -92.688 1 30.86 3 GLY B N 1
ATOM 2698 C CA . GLY B 1 3 ? -1.757 -6.383 -91.562 1 30.86 3 GLY B CA 1
ATOM 2699 C C . GLY B 1 3 ? -1.244 -6.82 -90.188 1 30.86 3 GLY B C 1
ATOM 2700 O O . GLY B 1 3 ? -1.311 -8 -89.875 1 30.86 3 GLY B O 1
ATOM 2701 N N . ILE B 1 4 ? -0.086 -6.254 -89.75 1 32.28 4 ILE B N 1
ATOM 2702 C CA . ILE B 1 4 ? 0.703 -6.449 -88.562 1 32.28 4 ILE B CA 1
ATOM 2703 C C . ILE B 1 4 ? -0.204 -6.367 -87.312 1 32.28 4 ILE B C 1
ATOM 2705 O O . ILE B 1 4 ? -0.888 -5.359 -87.125 1 32.28 4 ILE B O 1
ATOM 2709 N N . ASN B 1 5 ? -0.739 -7.531 -86.812 1 29.61 5 ASN B N 1
ATOM 2710 C CA . ASN B 1 5 ? -1.678 -7.832 -85.688 1 29.61 5 ASN B CA 1
ATOM 2711 C C . ASN B 1 5 ? -1.132 -7.402 -84.375 1 29.61 5 ASN B C 1
ATOM 2713 O O . ASN B 1 5 ? -0.124 -7.934 -83.875 1 29.61 5 ASN B O 1
ATOM 2717 N N . HIS B 1 6 ? -0.94 -6.066 -84.125 1 34.62 6 HIS B N 1
ATOM 2718 C CA . HIS B 1 6 ? -0.376 -5.367 -82.938 1 34.62 6 HIS B CA 1
ATOM 2719 C C . HIS B 1 6 ? -1.062 -5.789 -81.688 1 34.62 6 HIS B C 1
ATOM 2721 O O . HIS 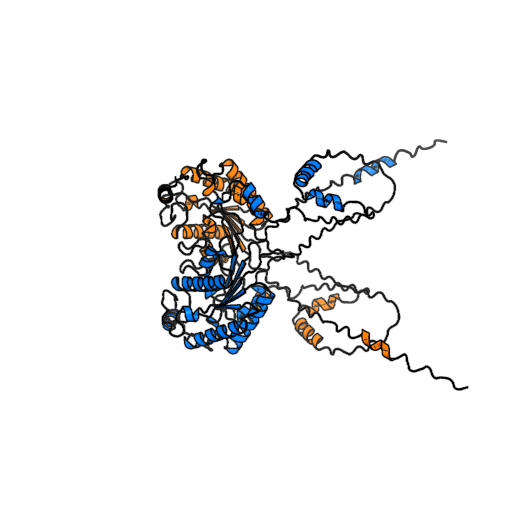B 1 6 ? -0.915 -5.125 -80.625 1 34.62 6 HIS B O 1
ATOM 2727 N N . GLY B 1 7 ? -1.801 -6.977 -81.562 1 28.88 7 GLY B N 1
ATOM 2728 C CA . GLY B 1 7 ? -2.76 -7.246 -80.5 1 28.88 7 GLY B CA 1
ATOM 2729 C C . GLY B 1 7 ? -2.111 -7.434 -79.188 1 28.88 7 GLY B C 1
ATOM 2730 O O . GLY B 1 7 ? -2.734 -7.18 -78.125 1 28.88 7 GLY B O 1
ATOM 2731 N N . LEU B 1 8 ? -0.975 -8.078 -79 1 29.81 8 LEU B N 1
ATOM 2732 C CA . LEU B 1 8 ? -0.743 -8.961 -77.875 1 29.81 8 LEU B CA 1
ATOM 2733 C C . LEU B 1 8 ? -0.254 -8.172 -76.688 1 29.81 8 LEU B C 1
ATOM 2735 O O . LEU B 1 8 ? -0.093 -8.727 -75.562 1 29.81 8 LEU B O 1
ATOM 2739 N N . ILE B 1 9 ? 0.239 -6.949 -76.875 1 27.61 9 ILE B N 1
ATOM 2740 C CA . ILE B 1 9 ? 1.243 -6.555 -75.875 1 27.61 9 ILE B CA 1
ATOM 2741 C C . ILE B 1 9 ? 0.565 -6.215 -74.562 1 27.61 9 ILE B C 1
ATOM 2743 O O . ILE B 1 9 ? 1.202 -6.246 -73.5 1 27.61 9 ILE B O 1
ATOM 2747 N N . VAL B 1 10 ? -0.68 -5.773 -74.562 1 27.78 10 VAL B N 1
ATOM 2748 C CA . VAL B 1 10 ? -0.971 -4.816 -73.5 1 27.78 10 VAL B CA 1
ATOM 2749 C C . VAL B 1 10 ? -1.224 -5.559 -72.25 1 27.78 10 VAL B C 1
ATOM 2751 O O . VAL B 1 10 ? -1.538 -4.941 -71.188 1 27.78 10 VAL B O 1
ATOM 2754 N N . THR B 1 11 ? -1.171 -6.926 -72.188 1 27.88 11 THR B N 1
ATOM 2755 C CA . THR B 1 11 ? -1.955 -7.555 -71.125 1 27.88 11 THR B CA 1
ATOM 2756 C C . THR B 1 11 ? -1.227 -7.469 -69.812 1 27.88 11 THR B C 1
ATOM 2758 O O . THR B 1 11 ? -1.848 -7.578 -68.75 1 27.88 11 THR B O 1
ATOM 2761 N N . ALA B 1 12 ? 0.102 -7.363 -69.812 1 26.48 12 ALA B N 1
ATOM 2762 C CA . ALA B 1 12 ? 0.788 -7.938 -68.688 1 26.48 12 ALA B CA 1
ATOM 2763 C C . ALA B 1 12 ? 0.672 -7.023 -67.438 1 26.48 12 ALA B C 1
ATOM 2765 O O . ALA B 1 12 ? 0.9 -7.457 -66.312 1 26.48 12 ALA B O 1
ATOM 2766 N N . LEU B 1 13 ? 0.595 -5.762 -67.75 1 27.03 13 LEU B N 1
ATOM 2767 C CA . LEU B 1 13 ? 1.134 -4.926 -66.688 1 27.03 13 LEU B CA 1
ATOM 2768 C C . LEU B 1 13 ? 0.245 -4.98 -65.438 1 27.03 13 LEU B C 1
ATOM 2770 O O . LEU B 1 13 ? 0.611 -4.461 -64.375 1 27.03 13 LEU B O 1
ATOM 2774 N N . VAL B 1 14 ? -1.006 -5.328 -65.625 1 29.36 14 VAL B N 1
ATOM 2775 C CA . VAL B 1 14 ? -1.91 -4.734 -64.688 1 29.36 14 VAL B CA 1
ATOM 2776 C C . VAL B 1 14 ? -1.832 -5.508 -63.344 1 29.36 14 VAL B C 1
ATOM 2778 O O . VAL B 1 14 ? -2.564 -5.211 -62.406 1 29.36 14 VAL B O 1
ATOM 2781 N N . PHE B 1 15 ? -0.944 -6.586 -63.25 1 30.34 15 PHE B N 1
ATOM 2782 C CA . PHE B 1 15 ? -1.272 -7.473 -62.125 1 30.34 15 PHE B CA 1
ATOM 2783 C C . PHE B 1 15 ? -0.821 -6.871 -60.812 1 30.34 15 PHE B C 1
ATOM 2785 O O . PHE B 1 15 ? -1.016 -7.469 -59.75 1 30.34 15 PHE B O 1
ATOM 2792 N N . ALA B 1 16 ? 0.125 -5.961 -60.906 1 27.61 16 ALA B N 1
ATOM 2793 C CA . ALA B 1 16 ? 0.901 -5.789 -59.688 1 27.61 16 ALA B CA 1
ATOM 2794 C C . ALA B 1 16 ? 0.029 -5.25 -58.531 1 27.61 16 ALA B C 1
ATOM 2796 O O . ALA B 1 16 ? 0.321 -5.473 -57.375 1 27.61 16 ALA B O 1
ATOM 2797 N N . ALA B 1 17 ? -0.819 -4.379 -58.906 1 28.31 17 ALA B N 1
ATOM 2798 C CA . ALA B 1 17 ? -1.151 -3.453 -57.844 1 28.31 17 ALA B CA 1
ATOM 2799 C C . ALA B 1 17 ? -1.932 -4.16 -56.719 1 28.31 17 ALA B C 1
ATOM 2801 O O . ALA B 1 17 ? -2.145 -3.596 -55.656 1 28.31 17 ALA B O 1
ATOM 2802 N N . ALA B 1 18 ? -2.467 -5.285 -57.031 1 28.92 18 ALA B N 1
ATOM 2803 C CA . ALA B 1 18 ? -3.639 -5.629 -56.219 1 28.92 18 ALA B CA 1
ATOM 2804 C C . ALA B 1 18 ? -3.23 -6.156 -54.844 1 28.92 18 ALA B C 1
ATOM 2806 O O . ALA B 1 18 ? -4.078 -6.352 -53.969 1 28.92 18 ALA B O 1
ATOM 2807 N N . ALA B 1 19 ? -2.02 -6.73 -54.75 1 30.7 19 ALA B N 1
ATOM 2808 C CA . ALA B 1 19 ? -1.964 -7.508 -53.5 1 30.7 19 ALA B CA 1
ATOM 2809 C C . ALA B 1 19 ? -1.88 -6.59 -52.281 1 30.7 19 ALA B C 1
ATOM 2811 O O . ALA B 1 19 ? -0.785 -6.23 -51.844 1 30.7 19 ALA B O 1
ATOM 2812 N N . LEU B 1 20 ? -2.361 -5.43 -52.406 1 30.77 20 LEU B N 1
ATOM 2813 C CA . LEU B 1 20 ? -2.324 -4.805 -51.094 1 30.77 20 LEU B CA 1
ATOM 2814 C C . LEU B 1 20 ? -2.947 -5.715 -50.031 1 30.77 20 LEU B C 1
ATOM 2816 O O . LEU B 1 20 ? -4.152 -5.973 -50.062 1 30.77 20 LEU B O 1
ATOM 2820 N N . ALA B 1 21 ? -2.252 -6.766 -49.656 1 30.55 21 ALA B N 1
ATOM 2821 C CA . ALA B 1 21 ? -2.594 -7.59 -48.5 1 30.55 21 ALA B CA 1
ATOM 2822 C C . ALA B 1 21 ? -3.162 -6.738 -47.375 1 30.55 21 ALA B C 1
ATOM 2824 O O . ALA B 1 21 ? -2.51 -5.805 -46.906 1 30.55 21 ALA B O 1
ATOM 2825 N N . ARG B 1 22 ? -4.371 -6.578 -47.375 1 30.45 22 ARG B N 1
ATOM 2826 C CA . ARG B 1 22 ? -5.137 -5.98 -46.281 1 30.45 22 ARG B CA 1
ATOM 2827 C C . ARG B 1 22 ? -4.707 -6.555 -44.938 1 30.45 22 ARG B C 1
ATOM 2829 O O . ARG B 1 22 ? -4.91 -7.742 -44.656 1 30.45 22 ARG B O 1
ATOM 2836 N N . TRP B 1 23 ? -3.744 -6.055 -44.406 1 31.25 23 TRP B N 1
ATOM 2837 C CA . TRP B 1 23 ? -3.473 -6.262 -43 1 31.25 23 TRP B CA 1
ATOM 2838 C C . TRP B 1 23 ? -4.754 -6.156 -42.188 1 31.25 23 TRP B C 1
ATOM 2840 O O . TRP B 1 23 ? -5.449 -5.141 -42.219 1 31.25 23 TRP B O 1
ATOM 2850 N N . ARG B 1 24 ? -5.562 -7.176 -42.156 1 29.45 24 ARG B N 1
ATOM 2851 C CA . ARG B 1 24 ? -6.645 -7.285 -41.188 1 29.45 24 ARG B CA 1
ATOM 2852 C C . ARG B 1 24 ? -6.156 -6.945 -39.781 1 29.45 24 ARG B C 1
ATOM 2854 O O . ARG B 1 24 ? -5.301 -7.641 -39.25 1 29.45 24 ARG B O 1
ATOM 2861 N N . THR B 1 25 ? -6.25 -5.738 -39.5 1 27.69 25 THR B N 1
ATOM 2862 C CA . THR B 1 25 ? -6.137 -5.281 -38.125 1 27.69 25 THR B CA 1
ATOM 2863 C C . THR B 1 25 ? -7.168 -5.977 -37.25 1 27.69 25 THR B C 1
ATOM 2865 O O . THR B 1 25 ? -8.375 -5.844 -37.469 1 27.69 25 THR B O 1
ATOM 2868 N N . THR B 1 26 ? -7.082 -7.277 -37 1 28.45 26 THR B N 1
ATOM 2869 C CA . THR B 1 26 ? -7.953 -7.859 -35.969 1 28.45 26 THR B CA 1
ATOM 2870 C C . THR B 1 26 ? -7.977 -6.992 -34.719 1 28.45 26 THR B C 1
ATOM 2872 O O . THR B 1 26 ? -6.953 -6.812 -34.062 1 28.45 26 THR B O 1
ATOM 2875 N N . THR B 1 27 ? -8.758 -5.934 -34.938 1 27.48 27 THR B N 1
ATOM 2876 C CA . THR B 1 27 ? -9.008 -5.18 -33.688 1 27.48 27 THR B CA 1
ATOM 2877 C C . THR B 1 27 ? -9.703 -6.047 -32.656 1 27.48 27 THR B C 1
ATOM 2879 O O . THR B 1 27 ? -10.82 -6.52 -32.875 1 27.48 27 THR B O 1
ATOM 2882 N N . THR B 1 28 ? -9.102 -7.004 -32.125 1 27.98 28 THR B N 1
ATOM 2883 C CA . THR B 1 28 ? -9.719 -7.699 -31 1 27.98 28 THR B CA 1
ATOM 2884 C C . THR B 1 28 ? -10.305 -6.707 -30 1 27.98 28 THR B C 1
ATOM 2886 O O . THR B 1 28 ? -9.609 -5.812 -29.531 1 27.98 28 THR B O 1
ATOM 2889 N N . ARG B 1 29 ? -11.594 -6.316 -30.312 1 29.69 29 ARG B N 1
ATOM 2890 C CA . ARG B 1 29 ? -12.328 -5.559 -29.297 1 29.69 29 ARG B CA 1
ATOM 2891 C C . ARG B 1 29 ? -12.031 -6.078 -27.891 1 29.69 29 ARG B C 1
ATOM 2893 O O . ARG B 1 29 ? -12.227 -7.262 -27.609 1 29.69 29 ARG B O 1
ATOM 2900 N N . VAL B 1 30 ? -11.125 -5.508 -27.391 1 30.19 30 VAL B N 1
ATOM 2901 C CA . VAL B 1 30 ? -11.055 -5.836 -25.969 1 30.19 30 VAL B CA 1
ATOM 2902 C C . VAL B 1 30 ? -12.375 -5.465 -25.297 1 30.19 30 VAL B C 1
ATOM 2904 O O . VAL B 1 30 ? -12.891 -4.363 -25.484 1 30.19 30 VAL B O 1
ATOM 2907 N N . PRO B 1 31 ? -13.375 -6.363 -25.109 1 30.72 31 PRO B N 1
ATOM 2908 C CA . PRO B 1 31 ? -14.578 -6.016 -24.344 1 30.72 31 PRO B CA 1
ATOM 2909 C C . PRO B 1 31 ? -14.344 -4.863 -23.375 1 30.72 31 PRO B C 1
ATOM 2911 O O . PRO B 1 31 ? -13.242 -4.711 -22.844 1 30.72 31 PRO B O 1
ATOM 2914 N N . ALA B 1 32 ? -15.078 -3.803 -23.734 1 34.19 32 ALA B N 1
ATOM 2915 C CA . ALA B 1 32 ? -15.117 -2.756 -22.703 1 34.19 32 ALA B CA 1
ATOM 2916 C C . ALA B 1 32 ? -15.148 -3.357 -21.312 1 34.19 32 ALA B C 1
ATOM 2918 O O . ALA B 1 32 ? -16 -4.191 -21 1 34.19 32 ALA B O 1
ATOM 2919 N N . PHE B 1 33 ? -14.141 -3.721 -20.781 1 35.81 33 PHE B N 1
ATOM 2920 C CA . PHE B 1 33 ? -13.977 -4.238 -19.422 1 35.81 33 PHE B CA 1
ATOM 2921 C C . PHE B 1 33 ? -14.781 -3.406 -18.438 1 35.81 33 PHE B C 1
ATOM 2923 O O . PHE B 1 33 ? -14.508 -2.219 -18.25 1 35.81 33 PHE B O 1
ATOM 2930 N N . LEU B 1 34 ? -16.172 -3.549 -18.422 1 38.78 34 LEU B N 1
ATOM 2931 C CA . LEU B 1 34 ? -17.062 -2.922 -17.453 1 38.78 34 LEU B CA 1
ATOM 2932 C C . LEU B 1 34 ? -16.469 -2.98 -16.047 1 38.78 34 LEU B C 1
ATOM 2934 O O . LEU B 1 34 ? -17.047 -2.434 -15.102 1 38.78 34 LEU B O 1
ATOM 2938 N N . GLY B 1 35 ? -15.781 -3.922 -15.641 1 45.66 35 GLY B N 1
ATOM 2939 C CA . GLY B 1 35 ? -15.406 -3.947 -14.234 1 45.66 35 GLY B CA 1
ATOM 2940 C C . GLY B 1 35 ? -14.461 -2.826 -13.844 1 45.66 35 GLY B C 1
ATOM 2941 O O . GLY B 1 35 ? -13.43 -2.623 -14.492 1 45.66 35 GLY B O 1
ATOM 2942 N N . GLY B 1 36 ? -15.172 -1.732 -13.375 1 54.44 36 GLY B N 1
ATOM 2943 C CA . GLY B 1 36 ? -14.469 -0.541 -12.93 1 54.44 36 GLY B CA 1
ATOM 2944 C C . GLY B 1 36 ? -13.203 -0.851 -12.148 1 54.44 36 GLY B C 1
ATOM 2945 O O . GLY B 1 36 ? -13 -1.986 -11.719 1 54.44 36 GLY B O 1
ATOM 2946 N N . SER B 1 37 ? -12.164 0.011 -12.227 1 73.81 37 SER B N 1
ATOM 2947 C CA . SER B 1 37 ? -10.906 -0.024 -11.484 1 73.81 37 SER B CA 1
ATOM 2948 C C . SER B 1 37 ? -11.141 0.049 -9.984 1 73.81 37 SER B C 1
ATOM 2950 O O . SER B 1 37 ? -12.109 0.673 -9.531 1 73.81 37 SER B O 1
ATOM 2952 N N . ARG B 1 38 ? -10.57 -0.898 -9.141 1 88.06 38 ARG B N 1
ATOM 2953 C CA . ARG B 1 38 ? -10.602 -0.823 -7.684 1 88.06 38 ARG B CA 1
ATOM 2954 C C . ARG B 1 38 ? -10.391 0.609 -7.203 1 88.06 38 ARG B C 1
ATOM 2956 O O . ARG B 1 38 ? -9.453 1.282 -7.633 1 88.06 38 ARG B O 1
ATOM 2963 N N . PRO B 1 39 ? -11.414 1.147 -6.445 1 91.38 39 PRO B N 1
ATOM 2964 C CA . PRO B 1 39 ? -11.219 2.49 -5.895 1 91.38 39 PRO B CA 1
ATOM 2965 C C . PRO B 1 39 ? -9.992 2.584 -4.992 1 91.38 39 PRO B C 1
ATOM 2967 O O . PRO B 1 39 ? -9.336 1.572 -4.73 1 91.38 39 PRO B O 1
ATOM 2970 N N . PHE B 1 40 ? -9.688 3.826 -4.629 1 92.25 40 PHE B N 1
ATOM 2971 C CA . PHE B 1 40 ? -8.516 4.004 -3.773 1 92.25 40 PHE B CA 1
ATOM 2972 C C . PHE B 1 40 ? -8.789 5.055 -2.703 1 92.25 40 PHE B C 1
ATOM 2974 O O . PHE B 1 40 ? -9.828 5.707 -2.715 1 92.25 40 PHE B O 1
ATOM 2981 N N . ALA B 1 41 ? -7.977 5.07 -1.72 1 95.81 41 ALA B N 1
ATOM 2982 C CA . ALA B 1 41 ? -7.895 6.121 -0.709 1 95.81 41 ALA B CA 1
ATOM 2983 C C . ALA B 1 41 ? -6.504 6.758 -0.693 1 95.81 41 ALA B C 1
ATOM 2985 O O . ALA B 1 41 ? -5.512 6.102 -1.004 1 95.81 41 ALA B O 1
ATOM 2986 N N . LEU B 1 42 ? -6.512 8 -0.379 1 96.62 42 LEU B N 1
ATOM 2987 C CA . LEU B 1 42 ? -5.262 8.758 -0.342 1 96.62 42 LEU B CA 1
ATOM 2988 C C . LEU B 1 42 ? -4.914 9.156 1.087 1 96.62 42 LEU B C 1
ATOM 2990 O O . LEU B 1 42 ? -5.754 9.711 1.802 1 96.62 42 LEU B O 1
ATOM 2994 N N . LEU B 1 43 ? -3.734 8.805 1.525 1 98.62 43 LEU B N 1
ATOM 2995 C CA . LEU B 1 43 ? -3.236 9.227 2.83 1 98.62 43 LEU B CA 1
ATOM 2996 C C . LEU B 1 43 ? -2.146 10.281 2.682 1 98.62 43 LEU B C 1
ATOM 2998 O O . LEU B 1 43 ? -1.031 9.969 2.256 1 98.62 43 LEU B O 1
ATOM 3002 N N . LEU B 1 44 ? -2.488 11.5 3.012 1 98.62 44 LEU B N 1
ATOM 3003 C CA . LEU B 1 44 ? -1.604 12.641 2.826 1 98.62 44 LEU B CA 1
ATOM 3004 C C . LEU B 1 44 ? -1.071 13.141 4.168 1 98.62 44 LEU B C 1
ATOM 3006 O O . LEU B 1 44 ? -1.841 13.344 5.109 1 98.62 44 LEU B O 1
ATOM 3010 N N . GLY B 1 45 ? 0.271 13.32 4.242 1 98.69 45 GLY B N 1
ATOM 3011 C CA . GLY B 1 45 ? 0.816 13.836 5.488 1 98.69 45 GLY B CA 1
ATOM 3012 C C . GLY B 1 45 ? 2.332 13.898 5.496 1 98.69 45 GLY B C 1
ATOM 3013 O O . GLY B 1 45 ? 2.955 14.094 4.449 1 98.69 45 GLY B O 1
ATOM 3014 N N . ASP B 1 46 ? 2.91 13.891 6.676 1 98.38 46 ASP B N 1
ATOM 3015 C CA . ASP B 1 46 ? 4.355 13.969 6.871 1 98.38 46 ASP B CA 1
ATOM 3016 C C . ASP B 1 46 ? 4.934 12.594 7.207 1 98.38 46 ASP B C 1
ATOM 3018 O O . ASP B 1 46 ? 4.523 11.578 6.637 1 98.38 46 ASP B O 1
ATOM 3022 N N . SER B 1 47 ? 5.898 12.492 8.078 1 97.88 47 SER B N 1
ATOM 3023 C CA . SER B 1 47 ? 6.555 11.227 8.391 1 97.88 47 SER B CA 1
ATOM 3024 C C . SER B 1 47 ? 5.598 10.266 9.086 1 97.88 47 SER B C 1
ATOM 3026 O O . SER B 1 47 ? 5.75 9.047 8.977 1 97.88 47 SER B O 1
ATOM 3028 N N . LEU B 1 48 ? 4.641 10.789 9.859 1 98.25 48 LEU B N 1
ATOM 3029 C CA . LEU B 1 48 ? 3.672 9.938 10.539 1 98.25 48 LEU B CA 1
ATOM 3030 C C . LEU B 1 48 ? 2.869 9.117 9.531 1 98.25 48 LEU B C 1
ATOM 3032 O O . LEU B 1 48 ? 2.512 7.969 9.805 1 98.25 48 LEU B O 1
ATOM 3036 N N . THR B 1 49 ? 2.6 9.711 8.406 1 98.69 49 THR B N 1
ATOM 3037 C CA . THR B 1 49 ? 1.929 9.016 7.309 1 98.69 49 THR B CA 1
ATOM 3038 C C . THR B 1 49 ? 2.924 8.18 6.508 1 98.69 49 THR B C 1
ATOM 3040 O O . THR B 1 49 ? 2.666 7.016 6.211 1 98.69 49 THR B O 1
ATOM 3043 N N . GLY B 1 50 ? 4.039 8.766 6.211 1 97.94 50 GLY B N 1
ATOM 3044 C CA . GLY B 1 50 ? 5.035 8.109 5.371 1 97.94 50 GLY B CA 1
ATOM 3045 C C . GLY B 1 50 ? 5.551 6.812 5.957 1 97.94 50 GLY B C 1
ATOM 3046 O O . GLY B 1 50 ? 5.871 5.879 5.219 1 97.94 50 GLY B O 1
ATOM 3047 N N . ARG B 1 51 ? 5.602 6.758 7.262 1 97.19 51 ARG B N 1
ATOM 3048 C CA . ARG B 1 51 ? 6.113 5.574 7.945 1 97.19 51 ARG B CA 1
ATOM 3049 C C . ARG B 1 51 ? 4.992 4.574 8.219 1 97.19 51 ARG B C 1
ATOM 3051 O O . ARG B 1 51 ? 5.156 3.662 9.031 1 97.19 51 ARG B O 1
ATOM 3058 N N . GLY B 1 52 ? 3.926 4.77 7.523 1 97.56 52 GLY B N 1
ATOM 3059 C CA . GLY B 1 52 ? 2.723 3.994 7.781 1 97.56 52 GLY B CA 1
ATOM 3060 C C . GLY B 1 52 ? 2.828 2.555 7.312 1 97.56 52 GLY B C 1
ATOM 3061 O O . GLY B 1 52 ? 1.939 1.743 7.578 1 97.56 52 GLY B O 1
ATOM 3062 N N . PHE B 1 53 ? 3.932 2.135 6.688 1 97.25 53 PHE B N 1
ATOM 3063 C CA . PHE B 1 53 ? 4.094 0.765 6.219 1 97.25 53 PHE B CA 1
ATOM 3064 C C . PHE B 1 53 ? 5.195 0.053 6.996 1 97.25 53 PHE B C 1
ATOM 3066 O O . PHE B 1 53 ? 5.496 -1.113 6.73 1 97.25 53 PHE B O 1
ATOM 3073 N N . GLN B 1 54 ? 5.777 0.677 7.957 1 94.19 54 GLN B N 1
ATOM 3074 C CA . GLN B 1 54 ? 6.918 0.101 8.656 1 94.19 54 GLN B CA 1
ATOM 3075 C C . GLN B 1 54 ? 6.52 -1.162 9.414 1 94.19 54 GLN B C 1
ATOM 3077 O O . GLN B 1 54 ? 5.75 -1.099 10.375 1 94.19 54 GLN B O 1
ATOM 3082 N N . PRO B 1 55 ? 7.082 -2.254 9.086 1 90.06 55 PRO B N 1
ATOM 3083 C CA . PRO B 1 55 ? 6.66 -3.518 9.695 1 90.06 55 PRO B CA 1
ATOM 3084 C C . PRO B 1 55 ? 6.988 -3.59 11.18 1 90.06 55 PRO B C 1
ATOM 3086 O O . PRO B 1 55 ? 6.223 -4.172 11.961 1 90.06 55 PRO B O 1
ATOM 3089 N N . GLU B 1 56 ? 8.078 -2.955 11.578 1 88.25 56 GLU B N 1
ATOM 3090 C CA . GLU B 1 56 ? 8.523 -3.031 12.969 1 88.25 56 GLU B CA 1
ATOM 3091 C C . GLU B 1 56 ? 7.516 -2.371 13.906 1 88.25 56 GLU B C 1
ATOM 3093 O O . GLU B 1 56 ? 7.48 -2.672 15.102 1 88.25 56 GLU B O 1
ATOM 3098 N N . HIS B 1 57 ? 6.742 -1.502 13.312 1 90.5 57 HIS B N 1
ATOM 3099 C CA . HIS B 1 57 ? 5.793 -0.757 14.133 1 90.5 57 HIS B CA 1
ATOM 3100 C C . HIS B 1 57 ? 4.359 -0.999 13.672 1 90.5 57 HIS B C 1
ATOM 3102 O O . HIS B 1 57 ? 3.508 -0.115 13.789 1 90.5 57 HIS B O 1
ATOM 3108 N N . HIS B 1 58 ? 4.141 -2.158 13.016 1 87.69 58 HIS B N 1
ATOM 3109 C CA . HIS B 1 58 ? 2.842 -2.59 12.516 1 87.69 58 HIS B CA 1
ATOM 3110 C C . HIS B 1 58 ? 2.363 -1.688 11.383 1 87.69 58 HIS B C 1
ATOM 3112 O O . HIS B 1 58 ? 1.808 -2.172 10.391 1 87.69 58 HIS B O 1
ATOM 3118 N N . GLY B 1 59 ? 2.715 -0.38 11.445 1 94.12 59 GLY B N 1
ATOM 3119 C CA . GLY B 1 59 ? 2.311 0.564 10.414 1 94.12 59 GLY B CA 1
ATOM 3120 C C . GLY B 1 59 ? 0.805 0.709 10.297 1 94.12 59 GLY B C 1
ATOM 3121 O O . GLY B 1 59 ? 0.112 -0.238 9.922 1 94.12 59 GLY B O 1
ATOM 3122 N N . TRP B 1 60 ? 0.248 1.87 10.508 1 98 60 TRP B N 1
ATOM 3123 C CA . TRP B 1 60 ? -1.2 2.049 10.484 1 98 60 TRP B CA 1
ATOM 3124 C C . TRP B 1 60 ? -1.738 1.982 9.062 1 98 60 TRP B C 1
ATOM 3126 O O . TRP B 1 60 ? -2.855 1.514 8.836 1 98 60 TRP B O 1
ATOM 3136 N N . VAL B 1 61 ? -0.931 2.381 8.086 1 98.5 61 VAL B N 1
ATOM 3137 C CA . VAL B 1 61 ? -1.332 2.281 6.691 1 98.5 61 VAL B CA 1
ATOM 3138 C C . VAL B 1 61 ? -1.324 0.819 6.254 1 98.5 61 VAL B C 1
ATOM 3140 O O . VAL B 1 61 ? -2.213 0.378 5.52 1 98.5 61 VAL B O 1
ATOM 3143 N N . ALA B 1 62 ? -0.344 0.07 6.68 1 97.81 62 ALA B N 1
ATOM 3144 C CA . ALA B 1 62 ? -0.309 -1.364 6.398 1 97.81 62 ALA B CA 1
ATOM 3145 C C . ALA B 1 62 ? -1.543 -2.062 6.965 1 97.81 62 ALA B C 1
ATOM 3147 O O . ALA B 1 62 ? -2.162 -2.887 6.285 1 97.81 62 ALA B O 1
ATOM 3148 N N . SER B 1 63 ? -1.879 -1.723 8.18 1 97.44 63 SER B N 1
ATOM 3149 C CA . SER B 1 63 ? -3.047 -2.305 8.836 1 97.44 63 SER B CA 1
ATOM 3150 C C . SER B 1 63 ? -4.32 -2.023 8.039 1 97.44 63 SER B C 1
ATOM 3152 O O . SER B 1 63 ? -5.125 -2.928 7.812 1 97.44 63 SER B O 1
ATOM 3154 N N . LEU B 1 64 ? -4.469 -0.806 7.668 1 98.44 64 LEU B N 1
ATOM 3155 C CA . LEU B 1 64 ? -5.645 -0.45 6.879 1 98.44 64 LEU B CA 1
ATOM 3156 C C . LEU B 1 64 ? -5.625 -1.159 5.527 1 98.44 64 LEU B C 1
ATOM 3158 O O . LEU B 1 64 ? -6.664 -1.622 5.055 1 98.44 64 LEU B O 1
ATOM 3162 N N . SER B 1 65 ? -4.465 -1.214 4.883 1 98.12 65 SER B N 1
ATOM 3163 C CA . SER B 1 65 ? -4.336 -1.887 3.596 1 98.12 65 SER B CA 1
ATOM 3164 C C . SER B 1 65 ? -4.742 -3.354 3.695 1 98.12 65 SER B C 1
ATOM 3166 O O . SER B 1 65 ? -5.375 -3.893 2.783 1 98.12 65 SER B O 1
ATOM 3168 N N . ASP B 1 66 ? -4.34 -3.953 4.758 1 97.5 66 ASP B N 1
ATOM 3169 C CA . ASP B 1 66 ? -4.711 -5.348 4.977 1 97.5 66 ASP B CA 1
ATOM 3170 C C . ASP B 1 66 ? -6.223 -5.496 5.129 1 97.5 66 ASP B C 1
ATOM 3172 O O . ASP B 1 66 ? -6.828 -6.387 4.531 1 97.5 66 ASP B O 1
ATOM 3176 N N . ARG B 1 67 ? -6.812 -4.617 5.902 1 97.25 67 ARG B N 1
ATOM 3177 C CA . ARG B 1 67 ? -8.242 -4.699 6.18 1 97.25 67 ARG B CA 1
ATOM 3178 C C . ARG B 1 67 ? -9.062 -4.434 4.922 1 97.25 67 ARG B C 1
ATOM 3180 O O . ARG B 1 67 ? -10.117 -5.031 4.723 1 97.25 67 ARG B O 1
ATOM 3187 N N . TYR B 1 68 ? -8.547 -3.561 4.094 1 97.5 68 TYR B N 1
ATOM 3188 C CA . TYR B 1 68 ? -9.289 -3.186 2.898 1 97.5 68 TYR B CA 1
ATOM 3189 C C . TYR B 1 68 ? -8.828 -3.988 1.69 1 97.5 68 TYR B C 1
ATOM 3191 O O . TYR B 1 68 ? -9.117 -3.627 0.547 1 97.5 68 TYR B O 1
ATOM 3199 N N . SER B 1 69 ? -8.078 -5.039 1.942 1 95.62 69 SER B N 1
ATOM 3200 C CA . SER B 1 69 ? -7.617 -5.898 0.857 1 95.62 69 SER B CA 1
ATOM 3201 C C . SER B 1 69 ? -8.766 -6.297 -0.062 1 95.62 69 SER B C 1
ATOM 3203 O O . SER B 1 69 ? -9.867 -6.594 0.406 1 95.62 69 SER B O 1
ATOM 3205 N N . ARG B 1 70 ? -8.539 -6.215 -1.451 1 95.19 70 ARG B N 1
ATOM 3206 C CA . ARG B 1 70 ? -9.484 -6.59 -2.496 1 95.19 70 ARG B CA 1
ATOM 3207 C C . ARG B 1 70 ? -10.609 -5.57 -2.609 1 95.19 70 ARG B C 1
ATOM 3209 O O . ARG B 1 70 ? -11.57 -5.777 -3.35 1 95.19 70 ARG B O 1
ATOM 3216 N N . LYS B 1 71 ? -10.539 -4.477 -1.843 1 94.81 71 LYS B N 1
ATOM 3217 C CA . LYS B 1 71 ? -11.625 -3.504 -1.812 1 94.81 71 LYS B CA 1
ATOM 3218 C C . LYS B 1 71 ? -11.141 -2.113 -2.207 1 94.81 71 LYS B C 1
ATOM 3220 O O . LYS B 1 71 ? -11.75 -1.449 -3.047 1 94.81 71 LYS B O 1
ATOM 3225 N N . LEU B 1 72 ? -10.039 -1.715 -1.575 1 94.88 72 LEU B N 1
ATOM 3226 C CA . LEU B 1 72 ? -9.484 -0.377 -1.745 1 94.88 72 LEU B CA 1
ATOM 3227 C C . LEU B 1 72 ? -7.961 -0.426 -1.798 1 94.88 72 LEU B C 1
ATOM 3229 O O . LEU B 1 72 ? -7.328 -1.136 -1.011 1 94.88 72 LEU B O 1
ATOM 3233 N N . ASP B 1 73 ? -7.434 0.317 -2.742 1 93.69 73 ASP B N 1
ATOM 3234 C CA . ASP B 1 73 ? -5.992 0.55 -2.699 1 93.69 73 ASP B CA 1
ATOM 3235 C C . ASP B 1 73 ? -5.66 1.791 -1.873 1 93.69 73 ASP B C 1
ATOM 3237 O O . ASP B 1 73 ? -6.293 2.838 -2.037 1 93.69 73 ASP B O 1
ATOM 3241 N N . LEU B 1 74 ? -4.746 1.653 -0.958 1 96.38 74 LEU B N 1
ATOM 3242 C CA . LEU B 1 74 ? -4.316 2.809 -0.18 1 96.38 74 LEU B CA 1
ATOM 3243 C C . LEU B 1 74 ? -3.033 3.402 -0.754 1 96.38 74 LEU B C 1
ATOM 3245 O O . LEU B 1 74 ? -2.035 2.695 -0.917 1 96.38 74 LEU B O 1
ATOM 3249 N N . VAL B 1 75 ? -3.113 4.691 -1.069 1 94.94 75 VAL B N 1
ATOM 3250 C CA . VAL B 1 75 ? -1.996 5.426 -1.652 1 94.94 75 VAL B CA 1
ATOM 3251 C C . VAL B 1 75 ? -1.374 6.34 -0.6 1 94.94 75 VAL B C 1
ATOM 3253 O O . VAL B 1 75 ? -2.018 7.281 -0.126 1 94.94 75 VAL B O 1
ATOM 3256 N N . ASN B 1 76 ? -0.151 6.012 -0.267 1 97.44 76 ASN B N 1
ATOM 3257 C CA . ASN B 1 76 ? 0.559 6.754 0.77 1 97.44 76 ASN B CA 1
ATOM 3258 C C . ASN B 1 76 ? 1.313 7.945 0.188 1 97.44 76 ASN B C 1
ATOM 3260 O O . ASN B 1 76 ? 2.184 7.773 -0.669 1 97.44 76 ASN B O 1
ATOM 3264 N N . ARG B 1 77 ? 0.958 9.102 0.604 1 97.38 77 ARG B N 1
ATOM 3265 C CA . ARG B 1 77 ? 1.641 10.344 0.261 1 97.38 77 ARG B CA 1
ATOM 3266 C C . ARG B 1 77 ? 2.127 11.062 1.514 1 97.38 77 ARG B C 1
ATOM 3268 O O . ARG B 1 77 ? 1.796 12.234 1.732 1 97.38 77 ARG B O 1
ATOM 3275 N N . GLY B 1 78 ? 2.928 10.359 2.27 1 98.25 78 GLY B N 1
ATOM 3276 C CA . GLY B 1 78 ? 3.621 10.922 3.42 1 98.25 78 GLY B CA 1
ATOM 3277 C C . GLY B 1 78 ? 5.043 11.352 3.109 1 98.25 78 GLY B C 1
ATOM 3278 O O . GLY B 1 78 ? 5.785 10.625 2.445 1 98.25 78 GLY B O 1
ATOM 3279 N N . TYR B 1 79 ? 5.391 12.516 3.607 1 97.69 79 TYR B N 1
ATOM 3280 C CA . TYR B 1 79 ? 6.711 13.062 3.32 1 97.69 79 TYR B CA 1
ATOM 3281 C C . TYR B 1 79 ? 7.418 13.484 4.602 1 97.69 79 TYR B C 1
ATOM 3283 O O . TYR B 1 79 ? 7.043 14.484 5.223 1 97.69 79 TYR B O 1
ATOM 3291 N N . GLY B 1 80 ? 8.422 12.734 4.945 1 97.44 80 GLY B N 1
ATOM 3292 C CA . GLY B 1 80 ? 9.164 12.93 6.184 1 97.44 80 GLY B CA 1
ATOM 3293 C C . GLY B 1 80 ? 9.672 14.352 6.352 1 97.44 80 GLY B C 1
ATOM 3294 O O . GLY B 1 80 ? 10.297 14.906 5.445 1 97.44 80 GLY B O 1
ATOM 3295 N N . GLY B 1 81 ? 9.383 14.953 7.465 1 97.31 81 GLY B N 1
ATOM 3296 C CA . GLY B 1 81 ? 9.875 16.281 7.809 1 97.31 81 GLY B CA 1
ATOM 3297 C C . GLY B 1 81 ? 9.078 17.406 7.172 1 97.31 81 GLY B C 1
ATOM 3298 O O . GLY B 1 81 ? 9.328 18.578 7.441 1 97.31 81 GLY B O 1
ATOM 3299 N N . TRP B 1 82 ? 8.102 17.094 6.336 1 97.88 82 TRP B N 1
ATOM 3300 C CA . TRP B 1 82 ? 7.367 18.125 5.613 1 97.88 82 TRP B CA 1
ATOM 3301 C C . TRP B 1 82 ? 6.348 18.812 6.523 1 97.88 82 TRP B C 1
ATOM 3303 O O . TRP B 1 82 ? 5.867 18.219 7.488 1 97.88 82 TRP B O 1
ATOM 3313 N N . ASN B 1 83 ? 6.117 20.109 6.258 1 98.38 83 ASN B N 1
ATOM 3314 C CA . ASN B 1 83 ? 5.098 20.922 6.914 1 98.38 83 ASN B CA 1
ATOM 3315 C C . ASN B 1 83 ? 3.951 21.266 5.965 1 98.38 83 ASN B C 1
ATOM 3317 O O . ASN B 1 83 ? 3.945 20.828 4.812 1 98.38 83 ASN B O 1
ATOM 3321 N N . SER B 1 84 ? 2.924 21.906 6.453 1 98.56 84 SER B N 1
ATOM 3322 C CA . SER B 1 84 ? 1.728 22.203 5.672 1 98.56 84 SER B CA 1
ATOM 3323 C C . SER B 1 84 ? 2.053 23.109 4.492 1 98.56 84 SER B C 1
ATOM 3325 O O . SER B 1 84 ? 1.455 22.984 3.42 1 98.56 84 SER B O 1
ATOM 3327 N N . ARG B 1 85 ? 3.035 24.031 4.656 1 97.94 85 ARG B N 1
ATOM 3328 C CA . ARG B 1 85 ? 3.438 24.953 3.598 1 97.94 85 ARG B CA 1
ATOM 3329 C C . ARG B 1 85 ? 4.008 24.203 2.402 1 97.94 85 ARG B C 1
ATOM 3331 O O . ARG B 1 85 ? 3.643 24.469 1.257 1 97.94 85 ARG B O 1
ATOM 3338 N N . TRP B 1 86 ? 4.848 23.281 2.719 1 97.56 86 TRP B N 1
ATOM 3339 C CA . TRP B 1 86 ? 5.512 22.516 1.67 1 97.56 86 TRP B CA 1
ATOM 3340 C C . TRP B 1 86 ? 4.539 21.562 0.992 1 97.56 86 TRP B C 1
ATOM 3342 O O . TRP B 1 86 ? 4.547 21.422 -0.233 1 97.56 86 TRP B O 1
ATOM 3352 N N . VAL B 1 87 ? 3.66 20.875 1.755 1 97.75 87 VAL B N 1
ATOM 3353 C CA . VAL B 1 87 ? 2.645 19.984 1.193 1 97.75 87 VAL B CA 1
ATOM 3354 C C . VAL B 1 87 ? 1.724 20.781 0.267 1 97.75 87 VAL B C 1
ATOM 3356 O O . VAL B 1 87 ? 1.427 20.344 -0.847 1 97.75 87 VAL B O 1
ATOM 3359 N N . LEU B 1 88 ? 1.273 21.938 0.712 1 97.62 88 LEU B N 1
ATOM 3360 C CA . LEU B 1 88 ? 0.384 22.766 -0.093 1 97.62 88 LEU B CA 1
ATOM 3361 C C . LEU B 1 88 ? 1.018 23.094 -1.441 1 97.62 88 LEU B C 1
ATOM 3363 O O . LEU B 1 88 ? 0.365 22.984 -2.482 1 97.62 88 LEU B O 1
ATOM 3367 N N . ARG B 1 89 ? 2.273 23.438 -1.381 1 95.44 89 ARG B N 1
ATOM 3368 C CA . ARG B 1 89 ? 2.975 23.844 -2.594 1 95.44 89 ARG B CA 1
ATOM 3369 C C . ARG B 1 89 ? 3.133 22.672 -3.557 1 95.44 89 ARG B C 1
ATOM 3371 O O . ARG B 1 89 ? 3.01 22.844 -4.773 1 95.44 89 ARG B O 1
ATOM 3378 N N . ALA B 1 90 ? 3.338 21.516 -3.053 1 94.94 90 ALA B N 1
ATOM 3379 C CA . ALA B 1 90 ? 3.668 20.359 -3.877 1 94.94 90 ALA B CA 1
ATOM 3380 C C . ALA B 1 90 ? 2.41 19.594 -4.273 1 94.94 90 ALA B C 1
ATOM 3382 O O . ALA B 1 90 ? 2.457 18.719 -5.133 1 94.94 90 ALA B O 1
ATOM 3383 N N . LEU B 1 91 ? 1.265 19.891 -3.746 1 95.31 91 LEU B N 1
ATOM 3384 C CA . LEU B 1 91 ? 0.066 19.047 -3.77 1 95.31 91 LEU B CA 1
ATOM 3385 C C . LEU B 1 91 ? -0.323 18.703 -5.203 1 95.31 91 LEU B C 1
ATOM 3387 O O . LEU B 1 91 ? -0.631 17.547 -5.504 1 95.31 91 LEU B O 1
ATOM 3391 N N . PRO B 1 92 ? -0.242 19.578 -6.199 1 89.56 92 PRO B N 1
ATOM 3392 C CA . PRO B 1 92 ? -0.638 19.234 -7.562 1 89.56 92 PRO B CA 1
ATOM 3393 C C . PRO B 1 92 ? 0.22 18.109 -8.156 1 89.56 92 PRO B C 1
ATOM 3395 O O . PRO B 1 92 ? -0.243 17.375 -9.023 1 89.56 92 PRO B O 1
ATOM 3398 N N . HIS B 1 93 ? 1.417 18 -7.625 1 88.31 93 HIS B N 1
ATOM 3399 C CA . HIS B 1 93 ? 2.344 17 -8.156 1 88.31 93 HIS B CA 1
ATOM 3400 C C . HIS B 1 93 ? 2.211 15.672 -7.422 1 88.31 93 HIS B C 1
ATOM 3402 O O . HIS B 1 93 ? 2.697 14.648 -7.898 1 88.31 93 HIS B O 1
ATOM 3408 N N . LEU B 1 94 ? 1.56 15.703 -6.273 1 92.06 94 LEU B N 1
ATOM 3409 C CA . LEU B 1 94 ? 1.544 14.531 -5.406 1 92.06 94 LEU B CA 1
ATOM 3410 C C . LEU B 1 94 ? 0.322 13.664 -5.688 1 92.06 94 LEU B C 1
ATOM 3412 O O . LEU B 1 94 ? 0.307 12.477 -5.348 1 92.06 94 LEU B O 1
ATOM 3416 N N . LEU B 1 95 ? -0.655 14.234 -6.289 1 89.19 95 LEU B N 1
ATOM 3417 C CA . LEU B 1 95 ? -1.929 13.539 -6.449 1 89.19 95 LEU B CA 1
ATOM 3418 C C . LEU B 1 95 ? -1.866 12.555 -7.609 1 89.19 95 LEU B C 1
ATOM 3420 O O . LEU B 1 95 ? -1.31 12.859 -8.664 1 89.19 95 LEU B O 1
ATOM 3424 N N . PRO B 1 96 ? -2.35 11.32 -7.332 1 81.94 96 PRO B N 1
ATOM 3425 C CA . PRO B 1 96 ? -2.424 10.375 -8.445 1 81.94 96 PRO B CA 1
ATOM 3426 C C . PRO B 1 96 ? -3.297 10.883 -9.594 1 81.94 96 PRO B C 1
ATOM 3428 O O . PRO B 1 96 ? -4.309 11.547 -9.352 1 81.94 96 PRO B O 1
ATOM 3431 N N . ARG B 1 97 ? -2.787 10.656 -10.797 1 71 97 ARG B N 1
ATOM 3432 C CA . ARG B 1 97 ? -3.521 11.031 -11.992 1 71 97 ARG B CA 1
ATOM 3433 C C . ARG B 1 97 ? -4.137 9.812 -12.672 1 71 97 ARG B C 1
ATOM 3435 O O . ARG B 1 97 ? -3.43 9.031 -13.312 1 71 97 ARG B O 1
ATOM 3442 N N . TRP B 1 98 ? -5.27 9.531 -12.281 1 62.78 98 TRP B N 1
ATOM 3443 C CA . TRP B 1 98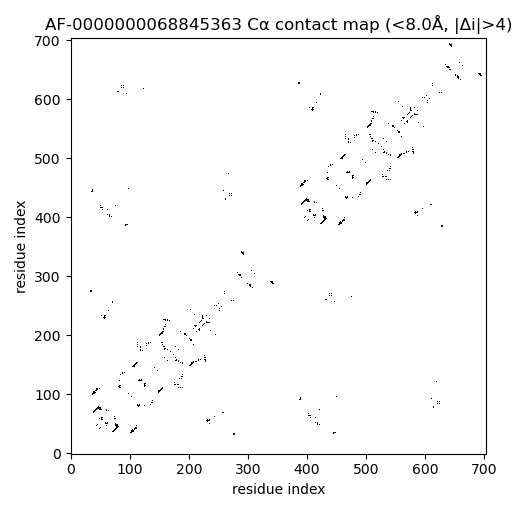 ? -5.938 8.359 -12.828 1 62.78 98 TRP B CA 1
ATOM 3444 C C . TRP B 1 98 ? -6.723 8.719 -14.086 1 62.78 98 TRP B C 1
ATOM 3446 O O . TRP B 1 98 ? -7.109 9.875 -14.273 1 62.78 98 TRP B O 1
ATOM 3456 N N . GLY B 1 99 ? -6.762 7.824 -14.977 1 58.28 99 GLY B N 1
ATOM 3457 C CA . GLY B 1 99 ? -7.535 7.996 -16.188 1 58.28 99 GLY B CA 1
ATOM 3458 C C . GLY B 1 99 ? -9.016 8.172 -15.938 1 58.28 99 GLY B C 1
ATOM 3459 O O . GLY B 1 99 ? -9.477 8.047 -14.805 1 58.28 99 GLY B O 1
ATOM 3460 N N . PRO B 1 100 ? -9.703 8.695 -16.953 1 53.62 100 PRO B N 1
ATOM 3461 C CA . PRO B 1 100 ? -11.133 8.969 -16.812 1 53.62 100 PRO B CA 1
ATOM 3462 C C . PRO B 1 100 ? -11.906 7.785 -16.234 1 53.62 100 PRO B C 1
ATOM 3464 O O . PRO B 1 100 ? -12.914 7.98 -15.547 1 53.62 100 PRO B O 1
ATOM 3467 N N . ASP B 1 101 ? -11.492 6.625 -16.656 1 56.19 101 ASP B N 1
ATOM 3468 C CA . ASP B 1 101 ? -12.164 5.434 -16.141 1 56.19 101 ASP B CA 1
ATOM 3469 C C . ASP B 1 101 ? -11.461 4.898 -14.898 1 56.19 101 ASP B C 1
ATOM 3471 O O . ASP B 1 101 ? -11.641 3.736 -14.523 1 56.19 101 ASP B O 1
ATOM 3475 N N . ALA B 1 102 ? -10.812 5.926 -14.375 1 58.72 102 ALA B N 1
ATOM 3476 C CA . ALA B 1 102 ? -9.883 5.523 -13.328 1 58.72 102 ALA B CA 1
ATOM 3477 C C . ALA B 1 102 ? -10.602 5.344 -11.992 1 58.72 102 ALA B C 1
ATOM 3479 O O . ALA B 1 102 ? -11.758 5.734 -11.844 1 58.72 102 ALA B O 1
ATOM 3480 N N . ALA B 1 103 ? -9.852 4.773 -11.078 1 63.06 103 ALA B N 1
ATOM 3481 C CA . ALA B 1 103 ? -10.273 4.441 -9.719 1 63.06 103 ALA B CA 1
ATOM 3482 C C . ALA B 1 103 ? -10.75 5.684 -8.969 1 63.06 103 ALA B C 1
ATOM 3484 O O . ALA B 1 103 ? -10.188 6.77 -9.133 1 63.06 103 ALA B O 1
ATOM 3485 N N . GLN B 1 104 ? -11.891 5.605 -8.406 1 81.5 104 GLN B N 1
ATOM 3486 C CA . GLN B 1 104 ? -12.492 6.641 -7.578 1 81.5 104 GLN B CA 1
ATOM 3487 C C . GLN B 1 104 ? -11.797 6.738 -6.227 1 81.5 104 GLN B C 1
ATOM 3489 O O . GLN B 1 104 ? -11.523 5.723 -5.586 1 81.5 104 GLN B O 1
ATOM 3494 N N . CYS B 1 105 ? -11.422 7.984 -5.902 1 91.62 105 CYS B N 1
ATOM 3495 C CA . CYS B 1 105 ? -10.945 8.203 -4.539 1 91.62 105 CYS B CA 1
ATOM 3496 C C . CYS B 1 105 ? -12.109 8.227 -3.557 1 91.62 105 CYS B C 1
ATOM 3498 O O . CYS B 1 105 ? -13.016 9.062 -3.67 1 91.62 105 CYS B O 1
ATOM 3500 N N . ARG B 1 106 ? -12.086 7.328 -2.58 1 93.38 106 ARG B N 1
ATOM 3501 C CA . ARG B 1 106 ? -13.219 7.207 -1.673 1 93.38 106 ARG B CA 1
ATOM 3502 C C . ARG B 1 106 ? -13.062 8.125 -0.467 1 93.38 106 ARG B C 1
ATOM 3504 O O . ARG B 1 106 ? -14.031 8.734 -0.007 1 93.38 106 ARG B O 1
ATOM 3511 N N . TRP B 1 107 ? -11.867 8.164 0.01 1 96.25 107 TRP B N 1
ATOM 3512 C CA . TRP B 1 107 ? -11.594 9.031 1.154 1 96.25 107 TRP B CA 1
ATOM 3513 C C . TRP B 1 107 ? -10.117 9.414 1.2 1 96.25 107 TRP B C 1
ATOM 3515 O O . TRP B 1 107 ? -9.281 8.766 0.564 1 96.25 107 TRP B O 1
ATOM 3525 N N . VAL B 1 108 ? -9.852 10.555 1.864 1 97.5 108 VAL B N 1
ATOM 3526 C CA . VAL B 1 108 ? -8.516 11.109 2.025 1 97.5 108 VAL B CA 1
ATOM 3527 C C . VAL B 1 108 ? -8.25 11.414 3.5 1 97.5 108 VAL B C 1
ATOM 3529 O O . VAL B 1 108 ? -9.109 11.969 4.188 1 97.5 108 VAL B O 1
ATOM 3532 N N . THR B 1 109 ? -7.129 10.961 3.996 1 98.69 109 THR B N 1
ATOM 3533 C CA . THR B 1 109 ? -6.676 11.477 5.281 1 98.69 109 THR B CA 1
ATOM 3534 C C . THR B 1 109 ? -5.703 12.641 5.082 1 98.69 109 THR B C 1
ATOM 3536 O O . THR B 1 109 ? -4.883 12.617 4.16 1 98.69 109 THR B O 1
ATOM 3539 N N . LEU B 1 110 ? -5.887 13.648 5.848 1 98.81 110 LEU B N 1
ATOM 3540 C CA . LEU B 1 110 ? -4.953 14.766 5.949 1 98.81 110 LEU B CA 1
ATOM 3541 C C . LEU B 1 110 ? -4.359 14.852 7.352 1 98.81 110 LEU B C 1
ATOM 3543 O O . LEU B 1 110 ? -5.062 15.172 8.312 1 98.81 110 LEU B O 1
ATOM 3547 N N . TRP B 1 111 ? -3.062 14.539 7.488 1 98.94 111 TRP B N 1
ATOM 3548 C CA . TRP B 1 111 ? -2.412 14.453 8.789 1 98.94 111 TRP B CA 1
ATOM 3549 C C . TRP B 1 111 ? -1.147 15.305 8.828 1 98.94 111 TRP B C 1
ATOM 3551 O O . TRP B 1 111 ? -0.061 14.828 8.484 1 98.94 111 TRP B O 1
ATOM 3561 N N . LEU B 1 112 ? -1.283 16.562 9.242 1 98.81 112 LEU B N 1
ATOM 3562 C CA . LEU B 1 112 ? -0.213 17.547 9.367 1 98.81 112 LEU B CA 1
ATOM 3563 C C . LEU B 1 112 ? -0.285 18.25 10.711 1 98.81 112 LEU B C 1
ATOM 3565 O O . LEU B 1 112 ? -1.232 18.062 11.477 1 98.81 112 LEU B O 1
ATOM 3569 N N . GLY B 1 113 ? 0.733 19.078 11.039 1 98.62 113 GLY B N 1
ATOM 3570 C CA . GLY B 1 113 ? 0.74 19.859 12.258 1 98.62 113 GLY B CA 1
ATOM 3571 C C . GLY B 1 113 ? 1.907 19.531 13.172 1 98.62 113 GLY B C 1
ATOM 3572 O O . GLY B 1 113 ? 2.385 20.406 13.914 1 98.62 113 GLY B O 1
ATOM 3573 N N . ALA B 1 114 ? 2.396 18.25 13.164 1 97.75 114 ALA B N 1
ATOM 3574 C CA . ALA B 1 114 ? 3.49 17.844 14.047 1 97.75 114 ALA B CA 1
ATOM 3575 C C . ALA B 1 114 ? 4.758 18.641 13.75 1 97.75 114 ALA B C 1
ATOM 3577 O O . ALA B 1 114 ? 5.406 19.156 14.672 1 97.75 114 ALA B O 1
ATOM 3578 N N . ASN B 1 115 ? 5.113 18.75 12.461 1 98.06 115 ASN B N 1
ATOM 3579 C CA . ASN B 1 115 ? 6.309 19.5 12.078 1 98.06 115 ASN B CA 1
ATOM 3580 C C . ASN B 1 115 ? 6.051 21 12.055 1 98.06 115 ASN B C 1
ATOM 3582 O O . ASN B 1 115 ? 6.945 21.797 12.352 1 98.06 115 ASN B O 1
ATOM 3586 N N . ASP B 1 116 ? 4.816 21.422 11.758 1 98.44 116 ASP B N 1
ATOM 3587 C CA . ASP B 1 116 ? 4.434 22.828 11.758 1 98.44 116 ASP B CA 1
ATOM 3588 C C . ASP B 1 116 ? 4.59 23.422 13.156 1 98.44 116 ASP B C 1
ATOM 3590 O O . ASP B 1 116 ? 4.922 24.609 13.289 1 98.44 116 ASP B O 1
ATOM 3594 N N . ALA B 1 117 ? 4.441 22.656 14.156 1 98.12 117 ALA B N 1
ATOM 3595 C CA . ALA B 1 117 ? 4.305 23.094 15.539 1 98.12 117 ALA B CA 1
ATOM 3596 C C . ALA B 1 117 ? 5.668 23.234 16.203 1 98.12 117 ALA B C 1
ATOM 3598 O O . ALA B 1 117 ? 5.758 23.609 17.375 1 98.12 117 ALA B O 1
ATOM 3599 N N . VAL B 1 118 ? 6.738 22.922 15.5 1 97.38 118 VAL B N 1
ATOM 3600 C CA . VAL B 1 118 ? 8.047 23.062 16.125 1 97.38 118 VAL B CA 1
ATOM 3601 C C . VAL B 1 118 ? 8.312 24.531 16.469 1 97.38 118 VAL B C 1
ATOM 3603 O O . VAL B 1 118 ? 7.59 25.422 16.016 1 97.38 118 VAL B O 1
ATOM 3606 N N . ASP B 1 119 ? 9.305 24.703 17.297 1 96 119 ASP B N 1
ATOM 3607 C CA . ASP B 1 119 ? 9.625 26.062 17.734 1 96 119 ASP B CA 1
ATOM 3608 C C . ASP B 1 119 ? 9.984 26.953 16.547 1 96 119 ASP B C 1
ATOM 3610 O O . ASP B 1 119 ? 10.422 26.469 15.5 1 96 119 ASP B O 1
ATOM 3614 N N . GLU B 1 120 ? 9.836 28.203 16.719 1 95.06 120 GLU B N 1
ATOM 3615 C CA . GLU B 1 120 ? 9.992 29.188 15.664 1 95.06 120 GLU B CA 1
ATOM 3616 C C . GLU B 1 120 ? 11.414 29.188 15.102 1 95.06 120 GLU B C 1
ATOM 3618 O O . GLU B 1 120 ? 11.625 29.484 13.93 1 95.06 120 GLU B O 1
ATOM 3623 N N . TRP B 1 121 ? 12.391 28.844 15.906 1 93.31 121 TRP B N 1
ATOM 3624 C CA . TRP B 1 121 ? 13.781 28.891 15.453 1 93.31 121 TRP B CA 1
ATOM 3625 C C . TRP B 1 121 ? 14.07 27.766 14.469 1 93.31 121 TRP B C 1
ATOM 3627 O O . TRP B 1 121 ? 15.062 27.812 13.734 1 93.31 121 TRP B O 1
ATOM 3637 N N . ALA B 1 122 ? 13.266 26.719 14.531 1 94.12 122 ALA B N 1
ATOM 3638 C CA . ALA B 1 122 ? 13.469 25.562 13.641 1 94.12 122 ALA B CA 1
ATOM 3639 C C . ALA B 1 122 ? 12.891 25.844 12.258 1 94.12 122 ALA B C 1
ATOM 3641 O O . ALA B 1 122 ? 11.828 26.453 12.125 1 94.12 122 ALA B O 1
ATOM 3642 N N . LYS B 1 123 ? 13.461 25.344 11.172 1 92.31 123 LYS B N 1
ATOM 3643 C CA . LYS B 1 123 ? 13.141 25.641 9.781 1 92.31 123 LYS B CA 1
ATOM 3644 C C . LYS B 1 123 ? 11.742 25.141 9.422 1 92.31 123 LYS B C 1
ATOM 3646 O O . LYS B 1 123 ? 11.086 25.703 8.547 1 92.31 123 LYS B O 1
ATOM 3651 N N . GLN B 1 124 ? 11.305 24.172 10.078 1 95.69 124 GLN B N 1
ATOM 3652 C CA . GLN B 1 124 ? 10.047 23.531 9.719 1 95.69 124 GLN B CA 1
ATOM 3653 C C . GLN B 1 124 ? 8.859 24.312 10.266 1 95.69 124 GLN B C 1
ATOM 3655 O O . GLN B 1 124 ? 7.715 24.078 9.859 1 95.69 124 GLN B O 1
ATOM 3660 N N . HIS B 1 125 ? 9.055 25.25 11.156 1 97.56 125 HIS B N 1
ATOM 3661 C CA . HIS B 1 125 ? 7.973 25.938 11.844 1 97.56 125 HIS B CA 1
ATOM 3662 C C . HIS B 1 125 ? 7.066 26.672 10.859 1 97.56 125 HIS B C 1
ATOM 3664 O O . HIS B 1 125 ? 7.551 27.344 9.945 1 97.56 125 HIS B O 1
ATOM 3670 N N . VAL B 1 126 ? 5.766 26.547 11.039 1 98.19 126 VAL B N 1
ATOM 3671 C CA . VAL B 1 126 ? 4.742 27.312 10.344 1 98.19 126 VAL B CA 1
ATOM 3672 C C . VAL B 1 126 ? 3.861 28.031 11.359 1 98.19 126 VAL B C 1
ATOM 3674 O O . VAL B 1 126 ? 3.234 27.406 12.211 1 98.19 126 VAL B O 1
ATOM 3677 N N . PRO B 1 127 ? 3.828 29.359 11.289 1 98.62 127 PRO B N 1
ATOM 3678 C CA . PRO B 1 127 ? 2.969 30.078 12.234 1 98.62 127 PRO B CA 1
ATOM 3679 C C . PRO B 1 127 ? 1.524 29.578 12.211 1 98.62 127 PRO B C 1
ATOM 3681 O O . PRO B 1 127 ? 1.004 29.234 11.148 1 98.62 127 PRO B O 1
ATOM 3684 N N . LEU B 1 128 ? 0.882 29.609 13.367 1 98.56 128 LEU B N 1
ATOM 3685 C CA . LEU B 1 128 ? -0.433 29.016 13.578 1 98.56 128 LEU B CA 1
ATOM 3686 C C . LEU B 1 128 ? -1.444 29.562 12.578 1 98.56 128 LEU B C 1
ATOM 3688 O O . LEU B 1 128 ? -2.25 28.812 12.023 1 98.56 128 LEU B O 1
ATOM 3692 N N . VAL B 1 129 ? -1.414 30.844 12.297 1 98.56 129 VAL B N 1
ATOM 3693 C CA . VAL B 1 129 ? -2.34 31.484 11.359 1 98.56 129 VAL B CA 1
ATOM 3694 C C . VAL B 1 129 ? -2.121 30.922 9.953 1 98.56 129 VAL B C 1
ATOM 3696 O O . VAL B 1 129 ? -3.08 30.609 9.25 1 98.56 129 VAL B O 1
ATOM 3699 N N . GLU B 1 130 ? -0.926 30.812 9.609 1 98.56 130 GLU B N 1
ATOM 3700 C CA . GLU B 1 130 ? -0.589 30.25 8.297 1 98.56 130 GLU B CA 1
ATOM 3701 C C . GLU B 1 130 ? -0.975 28.781 8.203 1 98.56 130 GLU B C 1
ATOM 3703 O O . GLU B 1 130 ? -1.461 28.328 7.16 1 98.56 130 GLU B O 1
ATOM 3708 N N . PHE B 1 131 ? -0.779 28.109 9.273 1 98.81 131 PHE B N 1
ATOM 3709 C CA . PHE B 1 131 ? -1.131 26.688 9.312 1 98.81 131 PHE B CA 1
ATOM 3710 C C . PHE B 1 131 ? -2.617 26.5 9.031 1 98.81 131 PHE B C 1
ATOM 3712 O O . PHE B 1 131 ? -2.994 25.672 8.203 1 98.81 131 PHE B O 1
ATOM 3719 N N . ARG B 1 132 ? -3.43 27.281 9.648 1 98.69 132 ARG B N 1
ATOM 3720 C CA . ARG B 1 132 ? -4.867 27.219 9.414 1 98.69 132 ARG B CA 1
ATOM 3721 C C . ARG B 1 132 ? -5.203 27.484 7.953 1 98.69 132 ARG B C 1
ATOM 3723 O O . ARG B 1 132 ? -5.996 26.75 7.348 1 98.69 132 ARG B O 1
ATOM 3730 N N . ALA B 1 133 ? -4.582 28.484 7.465 1 98.69 133 ALA B N 1
ATOM 3731 C CA . ALA B 1 133 ? -4.828 28.859 6.074 1 98.69 133 ALA B CA 1
ATOM 3732 C C . ALA B 1 133 ? -4.379 27.75 5.121 1 98.69 133 ALA B C 1
ATOM 3734 O O . ALA B 1 133 ? -5.055 27.469 4.129 1 98.69 133 ALA B O 1
ATOM 3735 N N . ASN B 1 134 ? -3.238 27.203 5.418 1 98.69 134 ASN B N 1
ATOM 3736 C CA . ASN B 1 134 ? -2.734 26.109 4.594 1 98.69 134 ASN B CA 1
ATOM 3737 C C . ASN B 1 134 ? -3.689 24.922 4.59 1 98.69 134 ASN B C 1
ATOM 3739 O O . ASN B 1 134 ? -3.957 24.344 3.539 1 98.69 134 ASN B O 1
ATOM 3743 N N . LEU B 1 135 ? -4.215 24.531 5.766 1 98.5 135 LEU B N 1
ATOM 3744 C CA . LEU B 1 135 ? -5.16 23.422 5.844 1 98.5 135 LEU B CA 1
ATOM 3745 C C . LEU B 1 135 ? -6.375 23.688 4.961 1 98.5 135 LEU B C 1
ATOM 3747 O O . LEU B 1 135 ? -6.793 22.812 4.195 1 98.5 135 LEU B O 1
ATOM 3751 N N . ARG B 1 136 ? -6.887 24.906 5.047 1 97.69 136 ARG B N 1
ATOM 3752 C CA . ARG B 1 136 ? -8.055 25.25 4.254 1 97.69 136 ARG B CA 1
ATOM 3753 C C . ARG B 1 136 ? -7.754 25.172 2.762 1 97.69 136 ARG B C 1
ATOM 3755 O O . ARG B 1 136 ? -8.57 24.672 1.983 1 97.69 136 ARG B O 1
ATOM 3762 N N . ALA B 1 137 ? -6.594 25.641 2.4 1 98.12 137 ALA B N 1
ATOM 3763 C CA . ALA B 1 137 ? -6.203 25.625 0.992 1 98.12 137 ALA B CA 1
ATOM 3764 C C . ALA B 1 137 ? -6 24.188 0.495 1 98.12 137 ALA B C 1
ATOM 3766 O O . ALA B 1 137 ? -6.395 23.859 -0.625 1 98.12 137 ALA B O 1
ATOM 3767 N N . ILE B 1 138 ? -5.395 23.344 1.276 1 98.06 138 ILE B N 1
ATOM 3768 C CA . ILE B 1 138 ? -5.188 21.953 0.915 1 98.06 138 ILE B CA 1
ATOM 3769 C C . ILE B 1 138 ? -6.535 21.25 0.75 1 98.06 138 ILE B C 1
ATOM 3771 O O . ILE B 1 138 ? -6.75 20.516 -0.223 1 98.06 138 ILE B O 1
ATOM 3775 N N . ILE B 1 139 ? -7.426 21.469 1.694 1 96.94 139 ILE B N 1
ATOM 3776 C CA . ILE B 1 139 ? -8.758 20.891 1.628 1 96.94 139 ILE B CA 1
ATOM 3777 C C . ILE B 1 139 ? -9.445 21.312 0.328 1 96.94 139 ILE B C 1
ATOM 3779 O O . ILE B 1 139 ? -10.039 20.484 -0.363 1 96.94 139 ILE B O 1
ATOM 3783 N N . SER B 1 140 ? -9.32 22.578 0.028 1 95.25 140 SER B N 1
ATOM 3784 C CA . SER B 1 140 ? -9.938 23.078 -1.194 1 95.25 140 SER B CA 1
ATOM 3785 C C . SER B 1 140 ? -9.383 22.375 -2.426 1 95.25 140 SER B C 1
ATOM 3787 O O . SER B 1 140 ? -10.133 22 -3.322 1 95.25 140 SER B O 1
ATOM 3789 N N . GLN B 1 141 ? -8.102 22.203 -2.482 1 95.31 141 GLN B N 1
ATOM 3790 C CA . GLN B 1 141 ? -7.477 21.531 -3.619 1 95.31 141 GLN B CA 1
ATOM 3791 C C . GLN B 1 141 ? -7.871 20.062 -3.678 1 95.31 141 GLN B C 1
ATOM 3793 O O . GLN B 1 141 ? -8.109 19.516 -4.758 1 95.31 141 GLN B O 1
ATOM 3798 N N . LEU B 1 142 ? -7.93 19.391 -2.543 1 94.56 142 LEU B N 1
ATOM 3799 C CA . LEU B 1 142 ? -8.328 18 -2.498 1 94.56 142 LEU B CA 1
ATOM 3800 C C . LEU B 1 142 ? -9.773 17.828 -2.963 1 94.56 142 LEU B C 1
ATOM 3802 O O . LEU B 1 142 ? -10.094 16.875 -3.674 1 94.56 142 LEU B O 1
ATOM 3806 N N . ARG B 1 143 ? -10.617 18.781 -2.627 1 92.5 143 ARG B N 1
ATOM 3807 C CA . ARG B 1 143 ? -12.016 18.734 -3.051 1 92.5 143 ARG B CA 1
ATOM 3808 C C . ARG B 1 143 ? -12.133 18.922 -4.559 1 92.5 143 ARG B C 1
ATOM 3810 O O . ARG B 1 143 ? -13 18.312 -5.199 1 92.5 143 ARG B O 1
ATOM 3817 N N . ALA B 1 144 ? -11.289 19.719 -5.039 1 90.25 144 ALA B N 1
ATOM 3818 C CA . ALA B 1 144 ? -11.289 19.938 -6.484 1 90.25 144 ALA B CA 1
ATOM 3819 C C . ALA B 1 144 ? -10.82 18.672 -7.219 1 90.25 144 ALA B C 1
ATOM 3821 O O . ALA B 1 144 ? -11.375 18.312 -8.258 1 90.25 144 ALA B O 1
ATOM 3822 N N . ALA B 1 145 ? -9.883 18.031 -6.688 1 89 145 ALA B N 1
ATOM 3823 C CA . ALA B 1 145 ? -9.297 16.859 -7.328 1 89 145 ALA B CA 1
ATOM 3824 C C . ALA B 1 145 ? -10.188 15.633 -7.145 1 89 145 ALA B C 1
ATOM 3826 O O . ALA B 1 145 ? -10.289 14.789 -8.039 1 89 145 ALA B O 1
ATOM 3827 N N . PHE B 1 146 ? -10.781 15.547 -5.938 1 89.56 146 PHE B N 1
ATOM 3828 C CA . PHE B 1 146 ? -11.609 14.406 -5.574 1 89.56 146 PHE B CA 1
ATOM 3829 C C . PHE B 1 146 ? -12.93 14.859 -4.969 1 89.56 146 PHE B C 1
ATOM 3831 O O . PHE B 1 146 ? -13.172 14.68 -3.773 1 89.56 146 PHE B O 1
ATOM 3838 N N . PRO B 1 147 ? -13.844 15.266 -5.75 1 88.38 147 PRO B N 1
ATOM 3839 C CA . PRO B 1 147 ? -15.055 15.93 -5.25 1 88.38 147 PRO B CA 1
ATOM 3840 C C . PRO B 1 147 ? -15.945 14.984 -4.438 1 88.38 147 PRO B C 1
ATOM 3842 O O . PRO B 1 147 ? -16.688 15.438 -3.566 1 88.38 147 PRO B O 1
ATOM 3845 N N . GLU B 1 148 ? -15.844 13.672 -4.656 1 87.44 148 GLU B N 1
ATOM 3846 C CA . GLU B 1 148 ? -16.734 12.758 -3.967 1 87.44 148 GLU B CA 1
ATOM 3847 C C . GLU B 1 148 ? -16.078 12.141 -2.74 1 87.44 148 GLU B C 1
ATOM 3849 O O . GLU B 1 148 ? -16.719 11.438 -1.962 1 87.44 148 GLU B O 1
ATOM 3854 N N . ALA B 1 149 ? -14.797 12.398 -2.539 1 92.75 149 ALA B N 1
ATOM 3855 C CA . ALA B 1 149 ? -14.055 11.773 -1.449 1 92.75 149 ALA B CA 1
ATOM 3856 C C . ALA B 1 149 ? -14.406 12.406 -0.107 1 92.75 149 ALA B C 1
ATOM 3858 O O . ALA B 1 149 ? -14.578 13.625 -0.014 1 92.75 149 ALA B O 1
ATOM 3859 N N . LYS B 1 150 ? -14.547 11.586 0.87 1 95.62 150 LYS B N 1
ATOM 3860 C CA . LYS B 1 150 ? -14.633 12.094 2.234 1 95.62 150 LYS B CA 1
ATOM 3861 C C . LYS B 1 150 ? -13.25 12.438 2.783 1 95.62 150 LYS B C 1
ATOM 3863 O O . LYS B 1 150 ? -12.281 11.711 2.535 1 95.62 150 LYS B O 1
ATOM 3868 N N . LEU B 1 151 ? -13.211 13.562 3.49 1 97.12 151 LEU B N 1
ATOM 3869 C CA . LEU B 1 151 ? -11.93 14 4.039 1 97.12 151 LEU B CA 1
ATOM 3870 C C . LEU B 1 151 ? -11.867 13.742 5.539 1 97.12 151 LEU B C 1
ATOM 3872 O O . LEU B 1 151 ? -12.781 14.117 6.277 1 97.12 151 LEU B O 1
ATOM 3876 N N . LEU B 1 152 ? -10.883 13.062 5.996 1 98.44 152 LEU B N 1
ATOM 3877 C CA . LEU B 1 152 ? -10.578 12.852 7.406 1 98.44 152 LEU B CA 1
ATOM 3878 C C . LEU B 1 152 ? -9.398 13.711 7.844 1 98.44 152 LEU B C 1
ATOM 3880 O O . LEU B 1 152 ? -8.273 13.523 7.363 1 98.44 152 LEU B O 1
ATOM 3884 N N . LEU B 1 153 ? -9.633 14.672 8.688 1 98.62 153 LEU B N 1
ATOM 3885 C CA . LEU B 1 153 ? -8.57 15.508 9.242 1 98.62 153 LEU B CA 1
ATOM 3886 C C . LEU B 1 153 ? -8.078 14.945 10.57 1 98.62 153 LEU B C 1
ATOM 3888 O O . LEU B 1 153 ? -8.859 14.805 11.516 1 98.62 153 LEU B O 1
ATOM 3892 N N . LEU B 1 154 ? -6.836 14.578 10.648 1 98.88 154 LEU B N 1
ATOM 3893 C CA . LEU B 1 154 ? -6.246 14.008 11.852 1 98.88 154 LEU B CA 1
ATOM 3894 C C . LEU B 1 154 ? -5.453 15.062 12.617 1 98.88 154 LEU B C 1
ATOM 3896 O O . LEU B 1 154 ? -4.688 15.82 12.023 1 98.88 154 LEU B O 1
ATOM 3900 N N . THR B 1 155 ? -5.637 15.141 13.898 1 98.62 155 THR B N 1
ATOM 3901 C CA . THR B 1 155 ? -4.789 15.992 14.727 1 98.62 155 THR B CA 1
ATOM 3902 C C . THR B 1 155 ? -3.428 15.344 14.961 1 98.62 155 THR B C 1
ATOM 3904 O O . THR B 1 155 ? -3.32 14.117 14.992 1 98.62 155 THR B O 1
ATOM 3907 N N . PRO B 1 156 ? -2.377 16.156 15.086 1 97.5 156 PRO B N 1
ATOM 3908 C CA . PRO B 1 156 ? -1.103 15.539 15.453 1 97.5 156 PRO B CA 1
ATOM 3909 C C . PRO B 1 156 ? -1.144 14.883 16.844 1 97.5 156 PRO B C 1
ATOM 3911 O O . PRO B 1 156 ? -1.886 15.336 17.719 1 97.5 156 PRO 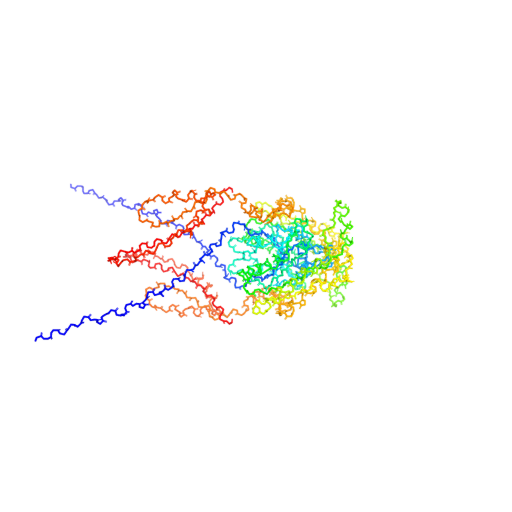B O 1
ATOM 3914 N N . PRO B 1 157 ? -0.395 13.805 17.031 1 95.62 157 PRO B N 1
ATOM 3915 C CA . PRO B 1 157 ? -0.263 13.258 18.375 1 95.62 157 PRO B CA 1
ATOM 3916 C C . PRO B 1 157 ? 0.48 14.195 19.328 1 95.62 157 PRO B C 1
ATOM 3918 O O . PRO B 1 157 ? 1.141 15.133 18.875 1 95.62 157 PRO B O 1
ATOM 3921 N N . PRO B 1 158 ? 0.25 13.938 20.594 1 93.38 158 PRO B N 1
ATOM 3922 C CA . PRO B 1 158 ? 1.114 14.664 21.531 1 93.38 158 PRO B CA 1
ATOM 3923 C C . PRO B 1 158 ? 2.59 14.312 21.359 1 93.38 158 PRO B C 1
ATOM 3925 O O . PRO B 1 158 ? 2.924 13.344 20.688 1 93.38 158 PRO B O 1
ATOM 3928 N N . CYS B 1 159 ? 3.4 15.141 21.859 1 90.19 159 CYS B N 1
ATOM 3929 C CA . CYS B 1 159 ? 4.836 14.891 21.844 1 90.19 159 CYS B CA 1
ATOM 3930 C C . CYS B 1 159 ? 5.344 14.539 23.234 1 90.19 159 CYS B C 1
ATOM 3932 O O . CYS B 1 159 ? 5.02 15.227 24.203 1 90.19 159 CYS B O 1
ATOM 3934 N N . ASP B 1 160 ? 6.012 13.438 23.328 1 90.06 160 ASP B N 1
ATOM 3935 C CA . ASP B 1 160 ? 6.812 13.195 24.516 1 90.06 160 ASP B CA 1
ATOM 3936 C C . ASP B 1 160 ? 8.133 13.961 24.469 1 90.06 160 ASP B C 1
ATOM 3938 O O . ASP B 1 160 ? 9.125 13.469 23.906 1 90.06 160 ASP B O 1
ATOM 3942 N N . THR B 1 161 ? 8.094 15.031 25.109 1 87.31 161 THR B N 1
ATOM 3943 C CA . THR B 1 161 ? 9.195 15.977 24.953 1 87.31 161 THR B CA 1
ATOM 3944 C C . THR B 1 161 ? 10.477 15.406 25.547 1 87.31 161 THR B C 1
ATOM 3946 O O . THR B 1 161 ? 11.57 15.672 25.047 1 87.31 161 THR B O 1
ATOM 3949 N N . ASP B 1 162 ? 10.336 14.672 26.625 1 89.56 162 ASP B N 1
ATOM 3950 C CA . ASP B 1 162 ? 11.531 14.086 27.234 1 89.56 162 ASP B CA 1
ATOM 3951 C C . ASP B 1 162 ? 12.156 13.039 26.312 1 89.56 162 ASP B C 1
ATOM 3953 O O . ASP B 1 162 ? 13.375 13.047 26.094 1 89.56 162 ASP B O 1
ATOM 3957 N N . ALA B 1 163 ? 11.344 12.18 25.828 1 91.31 163 ALA B N 1
ATOM 3958 C CA . ALA B 1 163 ? 11.844 11.156 24.922 1 91.31 163 ALA B CA 1
ATOM 3959 C C . ALA B 1 163 ? 12.438 11.789 23.656 1 91.31 163 ALA B C 1
ATOM 3961 O O . ALA B 1 163 ? 13.477 11.344 23.172 1 91.31 163 ALA B O 1
ATOM 3962 N N . TRP B 1 164 ? 11.797 12.781 23.172 1 93.25 164 TRP B N 1
ATOM 3963 C CA . TRP B 1 164 ? 12.289 13.453 21.969 1 93.25 164 TRP B CA 1
ATOM 3964 C C . TRP B 1 164 ? 13.594 14.18 22.25 1 93.25 164 TRP B C 1
ATOM 3966 O O . TRP B 1 164 ? 14.531 14.125 21.453 1 93.25 164 TRP B O 1
ATOM 3976 N N . ALA B 1 165 ? 13.656 14.852 23.391 1 92.62 165 ALA B N 1
ATOM 3977 C CA . ALA B 1 165 ? 14.891 15.539 23.781 1 92.62 165 ALA B CA 1
ATOM 3978 C C . ALA B 1 165 ? 16.062 14.57 23.875 1 92.62 165 ALA B C 1
ATOM 3980 O O . ALA B 1 165 ? 17.172 14.875 23.422 1 92.62 165 ALA B O 1
ATOM 3981 N N . ALA B 1 166 ? 15.781 13.438 24.453 1 93.31 166 ALA B N 1
ATOM 3982 C CA . ALA B 1 166 ? 16.812 12.414 24.562 1 93.31 166 ALA B CA 1
ATOM 3983 C C . ALA B 1 166 ? 17.25 11.945 23.172 1 93.31 166 ALA B C 1
ATOM 3985 O O . ALA B 1 166 ? 18.453 11.766 22.922 1 93.31 166 ALA B O 1
ATOM 3986 N N . HIS B 1 167 ? 16.297 11.758 22.297 1 92.25 167 HIS B N 1
ATOM 3987 C CA . HIS B 1 167 ? 16.562 11.352 20.922 1 92.25 167 HIS B CA 1
ATOM 3988 C C . HIS B 1 167 ? 17.406 12.398 20.203 1 92.25 167 HIS B C 1
ATOM 3990 O O . HIS B 1 167 ? 18.375 12.062 19.531 1 92.25 167 HIS B O 1
ATOM 3996 N N . ARG B 1 168 ? 17.062 13.609 20.406 1 92.75 168 ARG B N 1
ATOM 3997 C CA . ARG B 1 168 ? 17.781 14.711 19.781 1 92.75 168 ARG B CA 1
ATOM 3998 C C . ARG B 1 168 ? 19.188 14.852 20.344 1 92.75 168 ARG B C 1
ATOM 4000 O O . ARG B 1 168 ? 20.141 15.086 19.609 1 92.75 168 ARG B O 1
ATOM 4007 N N . LEU B 1 169 ? 19.297 14.727 21.609 1 92.56 169 LEU B N 1
ATOM 4008 C CA . LEU B 1 169 ? 20.594 14.828 22.281 1 92.56 169 LEU B CA 1
ATOM 4009 C C . LEU B 1 169 ? 21.562 13.789 21.719 1 92.56 169 LEU B C 1
ATOM 4011 O O . LEU B 1 169 ? 22.734 14.086 21.516 1 92.56 169 LEU B O 1
ATOM 4015 N N . ARG B 1 170 ? 21.094 12.578 21.469 1 93.62 170 ARG B N 1
ATOM 4016 C CA . ARG B 1 170 ? 21.922 11.516 20.906 1 93.62 170 ARG B CA 1
ATOM 4017 C C . ARG B 1 170 ? 22.438 11.906 19.531 1 93.62 170 ARG B C 1
ATOM 4019 O O . ARG B 1 170 ? 23.438 11.367 19.062 1 93.62 170 ARG B O 1
ATOM 4026 N N . GLN B 1 171 ? 21.734 12.844 18.922 1 91.75 171 GLN B N 1
ATOM 4027 C CA . GLN B 1 171 ? 22.125 13.312 17.594 1 91.75 171 GLN B CA 1
ATOM 4028 C C . GLN B 1 171 ? 22.906 14.625 17.672 1 91.75 171 GLN B C 1
ATOM 4030 O O . GLN B 1 171 ? 23.234 15.227 16.656 1 91.75 171 GLN B O 1
ATOM 4035 N N . GLY B 1 172 ? 23.062 15.148 18.859 1 92.06 172 GLY B N 1
ATOM 4036 C CA . GLY B 1 172 ? 23.766 16.406 19.062 1 92.06 172 GLY B CA 1
ATOM 4037 C C . GLY B 1 172 ? 22.906 17.625 18.75 1 92.06 172 GLY B C 1
ATOM 4038 O O . GLY B 1 172 ? 23.422 18.656 18.344 1 92.06 172 GLY B O 1
ATOM 4039 N N . LYS B 1 173 ? 21.625 17.422 18.875 1 92.69 173 LYS B N 1
ATOM 4040 C CA . LYS B 1 173 ? 20.688 18.5 18.531 1 92.69 173 LYS B CA 1
ATOM 4041 C C . LYS B 1 173 ? 19.844 18.875 19.734 1 92.69 173 LYS B C 1
ATOM 4043 O O . LYS B 1 173 ? 19.781 18.141 20.734 1 92.69 173 LYS B O 1
ATOM 4048 N N . SER B 1 174 ? 19.203 20.031 19.672 1 91.81 174 SER B N 1
ATOM 4049 C CA . SER B 1 174 ? 18.266 20.484 20.688 1 91.81 174 SER B CA 1
ATOM 4050 C C . SER B 1 174 ? 16.844 20.141 20.312 1 91.81 174 SER B C 1
ATOM 4052 O O . SER B 1 174 ? 16.5 20.031 19.141 1 91.81 174 SER B O 1
ATOM 4054 N N . SER B 1 175 ? 16.062 19.969 21.344 1 92.12 175 SER B N 1
ATOM 4055 C CA . SER B 1 175 ? 14.648 19.719 21.109 1 92.12 175 SER B CA 1
ATOM 4056 C C . SER B 1 175 ? 13.922 20.984 20.672 1 92.12 175 SER B C 1
ATOM 4058 O O . SER B 1 175 ? 14.164 22.062 21.219 1 92.12 175 SER B O 1
ATOM 4060 N N . GLU B 1 176 ? 13.148 20.859 19.672 1 94.06 176 GLU B N 1
ATOM 4061 C CA . GLU B 1 176 ? 12.398 22 19.125 1 94.06 176 GLU B CA 1
ATOM 4062 C C . GLU B 1 176 ? 10.898 21.812 19.297 1 94.06 176 GLU B C 1
ATOM 4064 O O . GLU B 1 176 ? 10.102 22.438 18.594 1 94.06 176 GLU B O 1
ATOM 4069 N N . ARG B 1 177 ? 10.508 20.922 20.203 1 93.5 177 ARG B N 1
ATOM 4070 C CA . ARG B 1 177 ? 9.094 20.594 20.344 1 93.5 177 ARG B CA 1
ATOM 4071 C C . ARG B 1 177 ? 8.625 20.781 21.781 1 93.5 177 ARG B C 1
ATOM 4073 O O . ARG B 1 177 ? 9.383 20.547 22.734 1 93.5 177 ARG B O 1
ATOM 4080 N N . SER B 1 178 ? 7.414 21.297 21.984 1 90 178 SER B N 1
ATOM 4081 C CA . SER B 1 178 ? 6.758 21.375 23.281 1 90 178 SER B CA 1
ATOM 4082 C C . SER B 1 178 ? 5.312 20.906 23.203 1 90 178 SER B C 1
ATOM 4084 O O . SER B 1 178 ? 4.641 21.094 22.203 1 90 178 SER B O 1
ATOM 4086 N N . PRO B 1 179 ? 4.859 20.266 24.219 1 89 179 PRO B N 1
ATOM 4087 C CA . PRO B 1 179 ? 3.479 19.781 24.25 1 89 179 PRO B CA 1
ATOM 4088 C C . PRO B 1 179 ? 2.455 20.891 24.047 1 89 179 PRO B C 1
ATOM 4090 O O . PRO B 1 179 ? 1.41 20.672 23.422 1 89 179 PRO B O 1
ATOM 4093 N N . GLN B 1 180 ? 2.756 22.047 24.547 1 90.94 180 GLN B N 1
ATOM 4094 C CA . GLN B 1 180 ? 1.84 23.172 24.438 1 90.94 180 GLN B CA 1
ATOM 4095 C C . GLN B 1 180 ? 1.667 23.609 22.984 1 90.94 180 GLN B C 1
ATOM 4097 O O . GLN B 1 180 ? 0.545 23.844 22.531 1 90.94 180 GLN B O 1
ATOM 4102 N N . GLN B 1 181 ? 2.805 23.688 22.328 1 93.12 181 GLN B N 1
ATOM 4103 C CA . GLN B 1 181 ? 2.738 24.109 20.922 1 93.12 181 GLN B CA 1
ATOM 4104 C C . GLN B 1 181 ? 1.968 23.094 20.094 1 93.12 181 GLN B C 1
ATOM 4106 O O . GLN B 1 181 ? 1.123 23.453 19.266 1 93.12 181 GLN B O 1
ATOM 4111 N N . VAL B 1 182 ? 2.238 21.828 20.281 1 94.75 182 VAL B N 1
ATOM 4112 C CA . VAL B 1 182 ? 1.539 20.797 19.531 1 94.75 182 VAL B CA 1
ATOM 4113 C C . VAL B 1 182 ? 0.042 20.875 19.828 1 94.75 182 VAL B C 1
ATOM 4115 O O . VAL B 1 182 ? -0.783 20.672 18.938 1 94.75 182 VAL B O 1
ATOM 4118 N N . GLY B 1 183 ? -0.29 21.125 21.047 1 95.5 183 GLY B N 1
ATOM 4119 C CA . GLY B 1 183 ? -1.685 21.281 21.438 1 95.5 183 GLY B CA 1
ATOM 4120 C C . GLY B 1 183 ? -2.396 22.375 20.672 1 95.5 183 GLY B C 1
ATOM 4121 O O . GLY B 1 183 ? -3.561 22.219 20.297 1 95.5 183 GLY B O 1
ATOM 4122 N N . LEU B 1 184 ? -1.725 23.5 20.453 1 97.19 184 LEU B N 1
ATOM 4123 C CA . LEU B 1 184 ? -2.299 24.609 19.703 1 97.19 184 LEU B CA 1
ATOM 4124 C C . LEU B 1 184 ? -2.592 24.203 18.266 1 97.19 184 LEU B C 1
ATOM 4126 O O . LEU B 1 184 ? -3.617 24.594 17.688 1 97.19 184 LEU B O 1
ATOM 4130 N N . TYR B 1 185 ? -1.765 23.453 17.719 1 98.38 185 TYR B N 1
ATOM 4131 C CA . TYR B 1 185 ? -1.946 23.016 16.344 1 98.38 185 TYR B CA 1
ATOM 4132 C C . TYR B 1 185 ? -3.018 21.938 16.25 1 98.38 185 TYR B C 1
ATOM 4134 O O . TYR B 1 185 ? -3.764 21.875 15.266 1 98.38 185 TYR B O 1
ATOM 4142 N N . ALA B 1 186 ? -3.113 21.062 17.234 1 98.12 186 ALA B N 1
ATOM 4143 C CA . ALA B 1 186 ? -4.23 20.125 17.297 1 98.12 186 ALA B CA 1
ATOM 4144 C C . ALA B 1 186 ? -5.566 20.875 17.344 1 98.12 186 ALA B C 1
ATOM 4146 O O . ALA B 1 186 ? -6.512 20.5 16.641 1 98.12 186 ALA B O 1
ATOM 4147 N N . GLU B 1 187 ? -5.574 21.938 18.094 1 98.25 187 GLU B N 1
ATOM 4148 C CA . GLU B 1 187 ? -6.789 22.75 18.172 1 98.25 187 GLU B CA 1
ATOM 4149 C C . GLU B 1 187 ? -7.109 23.391 16.828 1 98.25 187 GLU B C 1
ATOM 4151 O O . GLU B 1 187 ? -8.281 23.5 16.453 1 98.25 187 GLU B O 1
ATOM 4156 N N . ALA B 1 188 ? -6.09 23.859 16.172 1 98.75 188 ALA B N 1
ATOM 4157 C CA . ALA B 1 188 ? -6.289 24.438 14.852 1 98.75 188 ALA B CA 1
ATOM 4158 C C . ALA B 1 188 ? -6.918 23.422 13.898 1 98.75 188 ALA B C 1
ATOM 4160 O O . ALA B 1 188 ? -7.812 23.766 13.125 1 98.75 188 ALA B O 1
ATOM 4161 N N . VAL B 1 189 ? -6.504 22.172 13.922 1 98.69 189 VAL B N 1
ATOM 4162 C CA . VAL B 1 189 ? -7.074 21.109 13.086 1 98.69 189 VAL B CA 1
ATOM 4163 C C . VAL B 1 189 ? -8.539 20.891 13.445 1 98.69 189 VAL B C 1
ATOM 4165 O O . VAL B 1 189 ? -9.391 20.766 12.562 1 98.69 189 VAL B O 1
ATOM 4168 N N . ARG B 1 190 ? -8.875 20.906 14.734 1 98.06 190 ARG B N 1
ATOM 4169 C CA . ARG B 1 190 ? -10.258 20.766 15.188 1 98.06 190 ARG B CA 1
ATOM 4170 C C . ARG B 1 190 ? -11.141 21.875 14.617 1 98.06 190 ARG B C 1
ATOM 4172 O O . ARG B 1 190 ? -12.25 21.609 14.156 1 98.06 190 ARG B O 1
ATOM 4179 N N . GLU B 1 191 ? -10.594 23.047 14.688 1 97.75 191 GLU B N 1
ATOM 4180 C CA . GLU B 1 191 ? -11.336 24.203 14.203 1 97.75 191 GLU B CA 1
ATOM 4181 C C . GLU B 1 191 ? -11.602 24.109 12.703 1 97.75 191 GLU B C 1
ATOM 4183 O O . GLU B 1 191 ? -12.734 24.297 12.258 1 97.75 191 GLU B O 1
ATOM 4188 N N . VAL B 1 192 ? -10.562 23.797 11.969 1 97.38 192 VAL B N 1
ATOM 4189 C CA . VAL B 1 192 ? -10.703 23.703 10.516 1 97.38 192 VAL B CA 1
ATOM 4190 C C . VAL B 1 192 ? -11.656 22.562 10.164 1 97.38 192 VAL B C 1
ATOM 4192 O O . VAL B 1 192 ? -12.461 22.688 9.234 1 97.38 192 VAL B O 1
ATOM 4195 N N . ALA B 1 193 ? -11.586 21.453 10.859 1 97 193 ALA B N 1
ATOM 4196 C CA . ALA B 1 193 ? -12.508 20.328 10.633 1 97 193 ALA B CA 1
ATOM 4197 C C . ALA B 1 193 ? -13.953 20.766 10.852 1 97 193 ALA B C 1
ATOM 4199 O O . ALA B 1 193 ? -14.844 20.406 10.07 1 97 193 ALA B O 1
ATOM 4200 N N . ARG B 1 194 ? -14.203 21.531 11.883 1 95.06 194 ARG B N 1
ATOM 4201 C CA . ARG B 1 194 ? -15.547 22.016 12.188 1 95.06 194 ARG B CA 1
ATOM 4202 C C . ARG B 1 194 ? -16.062 22.938 11.078 1 95.06 194 ARG B C 1
ATOM 4204 O O . ARG B 1 194 ? -17.234 22.859 10.695 1 95.06 194 ARG B O 1
ATOM 4211 N N . GLU B 1 195 ? -15.148 23.75 10.602 1 94.5 195 GLU B N 1
ATOM 4212 C CA . GLU B 1 195 ? -15.5 24.672 9.523 1 94.5 195 GLU B CA 1
ATOM 4213 C C . GLU B 1 195 ? -15.953 23.922 8.281 1 94.5 195 GLU B C 1
ATOM 4215 O O . GLU B 1 195 ? -16.75 24.438 7.492 1 94.5 195 GLU B O 1
ATOM 4220 N N . HIS B 1 196 ? -15.398 22.797 8.188 1 92.94 196 HIS B N 1
ATOM 4221 C CA . HIS B 1 196 ? -15.656 22.047 6.965 1 92.94 196 HIS B CA 1
ATOM 4222 C C . HIS B 1 196 ? -16.594 20.859 7.23 1 92.94 196 HIS B C 1
ATOM 4224 O O . HIS B 1 196 ? -16.734 19.984 6.379 1 92.94 196 HIS B O 1
ATOM 4230 N N . ALA B 1 197 ? -16.922 21.109 8.773 1 83.19 197 ALA B N 1
ATOM 4231 C CA . ALA B 1 197 ? -17.859 20.078 9.18 1 83.19 197 ALA B CA 1
ATOM 4232 C C . ALA B 1 197 ? -19.25 20.328 8.57 1 83.19 197 ALA B C 1
ATOM 4234 O O . ALA B 1 197 ? -19.609 21.469 8.281 1 83.19 197 ALA B O 1
ATOM 4235 N N . GLY B 1 198 ? -19.781 19.641 7.48 1 72.94 198 GLY B N 1
ATOM 4236 C CA . GLY B 1 198 ? -21.016 19.797 6.727 1 72.94 198 GLY B CA 1
ATOM 4237 C C . GLY B 1 198 ? -20.828 19.641 5.23 1 72.94 198 GLY B C 1
ATOM 4238 O O . GLY B 1 198 ? -19.688 19.547 4.75 1 72.94 198 GLY B O 1
ATOM 4239 N N . GLY B 1 199 ? -21.875 19.703 4.465 1 59.41 199 GLY B N 1
ATOM 4240 C CA . GLY B 1 199 ? -21.906 19.672 3.01 1 59.41 199 GLY B CA 1
ATOM 4241 C C . GLY B 1 199 ? -20.656 19.062 2.406 1 59.41 199 GLY B C 1
ATOM 4242 O O . GLY B 1 199 ? -20.734 18.25 1.473 1 59.41 199 GLY B O 1
ATOM 4243 N N . GLU B 1 200 ? -19.375 19.562 3.178 1 60.47 200 GLU B N 1
ATOM 4244 C CA . GLU B 1 200 ? -18.125 19.219 2.502 1 60.47 200 GLU B CA 1
ATOM 4245 C C . GLU B 1 200 ? -17.609 17.859 2.969 1 60.47 200 GLU B C 1
ATOM 4247 O O . GLU B 1 200 ? -16.562 17.391 2.5 1 60.47 200 GLU B O 1
ATOM 4252 N N . SER B 1 201 ? -18.156 17.328 3.92 1 80.38 201 SER B N 1
ATOM 4253 C CA . SER B 1 201 ? -17.953 15.93 4.273 1 80.38 201 SER B CA 1
ATOM 4254 C C . SER B 1 201 ? -16.547 15.703 4.828 1 80.38 201 SER B C 1
ATOM 4256 O O . SER B 1 201 ? -15.883 14.734 4.465 1 80.38 201 SER B O 1
ATOM 4258 N N . ALA B 1 202 ? -16.047 16.766 5.645 1 88.25 202 ALA B N 1
ATOM 4259 C CA . ALA B 1 202 ? -14.805 16.516 6.375 1 88.25 202 ALA B CA 1
ATOM 4260 C C . ALA B 1 202 ? -15.102 16.047 7.801 1 88.25 202 ALA B C 1
ATOM 4262 O O . ALA B 1 202 ? -16.016 16.562 8.453 1 88.25 202 ALA B O 1
ATOM 4263 N N . VAL B 1 203 ? -14.43 15.055 8.297 1 95.19 203 VAL B N 1
ATOM 4264 C CA . VAL B 1 203 ? -14.602 14.516 9.641 1 95.19 203 VAL B CA 1
ATOM 4265 C C . VAL B 1 203 ? -13.281 14.578 10.398 1 95.19 203 VAL B C 1
ATOM 4267 O O . VAL B 1 203 ? -12.211 14.375 9.82 1 95.19 203 VAL B O 1
ATOM 4270 N N . LEU B 1 204 ? -13.438 14.906 11.633 1 97.69 204 LEU B N 1
ATOM 4271 C CA . LEU B 1 204 ? -12.273 14.961 12.508 1 97.69 204 LEU B CA 1
ATOM 4272 C C . LEU B 1 204 ? -11.938 13.578 13.062 1 97.69 204 LEU B C 1
ATOM 4274 O O . LEU B 1 204 ? -12.828 12.852 13.5 1 97.69 204 LEU B O 1
ATOM 4278 N N . VAL B 1 205 ? -10.711 13.164 12.969 1 98.25 205 VAL B N 1
ATOM 4279 C CA . VAL B 1 205 ? -10.133 12.062 13.734 1 98.25 205 VAL B CA 1
ATOM 4280 C C . VAL B 1 205 ? -9.141 12.594 14.758 1 98.25 205 VAL B C 1
ATOM 4282 O O . VAL B 1 205 ? -8.008 12.938 14.414 1 98.25 205 VAL B O 1
ATOM 4285 N N . ASP B 1 206 ? -9.516 12.664 15.969 1 97.94 206 ASP B N 1
ATOM 4286 C CA . ASP B 1 206 ? -8.773 13.391 17 1 97.94 206 ASP B CA 1
ATOM 4287 C C . ASP B 1 206 ? -7.703 12.5 17.625 1 97.94 206 ASP B C 1
ATOM 4289 O O . ASP B 1 206 ? -7.836 12.078 18.781 1 97.94 206 ASP B O 1
ATOM 4293 N N . ILE B 1 207 ? -6.633 12.383 16.969 1 97.44 207 ILE B N 1
ATOM 4294 C CA . ILE B 1 207 ? -5.52 11.539 17.375 1 97.44 207 ILE B CA 1
ATOM 4295 C C . ILE B 1 207 ? -4.891 12.102 18.656 1 97.44 207 ILE B C 1
ATOM 4297 O O . ILE B 1 207 ? -4.5 11.352 19.547 1 97.44 207 ILE B O 1
ATOM 4301 N N . HIS B 1 208 ? -4.762 13.422 18.75 1 96.25 208 HIS B N 1
ATOM 4302 C CA . HIS B 1 208 ? -4.199 14.07 19.938 1 96.25 208 HIS B CA 1
ATOM 4303 C C . HIS B 1 208 ? -4.926 13.625 21.203 1 96.25 208 HIS B C 1
ATOM 4305 O O . HIS B 1 208 ? -4.289 13.242 22.188 1 96.25 208 HIS B O 1
ATOM 4311 N N . ARG B 1 209 ? -6.188 13.648 21.156 1 94.12 209 ARG B N 1
ATOM 4312 C CA . ARG B 1 209 ? -7.012 13.242 22.297 1 94.12 209 ARG B CA 1
ATOM 4313 C C . ARG B 1 209 ? -6.887 11.742 22.547 1 94.12 209 ARG B C 1
ATOM 4315 O O . ARG B 1 209 ? -6.812 11.305 23.688 1 94.12 209 ARG B O 1
ATOM 4322 N N . ALA B 1 210 ? -6.898 10.922 21.484 1 93.81 210 ALA B N 1
ATOM 4323 C CA . ALA B 1 210 ? -6.828 9.469 21.609 1 93.81 210 ALA B CA 1
ATOM 4324 C C . ALA B 1 210 ? -5.551 9.031 22.312 1 93.81 210 ALA B C 1
ATOM 4326 O O . ALA B 1 210 ? -5.531 8.008 23 1 93.81 210 ALA B O 1
ATOM 4327 N N . PHE B 1 211 ? -4.492 9.844 22.141 1 93.25 211 PHE B N 1
ATOM 4328 C CA . PHE B 1 211 ? -3.215 9.547 22.797 1 93.25 211 PHE B CA 1
ATOM 4329 C C . PHE B 1 211 ? -3.172 10.125 24.203 1 93.25 211 PHE B C 1
ATOM 4331 O O . PHE B 1 211 ? -2.145 10.047 24.875 1 93.25 211 PHE B O 1
ATOM 4338 N N . GLY B 1 212 ? -4.195 10.672 24.719 1 85.19 212 GLY B N 1
ATOM 4339 C CA . GLY B 1 212 ? -4.254 11.18 26.078 1 85.19 212 GLY B CA 1
ATOM 4340 C C . GLY B 1 212 ? -4.172 12.695 26.156 1 85.19 212 GLY B C 1
ATOM 4341 O O . GLY B 1 212 ? -4.082 13.258 27.25 1 85.19 212 GLY B O 1
ATOM 4342 N N . GLY B 1 213 ? -4.176 13.391 25.062 1 75.44 213 GLY B N 1
ATOM 4343 C CA . GLY B 1 213 ? -4.195 14.844 25.031 1 75.44 213 GLY B CA 1
ATOM 4344 C C . GLY B 1 213 ? -2.902 15.477 25.516 1 75.44 213 GLY B C 1
ATOM 4345 O O . GLY B 1 213 ? -1.827 14.891 25.359 1 75.44 213 GLY B O 1
ATOM 4346 N N . ALA B 1 214 ? -3.07 16.719 26 1 66 214 ALA B N 1
ATOM 4347 C CA . ALA B 1 214 ? -1.906 17.5 26.406 1 66 214 ALA B CA 1
ATOM 4348 C C . ALA B 1 214 ? -1.235 16.891 27.625 1 66 214 ALA B C 1
ATOM 4350 O O . ALA B 1 214 ? -0.026 17.031 27.828 1 66 214 ALA B O 1
ATOM 4351 N N . ASP B 1 215 ? -2.037 16.141 28.266 1 68.44 215 ASP B N 1
ATOM 4352 C CA . ASP B 1 215 ? -1.477 15.539 29.469 1 68.44 215 ASP B CA 1
ATOM 4353 C C . ASP B 1 215 ? -0.665 14.289 29.109 1 68.44 215 ASP B C 1
ATOM 4355 O O . ASP B 1 215 ? 0.103 13.789 29.938 1 68.44 215 ASP B O 1
ATOM 4359 N N . GLY B 1 216 ? -0.712 13.875 27.953 1 63.5 216 GLY B N 1
ATOM 4360 C CA . GLY B 1 216 ? 0.092 12.812 27.375 1 63.5 216 GLY B CA 1
ATOM 4361 C C . GLY B 1 216 ? 0.011 11.516 28.156 1 63.5 216 GLY B C 1
ATOM 4362 O O . GLY B 1 216 ? 0.964 10.734 28.172 1 63.5 216 GLY B O 1
ATOM 4363 N N . LYS B 1 217 ? -0.917 11.328 29 1 65.44 217 LYS B N 1
ATOM 4364 C CA . LYS B 1 217 ? -1.009 10.172 29.891 1 65.44 217 LYS B CA 1
ATOM 4365 C C . LYS B 1 217 ? -1 8.867 29.109 1 65.44 217 LYS B C 1
ATOM 4367 O O . LYS B 1 217 ? -0.609 7.824 29.625 1 65.44 217 LYS B O 1
ATOM 4372 N N . GLY B 1 218 ? -1.286 9.016 27.828 1 67.06 218 GLY B N 1
ATOM 4373 C CA . GLY B 1 218 ? -1.306 7.809 27 1 67.06 218 GLY B CA 1
ATOM 4374 C C . GLY B 1 218 ? -0.039 7.617 26.203 1 67.06 218 GLY B C 1
ATOM 4375 O O . GLY B 1 218 ? 0.067 6.668 25.422 1 67.06 218 GLY B O 1
ATOM 4376 N N . VAL B 1 219 ? 0.853 8.484 26.469 1 72.5 219 VAL B N 1
ATOM 4377 C CA . VAL B 1 219 ? 2.061 8.445 25.641 1 72.5 219 VAL B CA 1
ATOM 4378 C C . VAL B 1 219 ? 3.133 7.613 26.344 1 72.5 219 VAL B C 1
ATOM 4380 O O . VAL B 1 219 ? 3.344 7.754 27.562 1 72.5 219 VAL B O 1
ATOM 4383 N N . SER B 1 220 ? 3.568 6.641 25.719 1 76.38 220 SER B N 1
ATOM 4384 C CA . SER B 1 220 ? 4.684 5.785 26.125 1 76.38 220 SER B CA 1
ATOM 4385 C C . SER B 1 220 ? 5.59 5.477 24.938 1 76.38 220 SER B C 1
ATOM 4387 O O . SER B 1 220 ? 5.34 5.941 23.812 1 76.38 220 SER B O 1
ATOM 4389 N N . SER B 1 221 ? 6.656 4.766 25.25 1 77.75 221 SER B N 1
ATOM 4390 C CA . SER B 1 221 ? 7.559 4.332 24.188 1 77.75 221 SER B CA 1
ATOM 4391 C C . SER B 1 221 ? 6.863 3.369 23.234 1 77.75 221 SER B C 1
ATOM 4393 O O . SER B 1 221 ? 7.293 3.205 22.094 1 77.75 221 SER B O 1
ATOM 4395 N N . LEU B 1 222 ? 5.781 2.814 23.703 1 79.75 222 LEU B N 1
ATOM 4396 C CA . LEU B 1 222 ? 5.055 1.868 22.859 1 79.75 222 LEU B CA 1
ATOM 4397 C C . LEU B 1 222 ? 4.121 2.598 21.906 1 79.75 222 LEU B C 1
ATOM 4399 O O . LEU B 1 222 ? 3.832 2.098 20.812 1 79.75 222 LEU B O 1
ATOM 4403 N N . THR B 1 223 ? 3.787 3.732 22.297 1 89.75 223 THR B N 1
ATOM 4404 C CA . THR B 1 223 ? 2.889 4.492 21.438 1 89.75 223 THR B CA 1
ATOM 4405 C C . THR B 1 223 ? 3.676 5.438 20.531 1 89.75 223 THR B C 1
ATOM 4407 O O . THR B 1 223 ? 3.393 5.543 19.344 1 89.75 223 THR B O 1
ATOM 4410 N N . LEU B 1 224 ? 4.699 6.035 21.141 1 92.56 224 LEU B N 1
ATOM 4411 C CA . LEU B 1 224 ? 5.625 6.879 20.406 1 92.56 224 LEU B CA 1
ATOM 4412 C C . LEU B 1 224 ? 7.062 6.414 20.594 1 92.56 224 LEU B C 1
ATOM 4414 O O . LEU B 1 224 ? 7.617 6.539 21.688 1 92.56 224 LEU B O 1
ATOM 4418 N N . GLU B 1 225 ? 7.695 6.023 19.578 1 92.62 225 GLU B N 1
ATOM 4419 C CA . GLU B 1 225 ? 8.977 5.332 19.656 1 92.62 225 GLU B CA 1
ATOM 4420 C C . GLU B 1 225 ? 10.086 6.277 20.125 1 92.62 225 GLU B C 1
ATOM 4422 O O . GLU B 1 225 ? 10.938 5.887 20.922 1 92.62 225 GLU B O 1
ATOM 4427 N N . ASP B 1 226 ? 10.086 7.547 19.672 1 93.12 226 ASP B N 1
ATOM 4428 C CA . ASP B 1 226 ? 11.109 8.523 20.016 1 93.12 226 ASP B CA 1
ATOM 4429 C C . ASP B 1 226 ? 10.477 9.797 20.578 1 93.12 226 ASP B C 1
ATOM 4431 O O . ASP B 1 226 ? 11.117 10.852 20.609 1 93.12 226 ASP B O 1
ATOM 4435 N N . GLY B 1 227 ? 9.18 9.664 20.891 1 93.69 227 GLY B N 1
ATOM 4436 C CA . GLY B 1 227 ? 8.445 10.797 21.438 1 93.69 227 GLY B CA 1
ATOM 4437 C C . GLY B 1 227 ? 7.641 11.531 20.375 1 93.69 227 GLY B C 1
ATOM 4438 O O . GLY B 1 227 ? 6.797 12.367 20.703 1 93.69 227 GLY B O 1
ATOM 4439 N N . VAL B 1 228 ? 7.918 11.203 19.109 1 94.25 228 VAL B N 1
ATOM 4440 C CA . VAL B 1 228 ? 7.215 11.891 18.031 1 94.25 228 VAL B CA 1
ATOM 4441 C C . VAL B 1 228 ? 6.613 10.859 17.062 1 94.25 228 VAL B C 1
ATOM 4443 O O . VAL B 1 228 ? 5.438 10.945 16.719 1 94.25 228 VAL B O 1
ATOM 4446 N N . HIS B 1 229 ? 7.391 9.883 16.734 1 96.25 229 HIS B N 1
ATOM 4447 C CA . HIS B 1 229 ? 6.957 8.898 15.75 1 96.25 229 HIS B CA 1
ATOM 4448 C C . HIS B 1 229 ? 6.227 7.734 16.422 1 96.25 229 HIS B C 1
ATOM 4450 O O . HIS B 1 229 ? 6.496 7.41 17.578 1 96.25 229 HIS B O 1
ATOM 4456 N N . LEU B 1 230 ? 5.434 7.082 15.664 1 96.38 230 LEU B N 1
ATOM 4457 C CA . LEU B 1 230 ? 4.578 6.031 16.203 1 96.38 230 LEU B CA 1
ATOM 4458 C C . LEU B 1 230 ? 5.375 4.758 16.469 1 96.38 230 LEU B C 1
ATOM 4460 O O . LEU B 1 230 ? 6.211 4.363 15.648 1 96.38 230 LEU B O 1
ATOM 4464 N N . GLY B 1 231 ? 5.129 4.18 17.594 1 94.12 231 GLY B N 1
ATOM 4465 C CA . GLY B 1 231 ? 5.438 2.775 17.812 1 94.12 231 GLY B CA 1
ATOM 4466 C C . GLY B 1 231 ? 4.312 1.848 17.391 1 94.12 231 GLY B C 1
ATOM 4467 O O . GLY B 1 231 ? 3.357 2.273 16.734 1 94.12 231 GLY B O 1
ATOM 4468 N N . ALA B 1 232 ? 4.418 0.585 17.719 1 93.12 232 ALA B N 1
ATOM 4469 C CA . ALA B 1 232 ? 3.436 -0.411 17.297 1 93.12 232 ALA B CA 1
ATOM 4470 C C . ALA B 1 232 ? 2.059 -0.108 17.875 1 93.12 232 ALA B C 1
ATOM 4472 O O . ALA B 1 232 ? 1.061 -0.098 17.156 1 93.12 232 ALA B O 1
ATOM 4473 N N . ASN B 1 233 ? 2.027 0.152 19.172 1 94.19 233 ASN B N 1
ATOM 4474 C CA . ASN B 1 233 ? 0.75 0.44 19.812 1 94.19 233 ASN B CA 1
ATOM 4475 C C . ASN B 1 233 ? 0.137 1.735 19.297 1 94.19 233 ASN B C 1
ATOM 4477 O O . ASN B 1 233 ? -1.084 1.845 19.172 1 94.19 233 ASN B O 1
ATOM 4481 N N . GLY B 1 234 ? 1 2.748 19.047 1 95.56 234 GLY B N 1
ATOM 4482 C CA . GLY B 1 234 ? 0.519 3.982 18.438 1 95.56 234 GLY B CA 1
ATOM 4483 C C . GLY B 1 234 ? -0.079 3.781 17.062 1 95.56 234 GLY B C 1
ATOM 4484 O O . GLY B 1 234 ? -1.124 4.352 16.75 1 95.56 234 GLY B O 1
ATOM 4485 N N . SER B 1 235 ? 0.586 2.965 16.297 1 96.19 235 SER B N 1
ATOM 4486 C CA . SER B 1 235 ? 0.08 2.643 14.969 1 96.19 235 SER B CA 1
ATOM 4487 C C . SER B 1 235 ? -1.274 1.946 15.047 1 96.19 235 SER B C 1
ATOM 4489 O O . SER B 1 235 ? -2.184 2.258 14.273 1 96.19 235 SER B O 1
ATOM 4491 N N . ASP B 1 236 ? -1.397 1.021 15.969 1 95.88 236 ASP B N 1
ATOM 4492 C CA . ASP B 1 236 ? -2.662 0.316 16.156 1 95.88 236 ASP B CA 1
ATOM 4493 C C . ASP B 1 236 ? -3.775 1.281 16.547 1 95.88 236 ASP B C 1
ATOM 4495 O O . ASP B 1 236 ? -4.902 1.176 16.062 1 95.88 236 ASP B O 1
ATOM 4499 N N . LEU B 1 237 ? -3.447 2.182 17.438 1 95.88 237 LEU B N 1
ATOM 4500 C CA . LEU B 1 237 ? -4.414 3.174 17.891 1 95.88 237 LEU B CA 1
ATOM 4501 C C . LEU B 1 237 ? -4.879 4.051 16.734 1 95.88 237 LEU B C 1
ATOM 4503 O O . LEU B 1 237 ? -6.078 4.277 16.562 1 95.88 237 LEU B O 1
ATOM 4507 N N . VAL B 1 238 ? -3.941 4.523 15.945 1 97.81 238 VAL B N 1
ATOM 4508 C CA . VAL B 1 238 ? -4.27 5.387 14.82 1 97.81 238 VAL B CA 1
ATOM 4509 C C . VAL B 1 238 ? -5.148 4.625 13.828 1 97.81 238 VAL B C 1
ATOM 4511 O O . VAL B 1 238 ? -6.18 5.133 13.383 1 97.81 238 VAL B O 1
ATOM 4514 N N . ALA B 1 239 ? -4.773 3.395 13.477 1 98.06 239 ALA B N 1
ATOM 4515 C CA . ALA B 1 239 ? -5.578 2.578 12.562 1 98.06 239 ALA B CA 1
ATOM 4516 C C . ALA B 1 239 ? -6.996 2.402 13.094 1 98.06 239 ALA B C 1
ATOM 4518 O O . ALA B 1 239 ? -7.965 2.523 12.344 1 98.06 239 ALA B O 1
ATOM 4519 N N . GLY B 1 240 ? -7.062 2.127 14.391 1 97.94 240 GLY B N 1
ATOM 4520 C CA . GLY B 1 240 ? -8.367 1.952 15.008 1 97.94 240 GLY B CA 1
ATOM 4521 C C . GLY B 1 240 ? -9.234 3.193 14.93 1 97.94 240 GLY B C 1
ATOM 4522 O O . GLY B 1 240 ? -10.43 3.107 14.625 1 97.94 240 GLY B O 1
ATOM 4523 N N . GLU B 1 241 ? -8.664 4.348 15.211 1 98.06 241 GLU B N 1
ATOM 4524 C CA . GLU B 1 241 ? -9.406 5.602 15.18 1 98.06 241 GLU B CA 1
ATOM 4525 C C . GLU B 1 241 ? -9.875 5.934 13.766 1 98.06 241 GLU B C 1
ATOM 4527 O O . GLU B 1 241 ? -11 6.406 13.57 1 98.06 241 GLU B O 1
ATOM 4532 N N . VAL B 1 242 ? -9.039 5.695 12.789 1 98.56 242 VAL B N 1
ATOM 4533 C CA . VAL B 1 242 ? -9.406 5.953 11.398 1 98.56 242 VAL B CA 1
ATOM 4534 C C . VAL B 1 242 ? -10.531 5.004 10.977 1 98.56 242 VAL B C 1
ATOM 4536 O O . VAL B 1 242 ? -11.508 5.426 10.367 1 98.56 242 VAL B O 1
ATOM 4539 N N . LEU B 1 243 ? -10.414 3.73 11.328 1 98.19 243 LEU B N 1
ATOM 4540 C CA . LEU B 1 243 ? -11.438 2.754 10.984 1 98.19 243 LEU B CA 1
ATOM 4541 C C . LEU B 1 243 ? -12.781 3.123 11.617 1 98.19 243 LEU B C 1
ATOM 4543 O O . LEU B 1 243 ? -13.828 3.004 10.977 1 98.19 243 LEU B O 1
ATOM 4547 N N . ARG B 1 244 ? -12.727 3.559 12.859 1 97.5 244 ARG B N 1
ATOM 4548 C CA . ARG B 1 244 ? -13.953 3.967 13.539 1 97.5 244 ARG B CA 1
ATOM 4549 C C . ARG B 1 244 ? -14.617 5.129 12.812 1 97.5 244 ARG B C 1
ATOM 4551 O O . ARG B 1 244 ? -15.836 5.125 12.617 1 97.5 244 ARG B O 1
ATOM 4558 N N . ALA B 1 245 ? -13.844 6.113 12.453 1 96.94 245 ALA B N 1
ATOM 4559 C CA . ALA B 1 245 ? -14.383 7.25 11.711 1 96.94 245 ALA B CA 1
ATOM 4560 C C . ALA B 1 245 ? -14.992 6.805 10.391 1 96.94 245 ALA B C 1
ATOM 4562 O O . ALA B 1 245 ? -16.078 7.258 10.016 1 96.94 245 ALA B O 1
ATOM 4563 N N . LEU B 1 246 ? -14.328 5.906 9.695 1 97.06 246 LEU B N 1
ATOM 4564 C CA . LEU B 1 246 ? -14.812 5.422 8.398 1 97.06 246 LEU B CA 1
ATOM 4565 C C . LEU B 1 246 ? -16.094 4.625 8.562 1 97.06 246 LEU B C 1
ATOM 4567 O O . LEU B 1 246 ? -17 4.715 7.723 1 97.06 246 LEU B O 1
ATOM 4571 N N . ASP B 1 247 ? -16.172 3.854 9.594 1 95.94 247 ASP B N 1
ATOM 4572 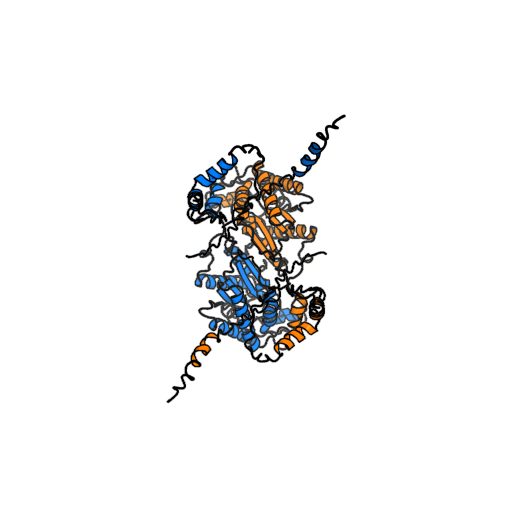C CA . ASP B 1 247 ? -17.406 3.135 9.891 1 95.94 247 ASP B CA 1
ATOM 4573 C C . ASP B 1 247 ? -18.578 4.102 10.078 1 95.94 247 ASP B C 1
ATOM 4575 O O . ASP B 1 247 ? -19.672 3.875 9.555 1 95.94 247 ASP B O 1
ATOM 4579 N N . GLY B 1 248 ? -18.312 5.164 10.805 1 93.44 248 GLY B N 1
ATOM 4580 C CA . GLY B 1 248 ? -19.328 6.168 11.031 1 93.44 248 GLY B CA 1
ATOM 4581 C C . GLY B 1 248 ? -19.797 6.844 9.75 1 93.44 248 GLY B C 1
ATOM 4582 O O . GLY B 1 248 ? -20.922 7.332 9.68 1 93.44 248 GLY B O 1
ATOM 4583 N N . LEU B 1 249 ? -18.969 6.82 8.703 1 92.56 249 LEU B N 1
ATOM 4584 C CA . LEU B 1 249 ? -19.281 7.469 7.434 1 92.56 249 LEU B CA 1
ATOM 4585 C C . LEU B 1 249 ? -19.875 6.477 6.445 1 92.56 249 LEU B C 1
ATOM 4587 O O . LEU B 1 249 ? -20.172 6.836 5.301 1 92.56 249 LEU B O 1
ATOM 4591 N N . GLY B 1 250 ? -20 5.215 6.875 1 93.5 250 GLY B N 1
ATOM 4592 C CA . GLY B 1 250 ? -20.469 4.191 5.953 1 93.5 250 GLY B CA 1
ATOM 4593 C C . GLY B 1 250 ? -19.422 3.785 4.934 1 93.5 250 GLY B C 1
ATOM 4594 O O . GLY B 1 250 ? -19.75 3.338 3.834 1 93.5 250 GLY B O 1
ATOM 4595 N N . LEU B 1 251 ? -18.188 4.008 5.258 1 94.94 251 LEU B N 1
ATOM 4596 C CA . LEU B 1 251 ? -17.078 3.691 4.367 1 94.94 251 LEU B CA 1
ATOM 4597 C C . LEU B 1 251 ? -16.172 2.629 4.984 1 94.94 251 LEU B C 1
ATOM 4599 O O . LEU B 1 251 ? -15.047 2.422 4.523 1 94.94 251 LEU B O 1
ATOM 4603 N N . GLY B 1 252 ? -16.609 2.002 6.027 1 96.06 252 GLY B N 1
ATOM 4604 C CA . GLY B 1 252 ? -15.875 0.924 6.664 1 96.06 252 GLY B CA 1
ATOM 4605 C C . GLY B 1 252 ? -15.641 -0.263 5.75 1 96.06 252 GLY B C 1
ATOM 4606 O O . GLY B 1 252 ? -16.188 -0.316 4.645 1 96.06 252 GLY B O 1
ATOM 4607 N N . VAL B 1 253 ? -14.867 -1.152 6.23 1 96.81 253 VAL B N 1
ATOM 4608 C CA . VAL B 1 253 ? -14.422 -2.307 5.457 1 96.81 253 VAL B CA 1
ATOM 4609 C C . VAL B 1 253 ? -15.633 -3.076 4.934 1 96.81 253 VAL B C 1
ATOM 4611 O O . VAL B 1 253 ? -15.695 -3.416 3.75 1 96.81 253 VAL B O 1
ATOM 4614 N N . GLU B 1 254 ? -16.641 -3.281 5.746 1 94.5 254 GLU B N 1
ATOM 4615 C CA . GLU B 1 254 ? -17.797 -4.09 5.383 1 94.5 254 GLU B CA 1
ATOM 4616 C C . GLU B 1 254 ? -18.688 -3.363 4.383 1 94.5 254 GLU B C 1
ATOM 4618 O O . GLU B 1 254 ? -19.5 -3.986 3.697 1 94.5 254 GLU B O 1
ATOM 4623 N N . ALA B 1 255 ? -18.562 -2.092 4.355 1 94 255 ALA B N 1
ATOM 4624 C CA . ALA B 1 255 ? -19.391 -1.289 3.461 1 94 255 ALA B CA 1
ATOM 4625 C C . ALA B 1 255 ? -18.797 -1.242 2.055 1 94 255 ALA B C 1
ATOM 4627 O O . ALA B 1 255 ? -19.469 -0.824 1.106 1 94 255 ALA B O 1
ATOM 4628 N N . CYS B 1 256 ? -17.578 -1.697 1.889 1 93.56 256 CYS B N 1
ATOM 4629 C CA . CYS B 1 256 ? -16.891 -1.639 0.6 1 93.56 256 CYS B CA 1
ATOM 4630 C C . CYS B 1 256 ? -17.062 -2.949 -0.163 1 93.56 256 CYS B C 1
ATOM 4632 O O . CYS B 1 256 ? -16.953 -4.027 0.422 1 93.56 256 CYS B O 1
ATOM 4634 N N . ALA B 1 257 ? -17.281 -2.85 -1.408 1 91.12 257 ALA B N 1
ATOM 4635 C CA . ALA B 1 257 ? -17.438 -4.031 -2.254 1 91.12 257 ALA B CA 1
ATOM 4636 C C . ALA B 1 257 ? -16.078 -4.637 -2.602 1 91.12 257 ALA B C 1
ATOM 4638 O O . ALA B 1 257 ? -15.117 -3.914 -2.844 1 91.12 257 ALA B O 1
ATOM 4639 N N . GLU B 1 258 ? -16.047 -5.953 -2.701 1 92.81 258 GLU B N 1
ATOM 4640 C CA . GLU B 1 258 ? -14.859 -6.641 -3.193 1 92.81 258 GLU B CA 1
ATOM 4641 C C . GLU B 1 258 ? -14.727 -6.496 -4.707 1 92.81 258 GLU B C 1
ATOM 4643 O O . GLU B 1 258 ? -15.719 -6.301 -5.41 1 92.81 258 GLU B O 1
ATOM 4648 N N . ASP B 1 259 ? -13.516 -6.562 -5.152 1 92.06 259 ASP B N 1
ATOM 4649 C CA . ASP B 1 259 ? -13.281 -6.34 -6.574 1 92.06 259 ASP B CA 1
ATOM 4650 C C . ASP B 1 259 ? -13.305 -7.656 -7.348 1 92.06 259 ASP B C 1
ATOM 4652 O O . ASP B 1 259 ? -13.195 -7.664 -8.578 1 92.06 259 ASP B O 1
ATOM 4656 N N . ALA B 1 260 ? -13.445 -8.773 -6.664 1 93.56 260 ALA B N 1
ATOM 4657 C CA . ALA B 1 260 ? -13.484 -10.102 -7.258 1 93.56 260 ALA B CA 1
ATOM 4658 C C . ALA B 1 260 ? -14.188 -11.102 -6.336 1 93.56 260 ALA B C 1
ATOM 4660 O O . ALA B 1 260 ? -14.312 -10.859 -5.137 1 93.56 260 ALA B O 1
ATOM 4661 N N . PRO B 1 261 ? -14.633 -12.188 -6.867 1 93.75 261 PRO B N 1
ATOM 4662 C CA . PRO B 1 261 ? -15.289 -13.164 -6 1 93.75 261 PRO B CA 1
ATOM 4663 C C . PRO B 1 261 ? -14.32 -13.867 -5.051 1 93.75 261 PRO B C 1
ATOM 4665 O O . PRO B 1 261 ? -13.141 -14.023 -5.371 1 93.75 261 PRO B O 1
ATOM 4668 N N . GLY B 1 262 ? -14.852 -14.219 -3.896 1 94.06 262 GLY B N 1
ATOM 4669 C CA . GLY B 1 262 ? -14.094 -15.094 -3.021 1 94.06 262 GLY B CA 1
ATOM 4670 C C . GLY B 1 262 ? -13.93 -16.5 -3.582 1 94.06 262 GLY B C 1
ATOM 4671 O O . GLY B 1 262 ? -14.727 -16.938 -4.414 1 94.06 262 GLY B O 1
ATOM 4672 N N . HIS B 1 263 ? -12.875 -17.141 -3.146 1 92.25 263 HIS B N 1
ATOM 4673 C CA . HIS B 1 263 ? -12.594 -18.453 -3.734 1 92.25 263 HIS B CA 1
ATOM 4674 C C . HIS B 1 263 ? -13.727 -19.438 -3.453 1 92.25 263 HIS B C 1
ATOM 4676 O O . HIS B 1 263 ? -13.984 -20.328 -4.258 1 92.25 263 HIS B O 1
ATOM 4682 N N . ALA B 1 264 ? -14.391 -19.234 -2.342 1 90.62 264 ALA B N 1
ATOM 4683 C CA . ALA B 1 264 ? -15.5 -20.125 -1.992 1 90.62 264 ALA B CA 1
ATOM 4684 C C . ALA B 1 264 ? -16.656 -19.969 -2.98 1 90.62 264 ALA B C 1
ATOM 4686 O O . ALA B 1 264 ? -17.484 -20.875 -3.131 1 90.62 264 ALA B O 1
ATOM 4687 N N . GLU B 1 265 ? -16.688 -18.859 -3.662 1 91.5 265 GLU B N 1
ATOM 4688 C CA . GLU B 1 265 ? -17.781 -18.562 -4.586 1 91.5 265 GLU B CA 1
ATOM 4689 C C . GLU B 1 265 ? -17.453 -19.047 -5.996 1 91.5 265 GLU B C 1
ATOM 4691 O O . GLU B 1 265 ? -18.297 -18.984 -6.891 1 91.5 265 GLU B O 1
ATOM 4696 N N . ILE B 1 266 ? -16.266 -19.578 -6.172 1 93.25 266 ILE B N 1
ATOM 4697 C CA . ILE B 1 266 ? -15.828 -19.969 -7.504 1 93.25 266 ILE B CA 1
ATOM 4698 C C . ILE B 1 266 ? -15.867 -21.5 -7.625 1 93.25 266 ILE B C 1
ATOM 4700 O O . ILE B 1 266 ? -15.172 -22.203 -6.891 1 93.25 266 ILE B O 1
ATOM 4704 N N . GLU B 1 267 ? -16.703 -21.969 -8.492 1 89.31 267 GLU B N 1
ATOM 4705 C CA . GLU B 1 267 ? -16.719 -23.391 -8.812 1 89.31 267 GLU B CA 1
ATOM 4706 C C . GLU B 1 267 ? -16.031 -23.672 -10.148 1 89.31 267 GLU B C 1
ATOM 4708 O O . GLU B 1 267 ? -15.453 -24.734 -10.344 1 89.31 267 GLU B O 1
ATOM 4713 N N . SER B 1 268 ? -16.188 -22.703 -10.977 1 86.38 268 SER B N 1
ATOM 4714 C CA . SER B 1 268 ? -15.539 -22.766 -12.289 1 86.38 268 SER B CA 1
ATOM 4715 C C . SER B 1 268 ? -15.125 -21.375 -12.766 1 86.38 268 SER B C 1
ATOM 4717 O O . SER B 1 268 ? -15.562 -20.375 -12.211 1 86.38 268 SER B O 1
ATOM 4719 N N . ALA B 1 269 ? -14.273 -21.391 -13.758 1 84.12 269 ALA B N 1
ATOM 4720 C CA . ALA B 1 269 ? -13.812 -20.125 -14.32 1 84.12 269 ALA B CA 1
ATOM 4721 C C . ALA B 1 269 ? -14.984 -19.297 -14.836 1 84.12 269 ALA B C 1
ATOM 4723 O O . ALA B 1 269 ? -14.938 -18.062 -14.82 1 84.12 269 ALA B O 1
ATOM 4724 N N . ALA B 1 270 ? -16.047 -19.938 -15.164 1 85.69 270 ALA B N 1
ATOM 4725 C CA . ALA B 1 270 ? -17.25 -19.266 -15.664 1 85.69 270 ALA B CA 1
ATOM 4726 C C . ALA B 1 270 ? -17.875 -18.406 -14.578 1 85.69 270 ALA B C 1
ATOM 4728 O O . ALA B 1 270 ? -18.516 -17.391 -14.867 1 85.69 270 ALA B O 1
ATOM 4729 N N . ASP B 1 271 ? -17.625 -18.812 -13.367 1 90.19 271 ASP B N 1
ATOM 4730 C CA . ASP B 1 271 ? -18.172 -18.047 -12.25 1 90.19 271 ASP B CA 1
ATOM 4731 C C . ASP B 1 271 ? -17.516 -16.672 -12.148 1 90.19 271 ASP B C 1
ATOM 4733 O O . ASP B 1 271 ? -18.141 -15.695 -11.727 1 90.19 271 ASP B O 1
ATOM 4737 N N . ILE B 1 272 ? -16.312 -16.578 -12.586 1 90.56 272 ILE B N 1
ATOM 4738 C CA . ILE B 1 272 ? -15.602 -15.312 -12.57 1 90.56 272 ILE B CA 1
ATOM 4739 C C . ILE B 1 272 ? -16.188 -14.367 -13.609 1 90.56 272 ILE B C 1
ATOM 4741 O O . ILE B 1 272 ? -16.453 -13.195 -13.312 1 90.56 272 ILE B O 1
ATOM 4745 N N . ASP B 1 273 ? -16.516 -14.93 -14.742 1 86.94 273 ASP B N 1
ATOM 4746 C CA . ASP B 1 273 ? -17.156 -14.125 -15.789 1 86.94 273 ASP B CA 1
ATOM 4747 C C . ASP B 1 273 ? -18.5 -13.594 -15.328 1 86.94 273 ASP B C 1
ATOM 4749 O O . ASP B 1 273 ? -18.812 -12.414 -15.523 1 86.94 273 ASP B O 1
ATOM 4753 N N . ARG B 1 274 ? -19.219 -14.453 -14.719 1 86.12 274 ARG B N 1
ATOM 4754 C CA . ARG B 1 274 ? -20.547 -14.078 -14.25 1 86.12 274 ARG B CA 1
ATOM 4755 C C . ARG B 1 274 ? -20.469 -13 -13.172 1 86.12 274 ARG B C 1
ATOM 4757 O O . ARG B 1 274 ? -21.312 -12.102 -13.125 1 86.12 274 ARG B O 1
ATOM 4764 N N . TRP B 1 275 ? -19.469 -13.148 -12.383 1 89.38 275 TRP B N 1
ATOM 4765 C CA . TRP B 1 275 ? -19.297 -12.188 -11.305 1 89.38 275 TRP B CA 1
ATOM 4766 C C . TRP B 1 275 ? -19.094 -10.781 -11.859 1 89.38 275 TRP B C 1
ATOM 4768 O O . TRP B 1 275 ? -19.672 -9.812 -11.367 1 89.38 275 TRP B O 1
ATOM 4778 N N . TYR B 1 276 ? -18.312 -10.625 -12.867 1 86.44 276 TYR B N 1
ATOM 4779 C CA . TYR B 1 276 ? -17.969 -9.305 -13.398 1 86.44 276 TYR B CA 1
ATOM 4780 C C . TYR B 1 276 ? -19.078 -8.797 -14.312 1 86.44 276 TYR B C 1
ATOM 4782 O O . TYR B 1 276 ? -19.125 -7.605 -14.625 1 86.44 276 TYR B O 1
ATOM 4790 N N . THR B 1 277 ? -20.016 -9.586 -14.695 1 77.5 277 THR B N 1
ATOM 4791 C CA . THR B 1 277 ? -21.078 -9.156 -15.602 1 77.5 277 THR B CA 1
ATOM 4792 C C . THR B 1 277 ? -22.406 -9.039 -14.867 1 77.5 277 THR B C 1
ATOM 4794 O O . THR B 1 277 ? -23.438 -8.781 -15.484 1 77.5 277 THR B O 1
ATOM 4797 N N . ARG B 1 278 ? -22.172 -9.211 -13.562 1 65.56 278 ARG B N 1
ATOM 4798 C CA . ARG B 1 278 ? -23.391 -9.109 -12.766 1 65.56 278 ARG B CA 1
ATOM 4799 C C . ARG B 1 278 ? -23.969 -7.699 -12.82 1 65.56 278 ARG B C 1
ATOM 4801 O O . ARG B 1 278 ? -23.234 -6.719 -12.664 1 65.56 278 ARG B O 1
ATOM 4808 N N . GLY B 1 279 ? -25.219 -7.492 -13.273 1 53.94 279 GLY B N 1
ATOM 4809 C CA . GLY B 1 279 ? -25.953 -6.234 -13.344 1 53.94 279 GLY B CA 1
ATOM 4810 C C . GLY B 1 279 ? -25.859 -5.566 -14.703 1 53.94 279 GLY B C 1
ATOM 4811 O O . GLY B 1 279 ? -26.359 -4.453 -14.883 1 53.94 279 GLY B O 1
ATOM 4812 N N . VAL B 1 280 ? -24.844 -5.867 -15.469 1 44.72 280 VAL B N 1
ATOM 4813 C CA . VAL B 1 280 ? -24.891 -5.348 -16.828 1 44.72 280 VAL B CA 1
ATOM 4814 C C . VAL B 1 280 ? -26.203 -5.773 -17.5 1 44.72 280 VAL B C 1
ATOM 4816 O O . VAL B 1 280 ? -26.5 -6.969 -17.594 1 44.72 280 VAL B O 1
ATOM 4819 N N . PRO B 1 281 ? -27.172 -4.848 -17.453 1 38.12 281 PRO B N 1
ATOM 4820 C CA . PRO B 1 281 ? -28.406 -5.23 -18.141 1 38.12 281 PRO B CA 1
ATOM 4821 C C . PRO B 1 281 ? -28.156 -5.789 -19.531 1 38.12 281 PRO B C 1
ATOM 4823 O O . PRO B 1 281 ? -27.281 -5.305 -20.25 1 38.12 281 PRO B O 1
ATOM 4826 N N . CYS B 1 282 ? -28.266 -7.043 -19.719 1 33.44 282 CYS B N 1
ATOM 4827 C CA . CYS B 1 282 ? -28.219 -7.629 -21.047 1 33.44 282 CYS B CA 1
ATOM 4828 C C . CYS B 1 282 ? -28.953 -6.746 -22.062 1 33.44 282 CYS B C 1
ATOM 4830 O O . CYS B 1 282 ? -28.781 -6.906 -23.266 1 33.44 282 CYS B O 1
ATOM 4832 N N . SER B 1 283 ? -30.047 -6.113 -21.672 1 31.53 283 SER B N 1
ATOM 4833 C CA . SER B 1 283 ? -30.938 -5.578 -22.688 1 31.53 283 SER B CA 1
ATOM 4834 C C . SER B 1 283 ? -30.328 -4.352 -23.359 1 31.53 283 SER B C 1
ATOM 4836 O O . SER B 1 283 ? -30.5 -4.156 -24.578 1 31.53 283 SER B O 1
ATOM 4838 N N . GLY B 1 284 ? -29.984 -3.199 -22.594 1 29.48 284 GLY B N 1
ATOM 4839 C CA . GLY B 1 284 ? -30 -1.889 -23.219 1 29.48 284 GLY B CA 1
ATOM 4840 C C . GLY B 1 284 ? -28.672 -1.524 -23.859 1 29.48 284 GLY B C 1
ATOM 4841 O O . GLY B 1 284 ? -28.359 -0.344 -24.031 1 29.48 284 GLY B O 1
ATOM 4842 N N . LEU B 1 285 ? -27.703 -2.336 -23.969 1 29.3 285 LEU B N 1
ATOM 4843 C CA . LEU B 1 285 ? -26.625 -1.852 -24.812 1 29.3 285 LEU B CA 1
ATOM 4844 C C . LEU B 1 285 ? -27.141 -1.497 -26.203 1 29.3 285 LEU B C 1
ATOM 4846 O O . LEU B 1 285 ? -27.656 -2.361 -26.922 1 29.3 285 LEU B O 1
ATOM 4850 N N . ARG B 1 286 ? -27.703 -0.285 -26.234 1 26.17 286 ARG B N 1
ATOM 4851 C CA . ARG B 1 286 ? -28.062 0.269 -27.531 1 26.17 286 ARG B CA 1
ATOM 4852 C C . ARG B 1 286 ? -26.812 0.556 -28.375 1 26.17 286 ARG B C 1
ATOM 4854 O O . ARG B 1 286 ? -25.875 1.199 -27.906 1 26.17 286 ARG B O 1
ATOM 4861 N N . PHE B 1 287 ? -26.391 -0.387 -29.141 1 26.55 287 PHE B N 1
ATOM 4862 C CA . PHE B 1 287 ? -25.438 -0.121 -30.219 1 26.55 287 PHE B CA 1
ATOM 4863 C C . PHE B 1 287 ? -26.016 0.886 -31.203 1 26.55 287 PHE B C 1
ATOM 4865 O O . PHE B 1 287 ? -27.156 0.748 -31.656 1 26.55 287 PHE B O 1
ATOM 4872 N N . THR B 1 288 ? -25.828 2.09 -30.812 1 25.38 288 THR B N 1
ATOM 4873 C CA . THR B 1 288 ? -26.172 2.973 -31.922 1 25.38 288 THR B CA 1
ATOM 4874 C C . THR B 1 288 ? -25.109 2.906 -33 1 25.38 288 THR B C 1
ATOM 4876 O O . THR B 1 288 ? -23.938 3.18 -32.75 1 25.38 288 THR B O 1
ATOM 4879 N N . ALA B 1 289 ? -25.141 1.911 -33.781 1 25.91 289 ALA B N 1
ATOM 4880 C CA . ALA B 1 289 ? -24.438 1.951 -35.062 1 25.91 289 ALA B CA 1
ATOM 4881 C C . ALA B 1 289 ? -24.906 3.135 -35.906 1 25.91 289 ALA B C 1
ATOM 4883 O O . ALA B 1 289 ? -26.094 3.287 -36.156 1 25.91 289 ALA B O 1
ATOM 4884 N N . MET B 1 290 ? -24.312 4.23 -35.531 1 25.06 290 MET B N 1
ATOM 4885 C CA . MET B 1 290 ? -24.594 5.281 -36.5 1 25.06 290 MET B CA 1
ATOM 4886 C C . MET B 1 290 ? -24.062 4.91 -37.875 1 25.06 290 MET B C 1
ATOM 4888 O O . MET B 1 290 ? -22.859 4.664 -38.031 1 25.06 290 MET B O 1
ATOM 4892 N N . ALA B 1 291 ? -24.719 3.916 -38.469 1 25.17 291 ALA B N 1
ATOM 4893 C CA . ALA B 1 291 ? -24.531 3.781 -39.906 1 25.17 291 ALA B CA 1
ATOM 4894 C C . ALA B 1 291 ? -24.984 5.039 -40.656 1 25.17 291 ALA B C 1
ATOM 4896 O O . ALA B 1 291 ? -26.047 5.59 -40.344 1 25.17 291 ALA B O 1
ATOM 4897 N N . SER B 1 292 ? -23.984 5.852 -40.906 1 25.89 292 SER B N 1
ATOM 4898 C CA . SER B 1 292 ? -24.359 6.859 -41.875 1 25.89 292 SER B CA 1
ATOM 4899 C C . SER B 1 292 ? -25.062 6.23 -43.094 1 25.89 292 SER B C 1
ATOM 4901 O O . SER B 1 292 ? -24.422 5.871 -44.062 1 25.89 292 SER B O 1
ATOM 4903 N N . THR B 1 293 ? -25.938 5.254 -42.844 1 25.45 293 THR B N 1
ATOM 4904 C CA . THR B 1 293 ? -26.625 4.98 -44.125 1 25.45 293 THR B CA 1
ATOM 4905 C C . THR B 1 293 ? -27.406 6.207 -44.562 1 25.45 293 THR B C 1
ATOM 4907 O O . THR B 1 293 ? -27.766 7.066 -43.781 1 25.45 293 THR B O 1
ATOM 4910 N N . SER B 1 294 ? -27.172 6.664 -45.844 1 27.44 294 SER B N 1
ATOM 4911 C CA . SER B 1 294 ? -28.25 7.383 -46.531 1 27.44 294 SER B CA 1
ATOM 4912 C C . SER B 1 294 ? -29.609 6.828 -46.125 1 27.44 294 SER B C 1
ATOM 4914 O O . SER B 1 294 ? -30.578 7.582 -46.031 1 27.44 294 SER B O 1
ATOM 4916 N N . SER B 1 295 ? -29.953 5.586 -46.656 1 24.72 295 SER B N 1
ATOM 4917 C CA . SER B 1 295 ? -31.375 5.234 -46.562 1 24.72 295 SER B CA 1
ATOM 4918 C C . SER B 1 295 ? -31.75 4.762 -45.156 1 24.72 295 SER B C 1
ATOM 4920 O O . SER B 1 295 ? -30.938 4.141 -44.469 1 24.72 295 SER B O 1
ATOM 4922 N N . PRO B 1 296 ? -32.875 5.102 -44.594 1 27.95 296 PRO B N 1
ATOM 4923 C CA . PRO B 1 296 ? -33.594 4.957 -43.312 1 27.95 296 PRO B CA 1
ATOM 4924 C C . PRO B 1 296 ? -33.594 3.514 -42.812 1 27.95 296 PRO B C 1
ATOM 4926 O O . PRO B 1 296 ? -34.344 3.186 -41.875 1 27.95 296 PRO B O 1
ATOM 4929 N N . ALA B 1 297 ? -32.875 2.49 -43.469 1 25.38 297 ALA B N 1
ATOM 4930 C CA . ALA B 1 297 ? -33.406 1.159 -43.188 1 25.38 297 ALA B CA 1
ATOM 4931 C C . ALA B 1 297 ? -33.188 0.778 -41.75 1 25.38 297 ALA B C 1
ATOM 4933 O O . ALA B 1 297 ? -32.344 1.351 -41.062 1 25.38 297 ALA B O 1
ATOM 4934 N N . PRO B 1 298 ? -33.75 -0.468 -41.25 1 27.56 298 PRO B N 1
ATOM 4935 C CA . PRO B 1 298 ? -34.125 -1.075 -40 1 27.56 298 PRO B CA 1
ATOM 4936 C C . PRO B 1 298 ? -32.938 -1.36 -39.094 1 27.56 298 PRO B C 1
ATOM 4938 O O . PRO B 1 298 ? -33.031 -2.178 -38.156 1 27.56 298 PRO B O 1
ATOM 4941 N N . ALA B 1 299 ? -31.906 -0.583 -39.188 1 27.33 299 ALA B N 1
ATOM 4942 C CA . ALA B 1 299 ? -30.688 -0.934 -38.469 1 27.33 299 ALA B CA 1
ATOM 4943 C C . ALA B 1 299 ? -30.953 -0.988 -36.969 1 27.33 299 ALA B C 1
ATOM 4945 O O . ALA B 1 299 ? -30.125 -1.495 -36.188 1 27.33 299 ALA B O 1
ATOM 4946 N N . VAL B 1 300 ? -32 -0.329 -36.531 1 28.83 300 VAL B N 1
ATOM 4947 C CA . VAL B 1 300 ? -32.25 -0.273 -35.094 1 28.83 300 VAL B CA 1
ATOM 4948 C C . VAL B 1 300 ? -32.594 -1.671 -34.594 1 28.83 300 VAL B C 1
ATOM 4950 O O . VAL B 1 300 ? -32.25 -2.021 -33.469 1 28.83 300 VAL B O 1
ATOM 4953 N N . ALA B 1 301 ? -33.375 -2.502 -35.406 1 27.55 301 ALA B N 1
ATOM 4954 C CA . ALA B 1 301 ? -33.875 -3.787 -34.938 1 27.55 301 ALA B CA 1
ATOM 4955 C C . ALA B 1 301 ? -32.75 -4.766 -34.656 1 27.55 301 ALA B C 1
ATOM 4957 O O . ALA B 1 301 ? -32.844 -5.625 -33.781 1 27.55 301 ALA B O 1
ATOM 4958 N N . LEU B 1 302 ? -31.688 -4.664 -35.5 1 27.03 302 LEU B N 1
ATOM 4959 C CA . LEU B 1 302 ? -30.672 -5.695 -35.344 1 27.03 302 LEU B CA 1
ATOM 4960 C C . LEU B 1 302 ? -29.922 -5.523 -34.031 1 27.03 302 LEU B C 1
ATOM 4962 O O . LEU B 1 302 ? -29.578 -6.508 -33.375 1 27.03 302 LEU B O 1
ATOM 4966 N N . MET B 1 303 ? -29.766 -4.258 -33.562 1 28.72 303 MET B N 1
ATOM 4967 C CA . MET B 1 303 ? -28.922 -4.094 -32.375 1 28.72 303 MET B CA 1
ATOM 4968 C C . MET B 1 303 ? -29.656 -4.535 -31.125 1 28.72 303 MET B C 1
ATOM 4970 O O . MET B 1 303 ? -29.047 -5.066 -30.188 1 28.72 303 MET B O 1
ATOM 4974 N N . ASP B 1 304 ? -30.969 -4.371 -31.031 1 29.28 304 ASP B N 1
ATOM 4975 C CA . ASP B 1 304 ? -31.734 -4.855 -29.875 1 29.28 304 ASP B CA 1
ATOM 4976 C C . ASP B 1 304 ? -31.625 -6.371 -29.75 1 29.28 304 ASP B C 1
ATOM 4978 O O . ASP B 1 304 ? -31.625 -6.91 -28.641 1 29.28 304 ASP B O 1
ATOM 4982 N N . GLN B 1 305 ? -31.781 -7.184 -30.859 1 28 305 GLN B N 1
ATOM 4983 C CA . GLN B 1 305 ? -31.734 -8.641 -30.797 1 28 305 GLN B CA 1
ATOM 4984 C C . GLN B 1 305 ? -30.328 -9.125 -30.453 1 28 305 GLN B C 1
ATOM 4986 O O . GLN B 1 305 ? -30.141 -10.281 -30.062 1 28 305 GLN B O 1
ATOM 4991 N N . MET B 1 306 ? -29.312 -8.367 -30.781 1 28.95 306 MET B N 1
ATOM 4992 C CA . MET B 1 306 ? -27.969 -8.891 -30.578 1 28.95 306 MET B CA 1
ATOM 4993 C C . MET B 1 306 ? -27.594 -8.852 -29.094 1 28.95 306 MET B C 1
ATOM 4995 O O . MET B 1 306 ? -26.547 -9.375 -28.703 1 28.95 306 MET B O 1
ATOM 4999 N N . ALA B 1 307 ? -28.297 -8.102 -28.281 1 29.09 307 ALA B N 1
ATOM 5000 C CA . ALA B 1 307 ? -27.938 -8.023 -26.875 1 29.09 307 ALA B CA 1
ATOM 5001 C C . ALA B 1 307 ? -28.266 -9.328 -26.141 1 29.09 307 ALA B C 1
ATOM 5003 O O . ALA B 1 307 ? -27.984 -9.477 -24.953 1 29.09 307 ALA B O 1
ATOM 5004 N N . THR B 1 308 ? -29.234 -10.203 -26.641 1 27.22 308 THR B N 1
ATOM 5005 C CA . THR B 1 308 ? -29.516 -11.453 -25.938 1 27.22 308 THR B CA 1
ATOM 5006 C C . THR B 1 308 ? -28.422 -12.484 -26.203 1 27.22 308 THR B C 1
ATOM 5008 O O . THR B 1 308 ? -27.625 -12.312 -27.125 1 27.22 308 THR B O 1
ATOM 5011 N N . ASP B 1 309 ? -28.578 -13.82 -25.719 1 31.28 309 ASP B N 1
ATOM 5012 C CA . ASP B 1 309 ? -27.766 -15.039 -25.797 1 31.28 309 ASP B CA 1
ATOM 5013 C C . ASP B 1 309 ? -27.281 -15.297 -27.219 1 31.28 309 ASP B C 1
ATOM 5015 O O . ASP B 1 309 ? -26.25 -15.93 -27.422 1 31.28 309 ASP B O 1
ATOM 5019 N N . SER B 1 310 ? -28.031 -14.93 -28.25 1 28.86 310 SER B N 1
ATOM 5020 C CA . SER B 1 310 ? -27.828 -15.344 -29.641 1 28.86 310 SER B CA 1
ATOM 5021 C C . SER B 1 310 ? -26.75 -14.508 -30.312 1 28.86 310 SER B C 1
ATOM 5023 O O . SER B 1 310 ? -26.375 -14.766 -31.453 1 28.86 310 SER B O 1
ATOM 5025 N N . PHE B 1 311 ? -26.484 -13.312 -29.859 1 31.98 311 PHE B N 1
ATOM 5026 C CA . PHE B 1 311 ? -25.484 -12.539 -30.578 1 31.98 311 PHE B CA 1
ATOM 5027 C C . PHE B 1 311 ? -24.078 -13.109 -30.359 1 31.98 311 PHE B C 1
ATOM 5029 O O . PHE B 1 311 ? -23.297 -13.227 -31.312 1 31.98 311 PHE B O 1
ATOM 5036 N N . LEU B 1 312 ? -23.75 -13.586 -29.234 1 30.3 312 LEU B N 1
ATOM 5037 C CA . LEU B 1 312 ? -22.484 -14.305 -29.109 1 30.3 312 LEU B CA 1
ATOM 5038 C C . LEU B 1 312 ? -22.469 -15.539 -30 1 30.3 312 LEU B C 1
ATOM 5040 O O . LEU B 1 312 ? -21.438 -15.875 -30.578 1 30.3 312 LEU B O 1
ATOM 5044 N N . SER B 1 313 ? -23.594 -16.156 -30.156 1 29.03 313 SER B N 1
ATOM 5045 C CA . SER B 1 313 ? -23.672 -17.281 -31.078 1 29.03 313 SER B CA 1
ATOM 5046 C C . SER B 1 313 ? -23.578 -16.797 -32.531 1 29.03 313 SER B C 1
ATOM 5048 O O . SER B 1 313 ? -22.969 -17.453 -33.375 1 29.03 313 SER B O 1
ATOM 5050 N N . SER B 1 314 ? -24.203 -15.641 -32.812 1 29.56 314 SER B N 1
ATOM 5051 C CA . SER B 1 314 ? -24.25 -15.188 -34.219 1 29.56 314 SER B CA 1
ATOM 5052 C C . SER B 1 314 ? -22.938 -14.547 -34.656 1 29.56 314 SER B C 1
ATOM 5054 O O . SER B 1 314 ? -22.578 -14.602 -35.812 1 29.56 314 SER B O 1
ATOM 5056 N N . LEU B 1 315 ? -22.234 -13.859 -33.812 1 31.17 315 LEU B N 1
ATOM 5057 C CA . LEU B 1 315 ? -20.891 -13.43 -34.188 1 31.17 315 LEU B CA 1
ATOM 5058 C C . LEU B 1 315 ? -19.984 -14.633 -34.438 1 31.17 315 LEU B C 1
ATOM 5060 O O . LEU B 1 315 ? -19.141 -14.594 -35.344 1 31.17 315 LEU B O 1
ATOM 5064 N N . ALA B 1 316 ? -20.25 -15.734 -33.812 1 28.78 316 ALA B N 1
ATOM 5065 C CA . ALA B 1 316 ? -19.594 -16.984 -34.156 1 28.78 316 ALA B CA 1
ATOM 5066 C C . ALA B 1 316 ? -20.016 -17.453 -35.531 1 28.78 316 ALA B C 1
ATOM 5068 O O . ALA B 1 316 ? -19.188 -17.984 -36.312 1 28.78 316 ALA B O 1
ATOM 5069 N N . GLU B 1 317 ? -21.312 -17.234 -35.844 1 29.17 317 GLU B N 1
ATOM 5070 C CA . GLU B 1 317 ? -21.781 -17.672 -37.156 1 29.17 317 GLU B CA 1
ATOM 5071 C C . GLU B 1 317 ? -21.281 -16.75 -38.281 1 29.17 317 GLU B C 1
ATOM 5073 O O . GLU B 1 317 ? -20.984 -17.203 -39.375 1 29.17 317 GLU B O 1
ATOM 5078 N N . LEU B 1 318 ? -21.188 -15.477 -37.938 1 29.58 318 LEU B N 1
ATOM 5079 C CA . LEU B 1 318 ? -20.688 -14.609 -39 1 29.58 318 LEU B CA 1
ATOM 5080 C C . LEU B 1 318 ? -19.234 -14.953 -39.344 1 29.58 318 LEU B C 1
ATOM 5082 O O . LEU B 1 318 ? -18.797 -14.742 -40.469 1 29.58 318 LEU B O 1
ATOM 5086 N N . ARG B 1 319 ? -18.594 -15.516 -38.375 1 28.75 319 ARG B N 1
ATOM 5087 C CA . ARG B 1 319 ? -17.25 -16 -38.688 1 28.75 319 ARG B CA 1
ATOM 5088 C C . ARG B 1 319 ? -17.312 -17.188 -39.656 1 28.75 319 ARG B C 1
ATOM 5090 O O . ARG B 1 319 ? -16.312 -17.531 -40.312 1 28.75 319 ARG B O 1
ATOM 5097 N N . SER B 1 320 ? -18.5 -17.859 -39.562 1 28.44 320 SER B N 1
ATOM 5098 C CA . SER B 1 320 ? -18.594 -19 -40.469 1 28.44 320 SER B CA 1
ATOM 5099 C C . SER B 1 320 ? -19.094 -18.594 -41.844 1 28.44 320 SER B C 1
ATOM 5101 O O . SER B 1 320 ? -19.391 -19.438 -42.688 1 28.44 320 SER B O 1
ATOM 5103 N N . MET B 1 321 ? -19.594 -17.359 -41.938 1 25.88 321 MET B N 1
ATOM 5104 C CA . MET B 1 321 ? -20.109 -17.109 -43.281 1 25.88 321 MET B CA 1
ATOM 5105 C C . MET B 1 321 ? -19 -17.219 -44.344 1 25.88 321 MET B C 1
ATOM 5107 O O . MET B 1 321 ? -17.875 -16.75 -44.094 1 25.88 321 MET B O 1
ATOM 5111 N N . PRO B 1 322 ? -19.203 -18.109 -45.219 1 25 322 PRO B N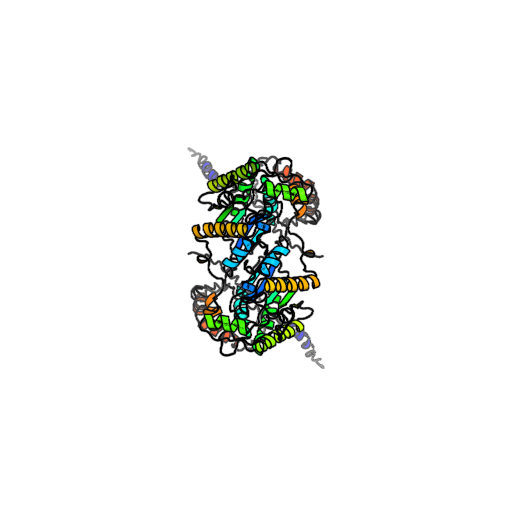 1
ATOM 5112 C CA . PRO B 1 322 ? -18.25 -18.375 -46.281 1 25 322 PRO B CA 1
ATOM 5113 C C . PRO B 1 322 ? -17.797 -17.094 -47 1 25 322 PRO B C 1
ATOM 5115 O O . PRO B 1 322 ? -18.562 -16.125 -47.094 1 25 322 PRO B O 1
ATOM 5118 N N . HIS B 1 323 ? -16.656 -16.625 -46.75 1 27.05 323 HIS B N 1
ATOM 5119 C CA . HIS B 1 323 ? -16.016 -15.562 -47.5 1 27.05 323 HIS B CA 1
ATOM 5120 C C . HIS B 1 323 ? -16.297 -15.703 -49 1 27.05 323 HIS B C 1
ATOM 5122 O O . HIS B 1 323 ? -15.844 -16.656 -49.625 1 27.05 323 HIS B O 1
ATOM 5128 N N . THR B 1 324 ? -17.594 -15.609 -49.406 1 24.61 324 THR B N 1
ATOM 5129 C CA . THR B 1 324 ? -17.812 -15.625 -50.844 1 24.61 324 THR B CA 1
ATOM 5130 C C . THR B 1 324 ? -16.859 -14.656 -51.531 1 24.61 324 THR B C 1
ATOM 5132 O O . THR B 1 324 ? -16.594 -13.57 -51.031 1 24.61 324 THR B O 1
ATOM 5135 N N . HIS B 1 325 ? -16.094 -15.172 -52.375 1 25.66 325 HIS B N 1
ATOM 5136 C CA . HIS B 1 325 ? -15.156 -14.578 -53.312 1 25.66 325 HIS B CA 1
ATOM 5137 C C . HIS B 1 325 ? -15.852 -13.547 -54.188 1 25.66 325 HIS B C 1
ATOM 5139 O O . HIS B 1 325 ? -16.75 -13.891 -54.969 1 25.66 325 HIS B O 1
ATOM 5145 N N . VAL B 1 326 ? -16.375 -12.453 -53.531 1 23.81 326 VAL B N 1
ATOM 5146 C CA . VAL B 1 326 ? -17.016 -11.484 -54.438 1 23.81 326 VAL B CA 1
ATOM 5147 C C . VAL B 1 326 ? -16.078 -11.156 -55.594 1 23.81 326 VAL B C 1
ATOM 5149 O O . VAL B 1 326 ? -14.914 -10.797 -55.375 1 23.81 326 VAL B O 1
ATOM 5152 N N . ASN B 1 327 ? -16.359 -11.75 -56.625 1 25.23 327 ASN B N 1
ATOM 5153 C CA . ASN B 1 327 ? -15.82 -11.453 -57.969 1 25.23 327 ASN B CA 1
ATOM 5154 C C . ASN B 1 327 ? -15.992 -9.977 -58.312 1 25.23 327 ASN B C 1
ATOM 5156 O O . ASN B 1 327 ? -17.125 -9.477 -58.344 1 25.23 327 ASN B O 1
ATOM 5160 N N . GLU B 1 328 ? -15.062 -9.141 -57.781 1 25.02 328 GLU B N 1
ATOM 5161 C CA . GLU B 1 328 ? -15 -7.699 -58 1 25.02 328 GLU B CA 1
ATOM 5162 C C . GLU B 1 328 ? -15.117 -7.379 -59.5 1 25.02 328 GLU B C 1
ATOM 5164 O O . GLU B 1 328 ? -14.195 -7.641 -60.281 1 25.02 328 GLU B O 1
ATOM 5169 N N . LYS B 1 329 ? -16.266 -7.594 -60.156 1 27.92 329 LYS B N 1
ATOM 5170 C CA . LYS B 1 329 ? -16.438 -6.996 -61.469 1 27.92 329 LYS B CA 1
ATOM 5171 C C . LYS B 1 329 ? -16.203 -5.488 -61.438 1 27.92 329 LYS B C 1
ATOM 5173 O O . LYS B 1 329 ? -16.531 -4.832 -60.438 1 27.92 329 LYS B O 1
ATOM 5178 N N . PRO B 1 330 ? -15.57 -4.871 -62.438 1 25.53 330 PRO B N 1
ATOM 5179 C CA . PRO B 1 330 ? -15.086 -3.51 -62.656 1 25.53 330 PRO B CA 1
ATOM 5180 C C . PRO B 1 330 ? -16.203 -2.467 -62.594 1 25.53 330 PRO B C 1
ATOM 5182 O O . PRO B 1 330 ? -17.094 -2.439 -63.438 1 25.53 330 PRO B O 1
ATOM 5185 N N . VAL B 1 331 ? -17.047 -2.393 -61.5 1 25.02 331 VAL B N 1
ATOM 5186 C CA . VAL B 1 331 ? -18.156 -1.465 -61.719 1 25.02 331 VAL B CA 1
ATOM 5187 C C . VAL B 1 331 ? -17.609 -0.059 -61.969 1 25.02 331 VAL B C 1
ATOM 5189 O O . VAL B 1 331 ? -16.547 0.295 -61.469 1 25.02 331 VAL B O 1
ATOM 5192 N N . GLY B 1 332 ? -18.141 0.734 -63 1 23.31 332 GLY B N 1
ATOM 5193 C CA . GLY B 1 332 ? -18 2.057 -63.594 1 23.31 332 GLY B CA 1
ATOM 5194 C C . GLY B 1 332 ? -17.906 3.16 -62.562 1 23.31 332 GLY B C 1
ATOM 5195 O O . GLY B 1 332 ? -16.812 3.709 -62.312 1 23.31 332 GLY B O 1
ATOM 5196 N N . ARG B 1 333 ? -18.844 4.07 -62.469 1 22 333 ARG B N 1
ATOM 5197 C CA . ARG B 1 333 ? -18.922 5.488 -62.125 1 22 333 ARG B CA 1
ATOM 5198 C C . ARG B 1 333 ? -18.641 5.727 -60.656 1 22 333 ARG B C 1
ATOM 5200 O O . ARG B 1 333 ? -18.797 4.816 -59.844 1 22 333 ARG B O 1
ATOM 5207 N N . ALA B 1 334 ? -18.266 7.109 -60.219 1 24.3 334 ALA B N 1
ATOM 5208 C CA . ALA B 1 334 ? -17.672 7.914 -59.156 1 24.3 334 ALA B CA 1
ATOM 5209 C C . ALA B 1 334 ? -18.438 7.773 -57.875 1 24.3 334 ALA B C 1
ATOM 5211 O O . ALA B 1 334 ? -18.188 8.5 -56.906 1 24.3 334 ALA B O 1
ATOM 5212 N N . GLU B 1 335 ? -19.359 6.879 -57.719 1 23.05 335 GLU B N 1
ATOM 5213 C CA . GLU B 1 335 ? -20.203 7.227 -56.594 1 23.05 335 GLU B CA 1
ATOM 5214 C C . GLU B 1 335 ? -19.391 7.246 -55.281 1 23.05 335 GLU B C 1
ATOM 5216 O O . GLU B 1 335 ? -18.547 6.379 -55.062 1 23.05 335 GLU B O 1
ATOM 5221 N N . LYS B 1 336 ? -19.359 8.586 -54.719 1 26.98 336 LYS B N 1
ATOM 5222 C CA . LYS B 1 336 ? -18.734 9.102 -53.5 1 26.98 336 LYS B CA 1
ATOM 5223 C C . LYS B 1 336 ? -18.891 8.117 -52.344 1 26.98 336 LYS B C 1
ATOM 5225 O O . LYS B 1 336 ? -20 7.703 -52.031 1 26.98 336 LYS B O 1
ATOM 5230 N N . PRO B 1 337 ? -17.953 7.219 -52.188 1 24.77 337 PRO B N 1
ATOM 5231 C CA . PRO B 1 337 ? -18.125 6.172 -51.188 1 24.77 337 PRO B CA 1
ATOM 5232 C C . PRO B 1 337 ? -18.422 6.73 -49.812 1 24.77 337 PRO B C 1
ATOM 5234 O O . PRO B 1 337 ? -17.719 7.637 -49.344 1 24.77 337 PRO B O 1
ATOM 5237 N N . ASN B 1 338 ? -19.75 7.094 -49.5 1 23.25 338 ASN B N 1
ATOM 5238 C CA . ASN B 1 338 ? -20.25 7.52 -48.188 1 23.25 338 ASN B CA 1
ATOM 5239 C C . ASN B 1 338 ? -19.656 6.672 -47.062 1 23.25 338 ASN B C 1
ATOM 5241 O O . ASN B 1 338 ? -20.125 5.562 -46.812 1 23.25 338 ASN B O 1
ATOM 5245 N N . ASP B 1 339 ? -18.406 6.574 -47.125 1 24.84 339 ASP B N 1
ATOM 5246 C CA . ASP B 1 339 ? -17.766 5.785 -46.094 1 24.84 339 ASP B CA 1
ATOM 5247 C C . ASP B 1 339 ? -18.203 6.242 -44.688 1 24.84 339 ASP B C 1
ATOM 5249 O O . ASP B 1 339 ? -17.953 7.383 -44.312 1 24.84 339 ASP B O 1
ATOM 5253 N N . PHE B 1 340 ? -19.438 5.906 -44.344 1 22.14 340 PHE B N 1
ATOM 5254 C CA . PHE B 1 340 ? -20.094 6.203 -43.094 1 22.14 340 PHE B CA 1
ATOM 5255 C C . PHE B 1 340 ? -19.297 5.633 -41.906 1 22.14 340 PHE B C 1
ATOM 5257 O O . PHE B 1 340 ? -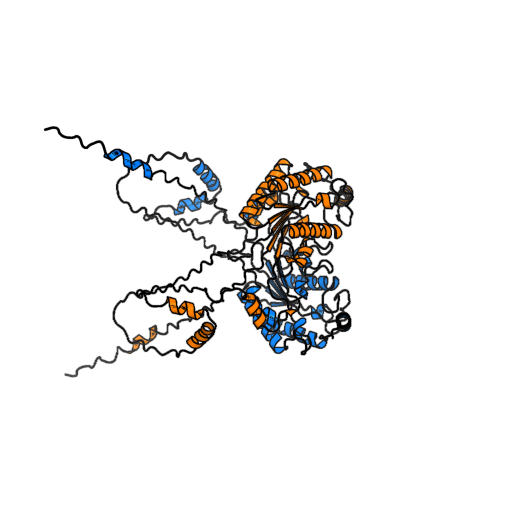18.906 4.465 -41.938 1 22.14 340 PHE B O 1
ATOM 5264 N N . GLY B 1 341 ? -18.312 6.242 -41.562 1 24.19 341 GLY B N 1
ATOM 5265 C CA . GLY B 1 341 ? -17.641 5.883 -40.344 1 24.19 341 GLY B CA 1
ATOM 5266 C C . GLY B 1 341 ? -18.516 6.098 -39.094 1 24.19 341 GLY B C 1
ATOM 5267 O O . GLY B 1 341 ? -19.297 7.051 -39.062 1 24.19 341 GLY B O 1
ATOM 5268 N N . VAL B 1 342 ? -19.234 5.059 -38.688 1 23.31 342 VAL B N 1
ATOM 5269 C CA . VAL B 1 342 ? -20.031 5.152 -37.469 1 23.31 342 VAL B CA 1
ATOM 5270 C C . VAL B 1 342 ? -19.109 5.312 -36.25 1 23.31 342 VAL B C 1
ATOM 5272 O O . VAL B 1 342 ? -18.172 4.531 -36.094 1 23.31 342 VAL B O 1
ATOM 5275 N N . LEU B 1 343 ? -19.016 6.543 -35.875 1 24.17 343 LEU B N 1
ATOM 5276 C CA . LEU B 1 343 ? -18.438 6.832 -34.562 1 24.17 343 LEU B CA 1
ATOM 5277 C C . LEU B 1 343 ? -19.422 6.492 -33.438 1 24.17 343 LEU B C 1
ATOM 5279 O O . LEU B 1 343 ? -20.562 6.973 -33.438 1 24.17 343 LEU B O 1
ATOM 5283 N N . VAL B 1 344 ? -19.375 5.297 -32.906 1 24.53 344 VAL B N 1
ATOM 5284 C CA . VAL B 1 344 ? -20.203 4.973 -31.766 1 24.53 344 VAL B CA 1
ATOM 5285 C C . VAL B 1 344 ? -19.562 5.551 -30.5 1 24.53 344 VAL B C 1
ATOM 5287 O O . VAL B 1 344 ? -18.391 5.266 -30.203 1 24.53 344 VAL B O 1
ATOM 5290 N N . THR B 1 345 ? -20.031 6.727 -30.141 1 24.36 345 THR B N 1
ATOM 5291 C CA . THR B 1 345 ? -19.719 7.301 -28.828 1 24.36 345 THR B CA 1
ATOM 5292 C C . THR B 1 345 ? -20.656 6.738 -27.766 1 24.36 345 THR B C 1
ATOM 5294 O O . THR B 1 345 ? -21.875 6.797 -27.906 1 24.36 345 THR B O 1
ATOM 5297 N N . LEU B 1 346 ? -20.234 5.789 -26.953 1 23.81 346 LEU B N 1
ATOM 5298 C CA . LEU B 1 346 ? -21.047 5.297 -25.844 1 23.81 346 LEU B CA 1
ATOM 5299 C C . LEU B 1 346 ? -20.969 6.242 -24.656 1 23.81 346 LEU B C 1
ATOM 5301 O O . LEU B 1 346 ? -19.875 6.562 -24.188 1 23.81 346 LEU B O 1
ATOM 5305 N N . ASN B 1 347 ? -21.859 7.141 -24.531 1 24.53 347 ASN B N 1
ATOM 5306 C CA . ASN B 1 347 ? -22.078 7.984 -23.359 1 24.53 347 ASN B CA 1
ATOM 5307 C C . ASN B 1 347 ? -22.891 7.258 -22.281 1 24.53 347 ASN B C 1
ATOM 5309 O O . ASN B 1 347 ? -23.953 6.723 -22.562 1 24.53 347 ASN B O 1
ATOM 5313 N N . TYR B 1 348 ? -22.266 6.562 -21.312 1 23.53 348 TYR B N 1
ATOM 5314 C CA . TYR B 1 348 ? -23.016 5.945 -20.234 1 23.53 348 TYR B CA 1
ATOM 5315 C C . TYR B 1 348 ? -23.359 6.973 -19.156 1 23.53 348 TYR B C 1
ATOM 5317 O O . TYR B 1 348 ? -22.5 7.762 -18.75 1 23.53 348 TYR B O 1
ATOM 5325 N N . SER B 1 349 ? -24.469 7.609 -19.234 1 23.39 349 SER B N 1
ATOM 5326 C CA . SER B 1 349 ? -25.016 8.406 -18.141 1 23.39 349 SER B CA 1
ATOM 5327 C C . SER B 1 349 ? -25.578 7.516 -17.047 1 23.39 349 SER B C 1
ATOM 5329 O O . SER B 1 349 ? -26.312 6.57 -17.312 1 23.39 349 SER B O 1
ATOM 5331 N N . ARG B 1 350 ? -24.828 7.297 -15.922 1 25.03 350 ARG B N 1
ATOM 5332 C CA . ARG B 1 350 ? -25.469 6.703 -14.75 1 25.03 350 ARG B CA 1
ATOM 5333 C C . ARG B 1 350 ? -26.703 7.488 -14.336 1 25.03 350 ARG B C 1
ATOM 5335 O O . ARG B 1 350 ? -26.609 8.641 -13.914 1 25.03 350 ARG B O 1
ATOM 5342 N N . GLU B 1 351 ? -27.766 7.305 -14.93 1 23.67 351 GLU B N 1
ATOM 5343 C CA . GLU B 1 351 ? -29.031 7.793 -14.375 1 23.67 351 GLU B CA 1
ATOM 5344 C C . GLU B 1 351 ? -29.266 7.23 -12.977 1 23.67 351 GLU B C 1
ATOM 5346 O O . GLU B 1 351 ? -29.953 7.859 -12.164 1 23.67 351 GLU B O 1
ATOM 5351 N N . GLY B 1 352 ? -29.047 6.07 -12.453 1 23.33 352 GLY B N 1
ATOM 5352 C CA . GLY B 1 352 ? -29.641 5.879 -11.141 1 23.33 352 GLY B CA 1
ATOM 5353 C C . GLY B 1 352 ? -28.859 6.547 -10.023 1 23.33 352 GLY B C 1
ATOM 5354 O O . GLY B 1 352 ? -27.656 6.77 -10.148 1 23.33 352 GLY B O 1
#

Solvent-accessible surface area (backbone atoms only — not comparable to full-atom values): 38955 Å² total; per-residue (Å²): 136,82,76,80,79,79,73,76,70,76,70,69,72,71,67,70,72,67,74,63,74,73,75,76,71,76,69,71,73,67,69,80,70,75,48,63,33,64,28,27,31,41,36,37,30,15,39,76,43,38,51,12,21,33,28,93,21,30,9,28,51,14,42,49,39,39,67,26,53,59,35,40,46,68,45,78,48,22,36,54,66,41,27,51,67,50,49,53,72,46,41,84,53,67,51,82,52,56,22,95,73,23,45,48,52,55,33,32,39,43,40,53,35,62,41,18,30,28,37,80,90,45,88,48,35,42,57,69,71,55,43,50,52,36,53,54,51,42,50,53,52,48,40,70,75,33,70,79,26,35,34,35,41,32,26,31,57,53,49,39,47,66,48,28,31,53,53,26,45,79,70,75,42,76,64,50,62,48,42,68,44,36,46,55,39,27,48,45,44,52,51,55,28,56,72,34,41,50,104,65,44,29,41,71,39,60,40,19,57,74,34,39,26,81,72,32,77,53,60,41,64,51,26,19,57,45,17,72,44,61,13,40,57,29,16,52,50,52,35,49,49,51,48,50,54,29,44,75,71,62,62,22,63,87,64,49,62,66,75,64,82,55,42,90,71,50,87,46,67,65,44,56,56,49,61,64,48,63,82,60,65,54,61,72,62,70,63,57,69,42,60,55,57,86,69,89,67,71,64,70,62,59,35,57,60,43,38,47,84,57,24,70,54,41,60,54,44,58,68,59,47,70,80,67,77,72,73,81,66,84,77,82,81,80,73,75,77,71,74,46,69,48,72,64,78,84,77,81,73,82,75,125,137,83,76,81,80,80,72,78,70,77,70,71,72,74,68,67,73,67,73,64,73,72,75,74,74,77,70,70,74,67,68,80,71,73,49,64,35,64,29,27,30,41,37,37,30,14,38,77,44,38,49,12,19,32,28,93,22,31,9,27,50,14,42,48,37,38,65,25,52,58,36,40,46,68,44,78,48,22,36,54,68,40,25,50,68,48,48,52,70,45,41,85,54,68,51,82,53,58,21,95,74,23,45,49,54,54,34,34,40,43,42,54,36,64,42,17,29,28,37,80,89,44,88,48,35,43,59,69,71,54,44,50,52,36,52,54,51,42,51,51,52,48,41,70,77,33,71,80,26,35,33,35,39,32,26,30,58,50,47,38,48,66,48,30,31,52,54,26,47,78,70,76,42,77,64,49,63,49,41,67,44,35,46,54,39,28,49,45,45,53,51,53,26,54,73,34,44,48,105,65,47,31,41,71,38,60,40,20,55,75,35,40,26,82,72,33,76,52,58,42,62,50,26,19,57,45,16,72,43,62,12,38,56,28,17,52,50,52,35,50,49,51,47,52,53,29,44,75,69,61,61,21,62,88,64,50,62,66,74,63,82,54,43,90,70,48,87,47,67,65,42,55,56,50,60,62,48,61,80,60,65,53,61,71,60,70,61,56,71,41,62,53,56,87,68,88,67,71,66,69,62,57,34,56,59,41,36,47,84,57,25,70,53,42,60,55,44,60,69,60,51,73,80,70,78,72,75,81,66,87,77,83,82,81,74,74,76,74,73,46,70,48,73,65,77,84,77,81,73,82,75,124

Nearest PDB structures (foldseek):
  3mil-assembly1_B  TM=8.302E-01  e=1.684E-17  Saccharomyces cerevisiae
  2hsj-assembly1_D  TM=8.658E-01  e=6.663E-11  Streptococcus pneumoniae TIGR4
  4xvh-assembly1_A  TM=6.411E-01  e=1.561E-05  Chaetomium
  6uxy-assembly1_A  TM=4.030E-01  e=1.426E+00  Homo sapiens
  3mil-assembly1_B  TM=8.301E-01  e=2.561E-17  Saccharomyces cerevisiae

Foldseek 3Di:
DPPPCPPPDPPPDPPPPPPPPPPPPPPVPPPPLPLFEQAEAEEAEEVQQVCQCPVQQPRLQVVVCVLQPLFYHYHGHYHYLAALVRCLVCVVVRDDDADPSHHAHAAYEYEHQLQCLFAPVDPSHDDLVVNLVSVLSSLVVCCVVHVNYAYEYEQAAFFPQVLQQVVQVVVVHGGRDDLVSSLSSLVSSVVSQVVCPPPSRYHYQYLHVLCPHSVSPNDDCQQPVRRHHGHNVVSVSSSVSVQVVCVVVLNHSVSTDGSFDDPVQDPDPVSRVCVSCPPVPLAPPQPPQPQPPPPPDDVRVVRRVLSDPCVVVVVVVVVVPPPPPPPPDPDDDDPPPCPRPRPRDDDDDPPD/DPPPCPPDPPPPDPPPPPPPPPPPPPPVPPPPLPLFEQAEAEEAEEVQQVCQCPVQQPRLQVVVCVLQPLFYHYHGHYHYLAALVRCLVCVVVRDDDADPSHHAHAAYEYEHQLQCLFAPVDPSHDDLVRNLVSVLSSLVVCCVVHVNYAYEYEQAAFFPQVLQQVVQVVVVHGGRDDLVSSLSSLVSSVVSQVVCVPPRRYHYQYLHVLCPHSVSPNDDCQQPVRRHHGHNVVSVSSSVSVQVVCVVVLNHSVSTDGSFDDPVQDPDPVSRVCVSCPPVPLAPPQPPQPQPPPDPDDVRVVRRVLSDPCVVVVVVVVVVPPPPPPPPDPDDDDPPPPVRPRPDDDDDDPPD

Secondary structure (DSSP, 8-state):
------GGGGGGGGGGGG----------------S----EEEEEESHHHHTTT-GGG--HHHHHHHHTTTT-EEEEEE-TT--HHHHHHHHHHHS--B-TTPPPEEEEEEE--TTTTS-TTSTT---HHHHHHHHHHHHHHHHHH-TT-EEEEEPPPP--HHHHHHHHHHTT------HHHHHHHHHHHHHHHHHT-STT-EEEE-HHHHTTGGGTTT--TTTBSSSSSB-HHHHHHHHHHHHHHHHHTT-SGGGSPPSS--GGG-SSHHHHHHHHTTT--SS----------SS--SHHHHHHHTTSHHHHHHHHHHTTS-----------S-------------------/------GGGGGGGGGGGG----------------S----EEEEEESHHHHTTT-GGG--HHHHHHHHTTTT-EEEEEE-TT--HHHHHHHHHHHS--B-TTPPPEEEEEEE--TTTTS-TTSTT---HHHHHHHHHHHHHHHHHH-TT-EEEEEPPPP--HHHHHHHHHHTT------HHHHHHHHHHHHHHHHHT-STT-EEEE-HHHHTTGGGTTT--TTTBSSSSSB-HHHHHHHHHHHHHHHHHTT-SGGGSPPSS--GGG-SSHHHHHHHHTTT--SS----------SS--SHHHHHHHTTSTHHHHHHHHHTTS-----------S-------------------